Protein 1NM8 (pdb70)

Foldseek 3Di:
DDDDAFAEQDQADLVLLLVQLLQLLVFADDPVLSVVLVVLSCQQPPVPHLVVVLSVLLVVCSVVDRYSCQVVCLVVVAFQQFFFCFQQNWWWKWFDFADDQFPLSLLLLVLLLVQLLVVVVVCLLVVNPDFDDDPRFTFAPQLVNLQFQKFWAFDQRTIDIDHQSPPPDADQWEWEFELLWIWTGRQADPVGHGAHSVRSSVQVVLVCVVRVDNPDQLLQLLSRGGSNLSNVLVVVQCVDPLSVVLVVSNRRHRAYEFEFEDDDDCPPPCNVFQLSLCRRQNNAPSGRNSSHHQRRAWYWYGYNRRITIIIGGRSSADQQVVQASVQSSVVSSPDDDDDHDDDDDDDHTGIRDGDDDPVSSVSSVVSRVRSVVVSVFKFKGKDKLQQFFQALCVVVVFGRVLLLLLLLQLLVCVQVVGGAQEWEWAFQRSHHSTHTDTQGLDGPLSRVLSVPLPDPVDDLVVNLVSSRVSRVVSVVSRVCRNVSNHNGSSVVSSQVSCVVVVHPGRPSCVRPSVVRNPAHLHYEYEHEHPRPMWMWHEDNHQNHKYKYWYTDGTIIMIMIMHTVVHVSDHRVSSVVSSSVSSVSSSVSSVD

Solvent-accessible surface area: 25482 Å² total; per-residue (Å²): 238,168,114,125,120,35,77,142,11,50,29,10,76,13,114,60,1,0,65,56,3,10,127,14,1,86,15,23,18,52,161,139,53,65,58,91,0,86,99,19,0,66,97,10,28,50,111,74,21,72,0,78,135,0,16,78,3,0,68,95,36,22,153,153,39,112,7,6,6,30,123,19,47,61,70,42,27,20,20,75,84,35,81,5,2,0,2,66,16,2,5,0,0,22,7,54,122,40,133,19,141,82,66,86,14,3,0,106,28,0,1,38,2,0,11,0,0,4,51,4,17,80,30,12,73,97,125,84,19,90,73,50,129,78,79,67,96,46,16,10,22,62,9,3,50,54,1,5,2,1,0,4,28,11,8,113,182,68,0,76,60,33,54,39,20,180,67,208,188,54,16,65,16,0,0,0,0,8,35,33,10,3,3,46,2,71,0,36,36,132,109,49,66,50,6,16,12,44,9,0,17,60,3,0,72,53,1,26,100,39,0,102,72,103,132,92,54,8,5,0,0,3,0,0,15,51,0,68,42,0,12,118,6,28,88,27,0,38,147,51,129,45,0,73,52,4,1,120,10,0,15,89,0,1,0,0,1,0,2,2,47,69,36,82,223,90,76,138,141,66,61,122,14,95,8,0,4,1,0,0,10,0,16,10,29,216,50,5,0,0,2,0,0,3,0,2,2,2,2,1,0,0,0,87,35,0,4,0,1,2,1,2,3,32,6,8,0,23,7,43,2,2,1,50,3,0,12,69,0,12,69,43,26,164,127,107,56,161,112,181,18,103,188,72,130,39,95,123,10,126,70,11,126,35,56,64,61,110,112,6,75,53,12,0,55,119,0,44,112,46,0,30,121,10,28,126,38,16,30,24,20,18,26,50,0,125,59,6,1,64,52,15,2,110,82,48,183,8,27,23,18,1,0,5,0,2,0,4,9,0,0,17,48,66,39,65,48,122,15,7,3,2,46,3,32,2,42,3,17,18,22,55,45,2,36,10,9,14,5,20,1,5,11,73,40,2,20,60,1,7,117,10,16,87,56,119,100,30,86,101,139,83,22,38,103,27,0,62,117,2,1,105,24,4,125,29,77,22,57,77,1,33,121,7,64,12,13,6,13,3,0,36,0,0,66,20,2,1,109,103,40,165,44,101,54,10,80,3,16,124,12,80,0,19,64,54,0,78,64,18,47,0,8,0,17,48,5,65,14,166,17,65,3,4,6,1,36,4,5,90,15,90,52,0,3,3,1,1,2,1,5,32,100,57,44,1,5,0,2,0,1,0,17,84,90,14,101,127,14,70,0,60,123,0,6,111,57,0,46,112,0,0,47,28,0,60,64,12,16,115,112

CATH classification: 3.30.559.10 (+1 more: 3.30.559.70)

InterPro domains:
  IPR000542 Acyltransferase ChoActase/COT/CPT [PS00439] (35-50)
  IPR000542 Acyltransferase ChoActase/COT/CP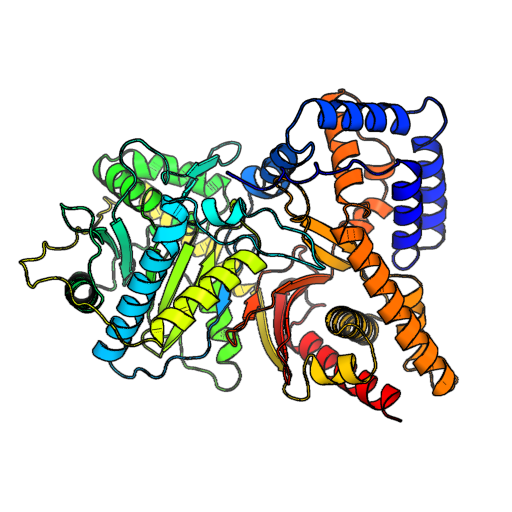T [PS00440] (321-348)
  IPR000542 Acyltransferase ChoActase/COT/CPT [PTHR22589] (26-618)
  IPR023213 Chloramphenicol acetyltransferase-like domain superfamily [G3DSA:3.30.559.10] (35-615)
  IPR039551 Choline/Carnitine o-acyltransferase, domain 1 and 2 [PF00755] (38-609)
  IPR042231 Choline/Carnitine o-acyltransferase, domain 2 [G3DSA:3.30.559.70] (96-410)

Nearest PDB structures (foldseek):
  1s5o-assembly1_A  TM=9.997E-01  e=0.000E+00  Homo sapiens
  1t7q-assembly1_A  TM=9.953E-01  e=0.000E+00  Mus musculus
  1ndf-assembly1_A  TM=9.939E-01  e=4.349E-104  Mus musculus
  2h3w-assembly2_B  TM=9.960E-01  e=1.957E-103  Mus musculus
  1t7o-assembly1_A  TM=9.931E-01  e=7.952E-102  Mus musculus

GO terms:
  GO:0003997 acyl-CoA oxidase activity (F, IDA)
  GO:0004092 carnitine O-acetyltransferase activity (F, IDA)
  GO:0019254 carnitine metabolic process, CoA-linked (P, IDA)
  GO:0033540 fatty acid beta-oxidation using acyl-CoA oxidase (P, IDA)
  GO:0046459 short-chain fatty acid metabolic process (P, IDA)
  GO:0051791 medium-chain fatty acid metabolic process (P, IDA)
  GO:0008458 carnitine O-octanoyltransferase activity (F, EXP)
  GO:0005739 mitochondrion (C, HTP)
  GO:0004092 carnitine O-acetyltransferase activity (F, EXP)
  GO:0005782 peroxisomal matrix (C, TAS)
  GO:0005829 cytosol (C, TAS)
  GO:0004092 carnitine O-acetyltransferase activity (F, TAS)
  GO:0033540 fatty acid beta-oxidation using acyl-CoA oxidase (P, TAS)
  GO:0005739 mitochondrion (C, IDA)
  GO:0005777 peroxisome (C, IDA)
  GO:0005739 mitochondrion (C, HDA)

Structure (mmCIF, N/CA/C/O backbone):
data_1NM8
#
_entry.id   1NM8
#
_cell.length_a   137.500
_cell.length_b   84.500
_cell.length_c   57.500
_cell.angle_alpha   90.00
_cell.angle_beta   90.00
_cell.angle_gamma   90.00
#
_symmetry.space_group_name_H-M   'P 21 21 21'
#
loop_
_entity.id
_entity.type
_entity.pdbx_description
1 polymer 'Carnitine O-acetyltransferase'
2 water water
#
loop_
_atom_site.group_PDB
_atom_site.id
_atom_site.type_symbol
_atom_site.label_atom_id
_atom_site.label_alt_id
_atom_site.label_comp_id
_atom_site.label_asym_id
_atom_site.label_entity_id
_atom_site.label_seq_id
_atom_site.pdbx_PDB_ins_code
_atom_site.Cartn_x
_atom_site.Cartn_y
_atom_site.Cartn_z
_atom_site.occupancy
_atom_site.B_iso_or_equiv
_atom_site.auth_seq_id
_atom_site.auth_comp_id
_atom_site.auth_asym_id
_atom_site.auth_atom_id
_atom_site.pdbx_PDB_model_num
ATOM 1 N N . HIS A 1 9 ? 70.078 7.453 -1.394 1.00 24.02 9 HIS A N 1
ATOM 2 C CA . HIS A 1 9 ? 69.129 6.560 -0.670 1.00 23.26 9 HIS A CA 1
ATOM 3 C C . HIS A 1 9 ? 68.035 7.350 0.038 1.00 22.98 9 HIS A C 1
ATOM 4 O O . HIS A 1 9 ? 68.315 8.296 0.773 1.00 22.17 9 HIS A O 1
ATOM 11 N N . HIS A 1 10 ? 66.788 6.953 -0.192 1.00 22.17 10 HIS A N 1
ATOM 12 C CA . HIS A 1 10 ? 65.645 7.605 0.433 1.00 22.18 10 HIS A CA 1
ATOM 13 C C . HIS A 1 10 ? 64.447 6.666 0.438 1.00 20.69 10 HIS A C 1
ATOM 14 O O . HIS A 1 10 ? 64.358 5.755 -0.388 1.00 19.99 10 HIS A O 1
ATOM 21 N N . THR A 1 11 ? 63.530 6.882 1.377 1.00 20.04 11 THR A N 1
ATOM 22 C CA . THR A 1 11 ? 62.332 6.057 1.469 1.00 18.55 11 THR A CA 1
ATOM 23 C C . THR A 1 11 ? 61.376 6.459 0.340 1.00 19.74 11 THR A C 1
ATOM 24 O O . THR A 1 11 ? 61.583 7.482 -0.310 1.00 18.46 11 THR A O 1
ATOM 28 N N . ASP A 1 12 ? 60.342 5.656 0.103 1.00 19.94 12 ASP A N 1
ATOM 29 C CA . ASP A 1 12 ? 59.396 5.925 -0.981 1.00 21.25 12 ASP A CA 1
ATOM 30 C C . ASP A 1 12 ? 58.640 7.245 -0.879 1.00 21.25 12 ASP A C 1
ATOM 31 O O . ASP A 1 12 ? 58.349 7.727 0.215 1.00 19.16 12 ASP A O 1
ATOM 36 N N . PRO A 1 13 ? 58.309 7.847 -2.032 1.00 21.22 13 PRO A N 1
ATOM 37 C CA . PRO A 1 13 ? 57.578 9.116 -2.022 1.00 20.48 13 PRO A CA 1
ATOM 38 C C . PRO A 1 13 ? 56.225 8.963 -1.336 1.00 18.69 13 PRO A C 1
ATOM 39 O O . PRO A 1 13 ? 55.667 7.866 -1.264 1.00 17.24 13 PRO A O 1
ATOM 43 N N . LEU A 1 14 ? 55.708 10.071 -0.822 1.00 16.88 14 LEU A N 1
ATOM 44 C CA . LEU A 1 14 ? 54.430 10.066 -0.131 1.00 15.76 14 LEU A CA 1
ATOM 45 C C . LEU A 1 14 ? 53.257 9.894 -1.090 1.00 15.71 14 LEU A C 1
ATOM 46 O O . LEU A 1 14 ? 53.341 10.247 -2.266 1.00 15.61 14 LEU A O 1
ATOM 51 N N . PRO A 1 15 ? 52.144 9.334 -0.598 1.00 15.08 15 PRO A N 1
ATOM 52 C CA . PRO A 1 15 ? 50.979 9.155 -1.466 1.00 14.92 15 PRO A CA 1
ATOM 53 C C . PRO A 1 15 ? 50.472 10.528 -1.912 1.00 15.17 15 PRO A C 1
ATOM 54 O O . PRO A 1 15 ? 50.720 11.537 -1.246 1.00 13.58 15 PRO A O 1
ATOM 58 N N . ARG A 1 16 ? 49.786 10.571 -3.048 1.00 14.65 16 ARG A N 1
ATOM 59 C CA . ARG A 1 16 ? 49.252 11.827 -3.554 1.00 15.36 16 ARG A CA 1
ATOM 60 C C . ARG A 1 16 ? 47.916 12.165 -2.909 1.00 14.19 16 ARG A C 1
ATOM 61 O O . ARG A 1 16 ? 47.185 11.267 -2.488 1.00 14.46 16 ARG A O 1
ATOM 69 N N . LEU A 1 17 ? 47.601 13.451 -2.811 1.00 14.09 17 LEU A N 1
ATOM 70 C CA . LEU A 1 17 ? 46.343 13.871 -2.209 1.00 12.94 17 LEU A CA 1
ATOM 71 C C . LEU A 1 17 ? 45.226 13.226 -3.010 1.00 13.82 17 LEU A C 1
ATOM 72 O O . LEU A 1 17 ? 45.165 13.354 -4.237 1.00 14.98 17 LEU A O 1
ATOM 77 N N . PRO A 1 18 ? 44.316 12.527 -2.328 1.00 14.51 18 PRO A N 1
ATOM 78 C CA . PRO A 1 18 ? 43.234 11.888 -3.070 1.00 15.15 18 PRO A CA 1
ATOM 79 C C . PRO A 1 18 ? 42.057 12.801 -3.373 1.00 14.64 18 PRO A C 1
ATOM 80 O O . PRO A 1 18 ? 41.934 13.895 -2.818 1.00 13.07 18 PRO A O 1
ATOM 84 N N . VAL A 1 19 ? 41.261 12.433 -4.339 1.00 14.29 19 VAL A N 1
ATOM 85 C CA . VAL A 1 19 ? 40.046 13.144 -4.595 1.00 14.39 19 VAL A CA 1
ATOM 86 C C . VAL A 1 19 ? 39.107 12.062 -4.008 1.00 14.93 19 VAL A C 1
ATOM 87 O O . VAL A 1 19 ? 39.195 10.919 -4.418 1.00 14.62 19 VAL A O 1
ATOM 91 N N . PRO A 1 20 ? 38.223 12.412 -3.062 1.00 14.40 20 PRO A N 1
ATOM 92 C CA . PRO A 1 20 ? 37.201 11.495 -2.553 1.00 14.52 20 PRO A CA 1
ATOM 93 C C . PRO A 1 20 ? 36.040 11.298 -3.518 1.00 14.89 20 PRO A C 1
ATOM 94 O O . PRO A 1 20 ? 35.817 12.115 -4.415 1.00 13.97 20 PRO A O 1
ATOM 98 N N . PRO A 1 21 ? 35.303 10.190 -3.364 1.00 15.63 21 PRO A N 1
ATOM 99 C CA . PRO A 1 21 ? 34.173 9.965 -4.265 1.00 16.17 21 PRO A CA 1
ATOM 100 C C . PRO A 1 21 ? 33.125 11.061 -4.077 1.00 15.52 21 PRO A C 1
ATOM 101 O O . PRO A 1 21 ? 32.913 11.549 -2.965 1.00 15.11 21 PRO A O 1
ATOM 105 N N . LEU A 1 22 ? 32.486 11.453 -5.172 1.00 13.94 22 LEU A N 1
ATOM 106 C CA . LEU A 1 22 ? 31.482 12.508 -5.143 1.00 13.94 22 LEU A CA 1
ATOM 107 C C . LEU A 1 22 ? 30.355 12.274 -4.141 1.00 14.44 22 LEU A C 1
ATOM 108 O O . LEU A 1 22 ? 30.083 13.125 -3.294 1.00 14.23 22 LEU A O 1
ATOM 113 N N . GLN A 1 23 ? 29.705 11.119 -4.235 1.00 14.50 23 GLN A N 1
ATOM 114 C CA . GLN A 1 23 ? 28.588 10.812 -3.350 1.00 17.16 23 GLN A CA 1
ATOM 115 C C . GLN A 1 23 ? 28.977 10.785 -1.873 1.00 16.01 23 GLN A C 1
ATOM 116 O O . GLN A 1 23 ? 28.187 11.174 -1.012 1.00 15.44 23 GLN A O 1
ATOM 122 N N . GLN A 1 24 ? 30.194 10.343 -1.583 1.00 15.68 24 GLN A N 1
ATOM 123 C CA . GLN A 1 24 ? 30.669 10.289 -0.203 1.00 16.13 24 GLN A CA 1
ATOM 124 C C . GLN A 1 24 ? 30.720 11.693 0.390 1.00 14.87 24 GLN A C 1
ATOM 125 O O . GLN A 1 24 ? 30.192 11.934 1.476 1.00 14.68 24 GLN A O 1
ATOM 131 N N . SER A 1 25 ? 31.352 12.619 -0.328 1.00 13.69 25 SER A N 1
ATOM 132 C CA . SER A 1 25 ? 31.462 13.996 0.145 1.00 13.33 25 SER A CA 1
ATOM 133 C C . SER A 1 25 ? 30.101 14.666 0.268 1.00 12.71 25 SER A C 1
ATOM 134 O O . SER A 1 25 ? 29.837 15.375 1.240 1.00 11.46 25 SER A O 1
ATOM 137 N N . LEU A 1 26 ? 29.234 14.442 -0.715 1.00 11.68 26 LEU A N 1
ATOM 138 C CA . LEU A 1 26 ? 27.909 15.041 -0.680 1.00 13.62 26 LEU A CA 1
ATOM 139 C C . LEU A 1 26 ? 27.068 14.516 0.482 1.00 13.06 26 LEU A C 1
ATOM 140 O O . LEU A 1 26 ? 26.319 15.276 1.094 1.00 14.43 26 LEU A O 1
ATOM 145 N N . ASP A 1 27 ? 27.179 13.228 0.793 1.00 13.94 27 ASP A N 1
ATOM 146 C CA . ASP A 1 27 ? 26.408 12.689 1.910 1.00 16.67 27 ASP A CA 1
ATOM 147 C C . ASP A 1 27 ? 26.910 13.299 3.215 1.00 15.99 27 ASP A C 1
ATOM 148 O O . ASP A 1 27 ? 26.117 13.675 4.077 1.00 16.26 27 ASP A O 1
ATOM 153 N N . HIS A 1 28 ? 28.229 13.403 3.348 1.00 15.54 28 HIS A N 1
ATOM 154 C CA . HIS A 1 28 ? 28.831 13.979 4.547 1.00 15.79 28 HIS A CA 1
ATOM 155 C C . HIS A 1 28 ? 28.467 15.452 4.695 1.00 14.20 28 HIS A C 1
ATOM 156 O O . HIS A 1 28 ? 28.278 15.943 5.812 1.00 12.68 28 HIS A O 1
ATOM 163 N N . TYR A 1 29 ? 28.386 16.156 3.569 1.00 13.80 29 TYR A N 1
ATOM 164 C CA . TYR A 1 29 ? 28.016 17.569 3.569 1.00 13.48 29 TYR A CA 1
ATOM 165 C C . TYR A 1 29 ? 26.597 17.706 4.134 1.00 14.35 29 TYR A C 1
ATOM 166 O O . TYR A 1 29 ? 26.346 18.507 5.032 1.00 14.11 29 TYR A O 1
ATOM 175 N N . LEU A 1 30 ? 25.670 16.908 3.613 1.00 14.48 30 LEU A N 1
ATOM 176 C CA . LEU A 1 30 ? 24.294 16.960 4.086 1.00 14.96 30 LEU A CA 1
ATOM 177 C C . LEU A 1 30 ? 24.192 16.670 5.584 1.00 14.75 30 LEU A C 1
ATOM 178 O O . LEU A 1 30 ? 23.395 17.294 6.287 1.00 14.65 30 LEU A O 1
ATOM 183 N N . LYS A 1 31 ? 25.002 15.736 6.074 1.00 14.51 31 LYS A N 1
ATOM 184 C CA . LYS A 1 31 ? 24.979 15.396 7.494 1.00 17.44 31 LYS A CA 1
ATOM 185 C C . LYS A 1 31 ? 25.549 16.515 8.357 1.00 16.15 31 LYS A C 1
ATOM 186 O O . LYS A 1 31 ? 25.057 16.768 9.454 1.00 15.96 31 LYS A O 1
ATOM 192 N N . ALA A 1 32 ? 26.580 17.190 7.859 1.00 15.76 32 ALA A N 1
ATOM 193 C CA . ALA A 1 32 ? 27.193 18.287 8.605 1.00 15.40 32 ALA A CA 1
ATOM 194 C C . ALA A 1 32 ? 26.278 19.510 8.681 1.00 14.90 32 ALA A C 1
ATOM 195 O O . ALA A 1 32 ? 26.414 20.336 9.586 1.00 14.56 32 ALA A O 1
ATOM 197 N N . LEU A 1 33 ? 25.348 19.630 7.736 1.00 14.54 33 LEU A N 1
ATOM 198 C CA . LEU A 1 33 ? 24.426 20.766 7.715 1.00 15.66 33 LEU A CA 1
ATOM 199 C C . LEU A 1 33 ? 23.258 20.618 8.683 1.00 16.47 33 LEU A C 1
ATOM 200 O O . LEU A 1 33 ? 22.735 21.610 9.193 1.00 17.36 33 LEU A O 1
ATOM 205 N N . GLN A 1 34 ? 22.850 19.379 8.927 1.00 17.21 34 GLN A N 1
ATOM 206 C CA . GLN A 1 34 ? 21.704 19.103 9.788 1.00 17.68 34 GLN A CA 1
ATOM 207 C C . GLN A 1 34 ? 21.622 19.898 11.097 1.00 17.37 34 GLN A C 1
ATOM 208 O O . GLN A 1 34 ? 20.573 20.455 11.427 1.00 17.03 34 GLN A O 1
ATOM 214 N N . PRO A 1 35 ? 22.725 19.974 11.856 1.00 16.66 35 PRO A N 1
ATOM 215 C CA . PRO A 1 35 ? 22.475 20.758 13.076 1.00 16.40 35 PRO A CA 1
ATOM 216 C C . PRO A 1 35 ? 22.555 22.283 12.982 1.00 17.16 35 PRO A C 1
ATOM 217 O O . PRO A 1 35 ? 22.325 22.975 13.980 1.00 17.45 35 PRO A O 1
ATOM 221 N N . ILE A 1 36 ? 22.948 22.812 11.796 1.00 15.75 36 ILE A N 1
ATOM 222 C CA . ILE A 1 36 ? 23.131 24.308 11.752 1.00 16.79 36 ILE A CA 1
ATOM 223 C C . ILE A 1 36 ? 22.262 25.008 10.723 1.00 17.33 36 ILE A C 1
ATOM 224 O O . ILE A 1 36 ? 22.459 26.194 10.439 1.00 18.34 36 ILE A O 1
ATOM 229 N N . VAL A 1 37 ? 21.289 24.280 10.145 1.00 17.19 37 VAL A N 1
ATOM 230 C CA . VAL A 1 37 ? 20.387 24.904 9.189 1.00 17.00 37 VAL A CA 1
ATOM 231 C C . VAL A 1 37 ? 18.983 24.451 9.573 1.00 17.73 37 VAL A C 1
ATOM 232 O O . VAL A 1 37 ? 18.819 23.436 10.247 1.00 18.42 37 VAL A O 1
ATOM 236 N N . SER A 1 38 ? 17.973 25.207 9.157 1.00 20.39 38 SER A N 1
ATOM 237 C CA . SER A 1 38 ? 16.594 24.862 9.480 1.00 21.22 38 SER A CA 1
ATOM 238 C C . SER A 1 38 ? 16.149 23.631 8.704 1.00 22.94 38 SER A C 1
ATOM 239 O O . SER A 1 38 ? 16.827 23.185 7.779 1.00 21.61 38 SER A O 1
ATOM 242 N N . GLU A 1 39 ? 14.998 23.090 9.083 1.00 24.06 39 GLU A N 1
ATOM 243 C CA . GLU A 1 39 ? 14.457 21.910 8.424 1.00 27.13 39 GLU A CA 1
ATOM 244 C C . GLU A 1 39 ? 14.151 22.173 6.950 1.00 27.04 39 GLU A C 1
ATOM 245 O O . GLU A 1 39 ? 14.426 21.329 6.097 1.00 26.91 39 GLU A O 1
ATOM 251 N N . GLU A 1 40 ? 13.588 23.339 6.648 1.00 27.36 40 GLU A N 1
ATOM 252 C CA . GLU A 1 40 ? 13.257 23.662 5.265 1.00 28.78 40 GLU A CA 1
ATOM 253 C C . GLU A 1 40 ? 14.490 24.001 4.436 1.00 27.13 40 GLU A C 1
ATOM 254 O O . GLU A 1 40 ? 14.528 23.726 3.239 1.00 26.74 40 GLU A O 1
ATOM 260 N N . GLU A 1 41 ? 15.500 24.596 5.063 1.00 24.35 41 GLU A N 1
ATOM 261 C CA . GLU A 1 41 ? 16.720 24.924 4.337 1.00 23.09 41 GLU A CA 1
ATOM 262 C C . GLU A 1 41 ? 17.411 23.620 3.970 1.00 20.99 41 GLU A C 1
ATOM 263 O O . GLU A 1 41 ? 17.966 23.483 2.882 1.00 20.14 41 GLU A O 1
ATOM 269 N N . TRP A 1 42 ? 17.364 22.658 4.885 1.00 19.75 42 TRP A N 1
ATOM 270 C CA . TRP A 1 42 ? 17.989 21.365 4.653 1.00 20.65 42 TRP A CA 1
ATOM 271 C C . TRP A 1 42 ? 17.281 20.632 3.521 1.00 19.93 42 TRP A C 1
ATOM 272 O O . TRP A 1 42 ? 17.925 20.052 2.648 1.00 20.23 42 TRP A O 1
ATOM 283 N N . ALA A 1 43 ? 15.951 20.660 3.547 1.00 19.72 43 ALA A N 1
ATOM 284 C CA . ALA A 1 43 ? 15.148 19.995 2.526 1.00 20.05 43 ALA A CA 1
ATOM 285 C C . ALA A 1 43 ? 15.467 20.541 1.137 1.00 19.52 43 ALA A C 1
ATOM 286 O O . ALA A 1 43 ? 15.585 19.783 0.177 1.00 19.27 43 ALA A O 1
ATOM 288 N N . HIS A 1 44 ? 15.606 21.859 1.033 1.00 19.94 44 HIS A N 1
ATOM 289 C CA . HIS A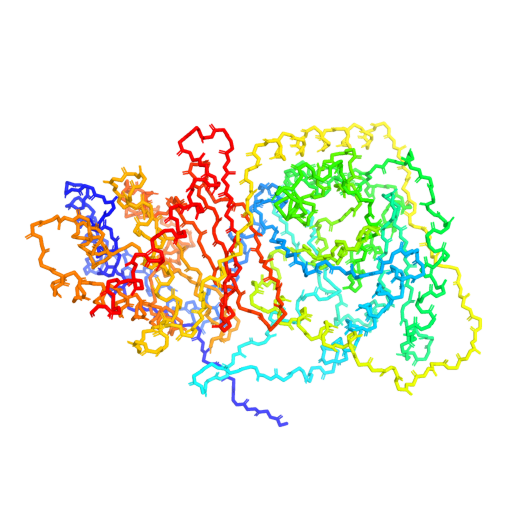 1 44 ? 15.914 22.481 -0.246 1.00 20.03 44 HIS A CA 1
ATOM 290 C C . HIS A 1 44 ? 17.313 22.067 -0.702 1.00 18.29 44 HIS A C 1
ATOM 291 O O . HIS A 1 44 ? 17.529 21.733 -1.867 1.00 17.65 44 HIS A O 1
ATOM 298 N N . THR A 1 45 ? 18.261 22.081 0.227 1.00 16.79 45 THR A N 1
ATOM 299 C CA . THR A 1 45 ? 19.629 21.710 -0.095 1.00 15.39 45 THR A CA 1
ATOM 300 C C . THR A 1 45 ? 19.722 20.265 -0.572 1.00 16.88 45 THR A C 1
ATOM 301 O O . THR A 1 45 ? 20.478 19.963 -1.494 1.00 15.73 45 THR A O 1
ATOM 305 N N . LYS A 1 46 ? 18.957 19.369 0.047 1.00 17.29 46 LYS A N 1
ATOM 306 C CA . LYS A 1 46 ? 18.989 17.976 -0.376 1.00 18.68 46 LYS A CA 1
ATOM 307 C C . LYS A 1 46 ? 18.563 17.900 -1.839 1.00 18.87 46 LYS A C 1
ATOM 308 O O . LYS A 1 46 ? 19.115 17.127 -2.626 1.00 17.51 46 LYS A O 1
ATOM 314 N N . GLN A 1 47 ? 17.576 18.715 -2.198 1.00 18.81 47 GLN A N 1
ATOM 315 C CA . GLN A 1 47 ? 17.082 18.753 -3.569 1.00 19.61 47 GLN A CA 1
ATOM 316 C C . GLN A 1 47 ? 18.199 19.190 -4.512 1.00 17.65 47 GLN A C 1
ATOM 317 O O . GLN A 1 47 ? 18.440 18.555 -5.539 1.00 15.50 47 GLN A O 1
ATOM 323 N N . LEU A 1 48 ? 18.880 20.276 -4.160 1.00 17.32 48 LEU A N 1
ATOM 324 C CA . LEU A 1 48 ? 19.966 20.784 -4.992 1.00 16.78 48 LEU A CA 1
ATOM 325 C C . LEU A 1 48 ? 21.102 19.773 -5.103 1.00 15.39 48 LEU A C 1
ATOM 326 O O . LEU A 1 48 ? 21.678 19.596 -6.175 1.00 15.53 48 LEU A O 1
ATOM 331 N N . VAL A 1 49 ? 21.423 19.115 -3.993 1.00 15.14 49 VAL A N 1
ATOM 332 C CA . VAL A 1 49 ? 22.492 18.123 -3.986 1.00 15.11 49 VAL A CA 1
ATOM 333 C C . VAL A 1 49 ? 22.155 16.963 -4.910 1.00 15.35 49 VAL A C 1
ATOM 334 O O . VAL A 1 49 ? 23.013 16.485 -5.647 1.00 14.25 49 VAL A O 1
ATOM 338 N N . ASP A 1 50 ? 20.906 16.509 -4.882 1.00 16.20 50 ASP A N 1
ATOM 339 C CA . ASP A 1 50 ? 20.517 15.410 -5.755 1.00 15.29 50 ASP A CA 1
ATOM 340 C C . ASP A 1 50 ? 20.597 15.842 -7.218 1.00 15.76 50 ASP A C 1
ATOM 341 O O . ASP A 1 50 ? 21.003 15.061 -8.078 1.00 14.44 50 ASP A O 1
ATOM 346 N N . GLU A 1 51 ? 20.222 17.087 -7.498 1.00 16.34 51 GLU A N 1
ATOM 347 C CA . GLU A 1 51 ? 20.293 17.612 -8.862 1.00 17.20 51 GLU A CA 1
ATOM 348 C C . GLU A 1 51 ? 21.749 17.622 -9.317 1.00 16.83 51 GLU A C 1
ATOM 349 O O . GLU A 1 51 ? 22.076 17.249 -10.446 1.00 15.72 51 GLU A O 1
ATOM 355 N N . PHE A 1 52 ? 22.613 18.057 -8.411 1.00 15.44 52 PHE A N 1
ATOM 356 C CA . PHE A 1 52 ? 24.041 18.162 -8.667 1.00 15.63 52 PHE A CA 1
ATOM 357 C C . PHE A 1 52 ? 24.706 16.822 -8.963 1.00 15.48 52 PHE A C 1
ATOM 358 O O . PHE A 1 52 ? 25.564 16.736 -9.840 1.00 14.61 52 PHE A O 1
ATOM 366 N N . GLN A 1 53 ? 24.310 15.778 -8.245 1.00 15.51 53 GLN A N 1
ATOM 367 C CA . GLN A 1 53 ? 24.926 14.472 -8.437 1.00 16.89 53 GLN A CA 1
ATOM 368 C C . GLN A 1 53 ? 24.164 13.515 -9.348 1.00 16.54 53 GLN A C 1
ATOM 369 O O . GLN A 1 53 ? 24.519 12.343 -9.442 1.00 16.27 53 GLN A O 1
ATOM 375 N N . ALA A 1 54 ? 23.131 14.010 -10.025 1.00 16.57 54 ALA A N 1
ATOM 376 C CA . ALA A 1 54 ? 22.346 13.166 -10.920 1.00 16.44 54 ALA A CA 1
ATOM 377 C C . ALA A 1 54 ? 23.247 12.565 -11.993 1.00 17.80 54 ALA A C 1
ATOM 378 O O . ALA A 1 54 ? 24.235 13.173 -12.395 1.00 17.51 54 ALA A O 1
ATOM 380 N N . SER A 1 55 ? 22.902 11.369 -12.460 1.00 17.49 55 SER A N 1
ATOM 381 C CA . SER A 1 55 ? 23.701 10.700 -13.483 1.00 18.74 55 SER A CA 1
ATOM 382 C C . SER A 1 55 ? 23.856 11.578 -14.726 1.00 18.95 55 SER A C 1
ATOM 383 O O . SER A 1 55 ? 22.879 12.123 -15.234 1.00 18.94 55 SER A O 1
ATOM 386 N N . GLY A 1 56 ? 25.091 11.710 -15.207 1.00 20.65 56 GLY A N 1
ATOM 387 C CA . GLY A 1 56 ? 25.356 12.526 -16.382 1.00 21.79 56 GLY A CA 1
ATOM 388 C C . GLY A 1 56 ? 25.236 14.018 -16.121 1.00 22.37 56 GLY A C 1
ATOM 389 O O . GLY A 1 56 ? 25.207 14.821 -17.058 1.00 23.13 56 GLY A O 1
ATOM 390 N N . GLY A 1 57 ? 25.180 14.392 -14.847 1.00 19.94 57 GLY A N 1
ATOM 391 C CA . GLY A 1 57 ? 25.036 15.791 -14.487 1.00 19.36 57 GLY A CA 1
ATOM 392 C C . GLY A 1 57 ? 26.319 16.578 -14.279 1.00 17.89 57 GLY A C 1
ATOM 393 O O . GLY A 1 57 ? 27.420 16.101 -14.555 1.00 19.26 57 GLY A O 1
ATOM 394 N N . VAL A 1 58 ? 26.160 17.796 -13.773 1.00 16.68 58 VAL A N 1
ATOM 395 C CA . VAL A 1 58 ? 27.280 18.697 -13.521 1.00 16.69 58 VAL A CA 1
ATOM 396 C C . VAL A 1 58 ? 28.293 18.126 -12.535 1.00 14.78 58 VAL A C 1
ATOM 397 O O . VAL A 1 58 ? 29.500 18.185 -12.774 1.00 14.80 58 VAL A O 1
ATOM 401 N N . GLY A 1 59 ? 27.799 17.584 -11.427 1.00 13.69 59 GLY A N 1
ATOM 402 C CA . GLY A 1 59 ? 28.686 17.024 -10.423 1.00 13.26 59 GLY A CA 1
ATOM 403 C C . GLY A 1 59 ? 29.658 15.987 -10.957 1.00 12.23 59 GLY A C 1
ATOM 404 O O . GLY A 1 59 ? 30.855 16.058 -10.682 1.00 13.03 59 GLY A O 1
ATOM 405 N N . GLU A 1 60 ? 29.157 15.016 -11.712 1.00 14.14 60 GLU A N 1
ATOM 406 C CA . GLU A 1 60 ? 30.028 13.982 -12.258 1.00 14.69 60 GLU A CA 1
ATOM 407 C C . GLU A 1 60 ? 31.055 14.558 -13.235 1.00 14.25 60 GLU A C 1
ATOM 408 O O . GLU A 1 60 ? 32.185 14.077 -13.304 1.00 13.32 60 GLU A O 1
ATOM 414 N N . ARG A 1 61 ? 30.669 15.586 -13.987 1.00 13.80 61 ARG A N 1
ATOM 415 C CA . ARG A 1 61 ? 31.596 16.208 -14.934 1.00 13.60 61 ARG A CA 1
ATOM 416 C C . ARG A 1 61 ? 32.755 16.874 -14.193 1.00 13.00 61 ARG A C 1
ATOM 417 O O . ARG A 1 61 ? 33.918 16.751 -14.585 1.00 12.31 61 ARG A O 1
ATOM 425 N N . LEU A 1 62 ? 32.427 17.592 -13.124 1.00 12.62 62 LEU A N 1
ATOM 426 C CA . LEU A 1 62 ? 33.444 18.282 -12.334 1.00 12.28 62 LEU A CA 1
ATOM 427 C C . LEU A 1 62 ? 34.325 17.285 -11.596 1.00 12.61 62 LEU A C 1
ATOM 428 O O . LEU A 1 62 ? 35.526 17.510 -11.428 1.00 12.74 62 LEU A O 1
ATOM 433 N N . GLN A 1 63 ? 33.724 16.186 -11.153 1.00 12.00 63 GLN A N 1
ATOM 434 C CA . GLN A 1 63 ? 34.460 15.148 -10.442 1.00 12.88 63 GLN A CA 1
ATOM 435 C C . GLN A 1 63 ? 35.510 14.522 -11.363 1.00 14.07 63 GLN A C 1
ATOM 436 O O . GLN A 1 63 ? 36.650 14.303 -10.956 1.00 13.75 63 GLN A O 1
ATOM 442 N N . LYS A 1 64 ? 35.128 14.234 -12.604 1.00 15.54 64 LYS A N 1
ATOM 443 C CA . LYS A 1 64 ? 36.068 13.643 -13.552 1.00 16.87 64 LYS A CA 1
ATOM 444 C C . LYS A 1 64 ? 37.180 14.657 -13.819 1.00 14.83 64 LYS A C 1
ATOM 445 O O . LYS A 1 64 ? 38.333 14.291 -14.047 1.00 14.42 64 LYS A O 1
ATOM 451 N N . GLY A 1 65 ? 36.823 15.935 -13.780 1.00 14.32 65 GLY A N 1
ATOM 452 C CA . GLY A 1 65 ? 37.806 16.982 -13.997 1.00 12.84 65 GLY A CA 1
ATOM 453 C C . GLY A 1 65 ? 38.877 16.979 -12.918 1.00 12.50 65 GLY A C 1
ATOM 454 O O . GLY A 1 65 ? 40.065 17.131 -13.210 1.00 11.99 65 GLY A O 1
ATOM 455 N N . LEU A 1 66 ? 38.467 16.808 -11.663 1.00 11.65 66 LEU A N 1
ATOM 456 C CA . LEU A 1 66 ? 39.428 16.782 -10.563 1.00 11.51 66 LEU A CA 1
ATOM 457 C C . LEU A 1 66 ? 40.295 15.533 -10.612 1.00 12.48 66 LEU A C 1
ATOM 458 O O . LEU A 1 66 ? 41.493 15.586 -10.325 1.00 14.08 66 LEU A O 1
ATOM 463 N N . GLU A 1 67 ? 39.690 14.406 -10.968 1.00 13.28 67 GLU A N 1
ATOM 464 C CA . GLU A 1 67 ? 40.433 13.157 -11.039 1.00 15.36 67 GLU A CA 1
ATOM 465 C C . GLU A 1 67 ? 41.496 13.271 -12.126 1.00 14.97 67 GLU A C 1
ATOM 466 O O . GLU A 1 67 ? 42.596 12.736 -11.992 1.00 15.56 67 GLU A O 1
ATOM 472 N N . ARG A 1 68 ? 41.164 13.983 -13.198 1.00 15.64 68 ARG A N 1
ATOM 473 C CA . ARG A 1 68 ? 42.096 14.197 -14.298 1.00 16.52 68 ARG A CA 1
ATOM 474 C C . ARG A 1 68 ? 43.229 15.077 -13.779 1.00 15.34 68 ARG A C 1
ATOM 475 O O . ARG A 1 68 ? 44.407 14.805 -14.016 1.00 15.35 68 ARG A O 1
ATOM 483 N N . ARG A 1 69 ? 42.856 16.136 -13.064 1.00 13.60 69 ARG A N 1
ATOM 484 C CA . ARG A 1 69 ? 43.823 17.071 -12.503 1.00 13.75 69 ARG A CA 1
ATOM 485 C C . ARG A 1 69 ? 44.831 16.345 -11.607 1.00 14.70 69 ARG A C 1
ATOM 486 O O . ARG A 1 69 ? 46.033 16.625 -11.652 1.00 14.61 69 ARG A O 1
ATOM 494 N N . ALA A 1 70 ? 44.336 15.408 -10.802 1.00 15.80 70 ALA A N 1
ATOM 495 C CA . ALA A 1 70 ? 45.190 14.651 -9.892 1.00 18.08 70 ALA A CA 1
ATOM 496 C C . ALA A 1 70 ? 46.204 13.791 -10.638 1.00 20.38 70 ALA A C 1
ATOM 497 O O . ALA A 1 70 ? 47.270 13.487 -10.110 1.00 21.22 70 ALA A O 1
ATOM 499 N N . ARG A 1 71 ? 45.874 13.399 -11.864 1.00 21.18 71 ARG A N 1
ATOM 500 C CA . ARG A 1 71 ? 46.785 12.584 -12.665 1.00 23.06 71 ARG A CA 1
ATOM 501 C C . ARG A 1 71 ? 47.842 13.443 -13.355 1.00 22.84 71 ARG A C 1
ATOM 502 O O . ARG A 1 71 ? 48.858 12.931 -13.825 1.00 24.65 71 ARG A O 1
ATOM 510 N N . LYS A 1 72 ? 47.605 14.750 -13.401 1.00 22.12 72 LYS A N 1
ATOM 511 C CA . LYS A 1 72 ? 48.511 15.673 -14.076 1.00 22.36 72 LYS A CA 1
ATOM 512 C C . LYS A 1 72 ? 49.295 16.612 -13.166 1.00 21.41 72 LYS A C 1
ATOM 513 O O . LYS A 1 72 ? 50.068 17.437 -13.649 1.00 22.68 72 LYS A O 1
ATOM 519 N N . THR A 1 73 ? 49.095 16.499 -11.858 1.00 19.71 73 THR A N 1
ATOM 520 C CA . THR A 1 73 ? 49.790 17.369 -10.912 1.00 18.65 73 THR A CA 1
ATOM 521 C C . THR A 1 73 ? 50.376 16.568 -9.759 1.00 18.48 73 THR A C 1
ATOM 522 O O . THR A 1 73 ? 50.005 15.416 -9.549 1.00 17.41 73 THR A O 1
ATOM 526 N N . GLU A 1 74 ? 51.296 17.185 -9.018 1.00 17.05 74 GLU A N 1
ATOM 527 C CA . GLU A 1 74 ? 51.907 16.533 -7.863 1.00 17.40 74 GLU A CA 1
ATOM 528 C C . GLU A 1 74 ? 50.889 16.477 -6.719 1.00 16.04 74 GLU A C 1
ATOM 529 O O . GLU A 1 74 ? 50.894 15.548 -5.912 1.00 15.86 74 GLU A O 1
ATOM 535 N N . ASN A 1 75 ? 50.020 17.485 -6.674 1.00 13.77 75 ASN A N 1
ATOM 536 C CA . ASN A 1 75 ? 48.959 17.611 -5.667 1.00 13.44 75 ASN A CA 1
ATOM 537 C C . ASN A 1 75 ? 47.866 18.429 -6.371 1.00 12.91 75 ASN A C 1
ATOM 538 O O . ASN A 1 75 ? 48.080 19.594 -6.696 1.00 13.09 75 ASN A O 1
ATOM 543 N N . TRP A 1 76 ? 46.702 17.828 -6.614 1.00 13.41 76 TRP A N 1
ATOM 544 C CA . TRP A 1 76 ? 45.641 18.529 -7.374 1.00 12.40 76 TRP A CA 1
ATOM 545 C C . TRP A 1 76 ? 45.162 19.845 -6.743 1.00 12.37 76 TRP A C 1
ATOM 546 O O . TRP A 1 76 ? 44.630 20.712 -7.433 1.00 12.58 76 TRP A O 1
ATOM 557 N N . LEU A 1 77 ? 45.354 20.003 -5.438 1.00 11.83 77 LEU A N 1
ATOM 558 C CA . LEU A 1 77 ? 44.896 21.187 -4.719 1.00 12.49 77 LEU A CA 1
ATOM 559 C C . LEU A 1 77 ? 45.930 22.249 -4.351 1.00 13.65 77 LEU A C 1
ATOM 560 O O . LEU A 1 77 ? 45.579 23.417 -4.190 1.00 14.02 77 LEU A O 1
ATOM 565 N N . SER A 1 78 ? 47.195 21.854 -4.225 1.00 15.46 78 SER A N 1
ATOM 566 C CA . SER A 1 78 ? 48.244 22.780 -3.794 1.00 15.65 78 SER A CA 1
ATOM 567 C C . SER A 1 78 ? 48.291 24.169 -4.432 1.00 15.68 78 SER A C 1
ATOM 568 O O . SER A 1 78 ? 48.287 25.172 -3.716 1.00 13.86 78 SER A O 1
ATOM 571 N N . GLU A 1 79 ? 48.324 24.251 -5.759 1.00 15.33 79 GLU A N 1
ATOM 572 C CA . GLU A 1 79 ? 48.397 25.541 -6.432 1.00 17.02 79 GLU A CA 1
ATOM 573 C C . GLU A 1 79 ? 47.147 26.372 -6.166 1.00 16.47 79 GLU A C 1
ATOM 574 O O . GLU A 1 79 ? 47.239 27.577 -5.857 1.00 15.15 79 GLU A O 1
ATOM 580 N N . TRP A 1 80 ? 45.975 25.762 -6.311 1.00 14.68 80 TRP A N 1
ATOM 581 C CA . TRP A 1 80 ? 44.710 26.452 -6.083 1.00 13.49 80 TRP A CA 1
ATOM 582 C C . TRP A 1 80 ? 44.589 26.973 -4.652 1.00 13.31 80 TRP A C 1
ATOM 583 O O . TRP A 1 80 ? 44.088 28.075 -4.420 1.00 11.70 80 TRP A O 1
ATOM 594 N N . TRP A 1 81 ? 45.029 26.172 -3.688 1.00 13.14 81 TRP A N 1
ATOM 595 C CA . TRP A 1 81 ? 44.928 26.570 -2.288 1.00 13.66 81 TRP A CA 1
ATOM 596 C C . TRP A 1 81 ? 45.810 27.768 -1.947 1.00 13.44 81 TRP A C 1
ATOM 597 O O . TRP A 1 81 ? 45.342 28.738 -1.353 1.00 14.77 81 TRP A O 1
ATOM 608 N N . LEU A 1 82 ? 47.082 27.707 -2.320 1.00 14.03 82 LEU A N 1
ATOM 609 C CA . LEU A 1 82 ? 47.989 28.812 -2.041 1.00 14.30 82 LEU A CA 1
ATOM 610 C C . LEU A 1 82 ? 47.423 30.099 -2.635 1.00 16.15 82 LEU A C 1
ATOM 611 O O . LEU A 1 82 ? 47.415 31.147 -1.989 1.00 13.53 82 LEU A O 1
ATOM 616 N N . LYS A 1 83 ? 46.939 30.002 -3.869 1.00 15.68 83 LYS A N 1
ATOM 617 C CA . LYS A 1 83 ? 46.382 31.154 -4.567 1.00 18.98 83 LYS A CA 1
ATOM 618 C C . LYS A 1 83 ? 45.105 31.693 -3.926 1.00 17.99 83 LYS A C 1
ATOM 619 O O . LYS A 1 83 ? 45.025 32.874 -3.589 1.00 18.34 83 LYS A O 1
ATOM 625 N N . THR A 1 84 ? 44.112 30.828 -3.742 1.00 17.31 84 THR A N 1
ATOM 626 C CA . THR A 1 84 ? 42.831 31.253 -3.186 1.00 17.29 84 THR A CA 1
ATOM 627 C C . THR A 1 84 ? 42.811 31.596 -1.697 1.00 16.94 84 THR A C 1
ATOM 628 O O . THR A 1 84 ? 42.116 32.519 -1.284 1.00 17.85 84 THR A O 1
ATOM 632 N N . ALA A 1 85 ? 43.571 30.865 -0.892 1.00 15.15 85 ALA A N 1
ATOM 633 C CA . ALA A 1 85 ? 43.586 31.106 0.547 1.00 14.65 85 ALA A CA 1
ATOM 634 C C . ALA A 1 85 ? 44.507 32.237 0.989 1.00 13.55 85 ALA A C 1
ATOM 635 O O . ALA A 1 85 ? 44.218 32.922 1.972 1.00 15.13 85 ALA A O 1
ATOM 637 N N . TYR A 1 86 ? 45.606 32.440 0.268 1.00 13.37 86 TYR A N 1
ATOM 638 C CA . TYR A 1 86 ? 46.565 33.478 0.646 1.00 14.52 86 TYR A CA 1
ATOM 639 C C . TYR A 1 86 ? 46.897 34.549 -0.384 1.00 14.53 86 TYR A C 1
ATOM 640 O O . TYR A 1 86 ? 46.642 35.730 -0.161 1.00 15.10 86 TYR A O 1
ATOM 649 N N . LEU A 1 87 ? 47.481 34.137 -1.505 1.00 15.34 87 LEU A N 1
ATOM 650 C CA . LEU A 1 87 ? 47.903 35.088 -2.527 1.00 15.89 87 LEU A CA 1
ATOM 651 C C . LEU A 1 87 ? 46.824 36.033 -3.036 1.00 16.03 87 LEU A C 1
ATOM 652 O O . LEU A 1 87 ? 47.121 37.185 -3.354 1.00 15.92 87 LEU A O 1
ATOM 657 N N . GLN A 1 88 ? 45.584 35.557 -3.114 1.00 15.61 88 GLN A N 1
ATOM 658 C CA . GLN A 1 88 ? 44.483 36.394 -3.588 1.00 16.75 88 GLN A CA 1
ATOM 659 C C . GLN A 1 88 ? 43.668 37.009 -2.456 1.00 15.64 88 GLN A C 1
ATOM 660 O O . GLN A 1 88 ? 42.714 37.747 -2.706 1.00 16.98 88 GLN A O 1
ATOM 666 N N . TYR A 1 89 ? 44.028 36.701 -1.214 1.00 15.36 89 TYR A N 1
ATOM 667 C CA . TYR A 1 89 ? 43.333 37.269 -0.065 1.00 14.94 89 TYR A CA 1
ATOM 668 C C . TYR A 1 89 ? 43.906 38.667 0.114 1.00 15.36 89 TYR A C 1
ATOM 669 O O . TYR A 1 89 ? 45.113 38.815 0.372 1.00 15.76 89 TYR A O 1
ATOM 678 N N . ARG A 1 90 ? 43.100 39.717 0.018 1.00 14.70 90 ARG A N 1
ATOM 679 C CA . ARG A 1 90 ? 43.616 41.077 0.034 1.00 15.38 90 ARG A CA 1
ATOM 680 C C . ARG A 1 90 ? 43.444 41.818 1.343 1.00 13.83 90 ARG A C 1
ATOM 681 O O . ARG A 1 90 ? 43.845 42.967 1.430 1.00 15.60 90 ARG A O 1
ATOM 689 N N . GLN A 1 91 ? 42.875 41.197 2.369 1.00 15.32 91 GLN A N 1
ATOM 690 C CA . GLN A 1 91 ? 42.785 41.861 3.664 1.00 16.08 91 GLN A CA 1
ATOM 691 C C . GLN A 1 91 ? 44.193 41.928 4.251 1.00 16.03 91 GLN A C 1
ATOM 692 O O . GLN A 1 91 ? 45.074 41.183 3.834 1.00 15.42 91 GLN A O 1
ATOM 698 N N . PRO A 1 92 ? 44.435 42.842 5.202 1.00 15.97 92 PRO A N 1
ATOM 699 C CA . PRO A 1 92 ? 45.789 42.892 5.765 1.00 15.82 92 PRO A CA 1
ATOM 700 C C . PRO A 1 92 ? 46.188 41.546 6.366 1.00 13.95 92 PRO A C 1
ATOM 701 O O . PRO A 1 92 ? 45.329 40.795 6.826 1.00 13.20 92 PRO A O 1
ATOM 705 N N . VAL A 1 93 ? 47.478 41.216 6.342 1.00 13.42 93 VAL A N 1
ATOM 706 C CA . VAL A 1 93 ? 47.900 39.943 6.923 1.00 12.08 93 VAL A CA 1
ATOM 707 C C . VAL A 1 93 ? 47.871 40.007 8.445 1.00 11.80 93 VAL A C 1
ATOM 708 O O . VAL A 1 93 ? 47.699 38.987 9.111 1.00 12.35 93 VAL A O 1
ATOM 712 N N . VAL A 1 94 ? 48.038 41.206 8.998 1.00 10.46 94 VAL A N 1
ATOM 713 C CA . VAL A 1 94 ? 48.020 41.372 10.444 1.00 10.34 94 VAL A CA 1
ATOM 714 C C . VAL A 1 94 ? 46.631 41.053 10.990 1.00 11.23 94 VAL A C 1
ATOM 715 O O . VAL A 1 94 ? 45.624 41.554 10.488 1.00 13.48 94 VAL A O 1
ATOM 719 N N . ILE A 1 95 ? 46.608 40.209 12.018 1.00 10.88 95 ILE A N 1
ATOM 720 C CA . ILE A 1 95 ? 45.389 39.753 12.680 1.00 12.07 95 ILE A CA 1
ATOM 721 C C . ILE A 1 95 ? 44.563 38.793 11.825 1.00 12.95 95 ILE A C 1
ATOM 722 O O . ILE A 1 95 ? 44.153 37.737 12.301 1.00 12.63 95 ILE A O 1
ATOM 727 N N . TYR A 1 96 ? 44.339 39.143 10.561 1.00 13.69 96 TYR A N 1
ATOM 728 C CA . TYR A 1 96 ? 43.506 38.316 9.692 1.00 14.61 96 TYR A CA 1
ATOM 729 C C . TYR A 1 96 ? 44.172 37.140 8.989 1.00 14.34 96 TYR A C 1
ATOM 730 O O . TYR A 1 96 ? 43.479 36.289 8.426 1.00 16.35 96 TYR A O 1
ATOM 739 N N . SER A 1 97 ? 45.500 37.073 9.021 1.00 13.55 97 SER A N 1
ATOM 740 C CA . SER A 1 97 ? 46.196 35.980 8.350 1.00 13.83 97 SER A CA 1
ATOM 741 C C . SER A 1 97 ? 47.402 35.430 9.108 1.00 13.84 97 SER A C 1
ATOM 742 O O . SER A 1 97 ? 47.505 34.220 9.316 1.00 12.06 97 SER A O 1
ATOM 745 N N . SER A 1 98 ? 48.302 36.317 9.525 1.00 12.45 98 SER A N 1
ATOM 746 C CA . SER A 1 98 ? 49.520 35.915 10.232 1.00 11.49 98 SER A CA 1
ATOM 747 C C . SER A 1 98 ? 49.297 35.574 11.703 1.00 10.77 98 SER A C 1
ATOM 748 O O . SER A 1 98 ? 48.964 36.448 12.503 1.00 11.35 98 SER A O 1
ATOM 751 N N . PRO A 1 99 ? 49.486 34.296 12.081 1.00 10.34 99 PRO A N 1
ATOM 752 C CA . PRO A 1 99 ? 49.300 33.877 13.475 1.00 10.38 99 PRO A CA 1
ATOM 753 C C . PRO A 1 99 ? 50.468 34.310 14.362 1.00 10.52 99 PRO A C 1
ATOM 754 O O . PRO A 1 99 ? 51.614 34.375 13.911 1.00 11.82 99 PRO A O 1
ATOM 758 N N . GLY A 1 100 ? 50.170 34.590 15.625 1.00 10.53 100 GLY A N 1
ATOM 759 C CA . GLY A 1 100 ? 51.207 34.976 16.562 1.00 10.97 100 GLY A CA 1
ATOM 760 C C . GLY A 1 100 ? 51.373 33.900 17.623 1.00 10.09 100 GLY A C 1
ATOM 761 O O . GLY A 1 100 ? 50.472 33.087 17.841 1.00 11.65 100 GLY A O 1
ATOM 762 N N . VAL A 1 101 ? 52.531 33.881 18.275 1.00 10.98 101 VAL A N 1
ATOM 763 C CA . VAL A 1 101 ? 52.808 32.907 19.324 1.00 11.27 101 VAL A CA 1
ATOM 764 C C . VAL A 1 101 ? 53.453 33.612 20.510 1.00 11.90 101 VAL A C 1
ATOM 765 O O . VAL A 1 101 ? 54.311 34.480 20.337 1.00 12.50 101 VAL A O 1
ATOM 769 N N . MET A 1 102 ? 53.030 33.242 21.712 1.00 11.58 102 MET A N 1
ATOM 770 C CA . MET A 1 102 ? 53.585 33.821 22.927 1.00 13.10 102 MET A CA 1
ATOM 771 C C . MET A 1 102 ? 54.311 32.744 23.731 1.00 13.44 102 MET A C 1
ATOM 772 O O . MET A 1 102 ? 53.781 31.656 23.955 1.00 12.07 102 MET A O 1
ATOM 777 N N . LEU A 1 103 ? 55.530 33.059 24.152 1.00 13.37 103 LEU A N 1
ATOM 778 C CA . LEU A 1 103 ? 56.345 32.138 24.937 1.00 14.89 103 LEU A CA 1
ATOM 779 C C . LEU A 1 103 ? 56.239 32.513 26.406 1.00 14.78 103 LEU A C 1
ATOM 780 O O . LEU A 1 103 ? 55.726 33.577 26.746 1.00 15.47 103 LEU A O 1
ATOM 785 N N . PRO A 1 104 ? 56.708 31.629 27.300 1.00 17.13 104 PRO A N 1
ATOM 786 C CA . PRO A 1 104 ? 56.651 31.948 28.729 1.00 17.53 104 PRO A CA 1
ATOM 787 C C . PRO A 1 104 ? 57.565 33.160 28.911 1.00 18.04 104 PRO A C 1
ATOM 788 O O . PRO A 1 104 ? 58.555 33.295 28.186 1.00 18.10 104 PRO A O 1
ATOM 792 N N . LYS A 1 105 ? 57.239 34.034 29.858 1.00 17.51 105 LYS A N 1
ATOM 793 C CA . LYS A 1 105 ? 58.049 35.223 30.106 1.00 19.18 105 LYS A CA 1
ATOM 794 C C . LYS A 1 105 ? 59.470 34.836 30.519 1.00 19.69 105 LYS A C 1
ATOM 795 O O . LYS A 1 105 ? 59.655 33.985 31.387 1.00 17.37 105 LYS A O 1
ATOM 801 N N . GLN A 1 106 ? 60.501 35.488 29.863 1.00 20.76 106 GLN A N 1
ATOM 802 C CA . GLN A 1 106 ? 61.937 35.268 30.168 1.00 22.47 106 GLN A CA 1
ATOM 803 C C . GLN A 1 106 ? 62.404 36.008 31.442 1.00 23.71 106 GLN A C 1
ATOM 804 O O . GLN A 1 106 ? 61.748 36.955 31.860 1.00 22.49 106 GLN A O 1
ATOM 810 N N . ASP A 1 107 ? 63.405 35.462 32.123 1.00 26.16 107 ASP A N 1
ATOM 811 C CA . ASP A 1 107 ? 63.780 35.990 33.417 1.00 29.28 107 ASP A CA 1
ATOM 812 C C . ASP A 1 107 ? 64.847 37.047 33.363 1.00 28.70 107 ASP A C 1
ATOM 813 O O . ASP A 1 107 ? 65.279 37.520 34.413 1.00 29.57 107 ASP A O 1
ATOM 818 N N . PHE A 1 108 ? 65.309 37.429 32.177 1.00 27.15 108 PHE A N 1
ATOM 819 C CA . PHE A 1 108 ? 66.353 38.446 32.131 1.00 26.65 108 PHE A CA 1
ATOM 820 C C . PHE A 1 108 ? 65.805 39.765 32.666 1.00 27.07 108 PHE A C 1
ATOM 821 O O . PHE A 1 108 ? 64.632 40.083 32.467 1.00 27.51 108 PHE A O 1
ATOM 829 N N . VAL A 1 109 ? 66.653 40.514 33.366 1.00 27.36 109 VAL A N 1
ATOM 830 C CA . VAL A 1 109 ? 66.246 41.779 33.972 1.00 27.48 109 VAL A CA 1
ATOM 831 C C . VAL A 1 109 ? 66.971 43.023 33.459 1.00 26.83 109 VAL A C 1
ATOM 832 O O . VAL A 1 109 ? 66.540 44.144 33.727 1.00 27.90 109 VAL A O 1
ATOM 836 N N . ASP A 1 110 ? 68.076 42.833 32.744 1.00 24.16 110 ASP A N 1
ATOM 837 C CA . ASP A 1 110 ? 68.824 43.958 32.188 1.00 21.29 110 ASP A CA 1
ATOM 838 C C . ASP A 1 110 ? 69.091 43.717 30.703 1.00 19.70 110 ASP A C 1
ATOM 839 O O . ASP A 1 110 ? 68.725 42.672 30.168 1.00 17.98 110 ASP A O 1
ATOM 844 N N . LEU A 1 111 ? 69.725 44.678 30.038 1.00 18.36 111 LEU A N 1
ATOM 845 C CA . LEU A 1 111 ? 70.000 44.539 28.610 1.00 17.26 111 LEU A CA 1
ATOM 846 C C . LEU A 1 111 ? 70.892 43.343 28.302 1.00 16.90 111 LEU A C 1
ATOM 847 O O . LEU A 1 111 ? 70.676 42.642 27.313 1.00 15.81 111 LEU A O 1
ATOM 852 N N . GLN A 1 112 ? 71.895 43.108 29.142 1.00 17.56 112 GLN A N 1
ATOM 853 C CA . GLN A 1 112 ? 72.796 41.981 28.934 1.00 18.53 112 GLN A CA 1
ATOM 854 C C . GLN A 1 112 ? 71.969 40.705 28.820 1.00 16.66 112 GLN A C 1
ATOM 855 O O . GLN A 1 112 ? 72.132 39.930 27.881 1.00 15.77 112 GLN A O 1
ATOM 861 N N . GLY A 1 113 ? 71.073 40.497 29.779 1.00 15.35 113 GLY A N 1
ATOM 862 C CA . GLY A 1 113 ? 70.237 39.311 2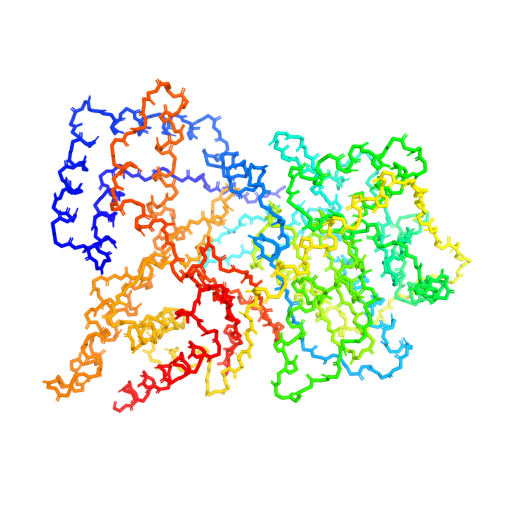9.756 1.00 14.11 113 GLY A CA 1
ATOM 863 C C . GLY A 1 113 ? 69.353 39.225 28.524 1.00 13.17 113 GLY A C 1
ATOM 864 O O . GLY A 1 113 ? 69.175 38.146 27.950 1.00 13.41 113 GLY A O 1
ATOM 865 N N . GLN A 1 114 ? 68.797 40.359 28.112 1.00 11.50 114 GLN A N 1
ATOM 866 C CA . GLN A 1 114 ? 67.922 40.392 26.943 1.00 12.30 114 GLN A CA 1
ATOM 867 C C . GLN A 1 114 ? 68.677 39.993 25.676 1.00 12.67 114 GLN A C 1
ATOM 868 O O . GLN A 1 114 ? 68.231 39.124 24.922 1.00 12.79 114 GLN A O 1
ATOM 874 N N . LEU A 1 115 ? 69.823 40.627 25.446 1.00 13.25 115 LEU A N 1
ATOM 875 C CA . LEU A 1 115 ? 70.612 40.336 24.255 1.00 13.43 115 LEU A CA 1
ATOM 876 C C . LEU A 1 115 ? 71.265 38.953 24.274 1.00 13.85 115 LEU A C 1
ATOM 877 O O . LEU A 1 115 ? 71.481 38.353 23.218 1.00 14.36 115 LEU A O 1
ATOM 882 N N . ARG A 1 116 ? 71.587 38.445 25.460 1.00 13.55 116 ARG A N 1
ATOM 883 C CA . ARG A 1 116 ? 72.174 37.113 25.555 1.00 15.69 116 ARG A CA 1
ATOM 884 C C . ARG A 1 116 ? 71.120 36.120 25.074 1.00 13.62 116 ARG A C 1
ATOM 885 O O . ARG A 1 116 ? 71.426 35.161 24.361 1.00 14.70 116 ARG A O 1
ATOM 893 N N . PHE A 1 117 ? 69.872 36.353 25.471 1.00 12.74 117 PHE A N 1
ATOM 894 C CA . PHE A 1 117 ? 68.787 35.471 25.064 1.00 12.51 117 PHE A CA 1
ATOM 895 C C . PHE A 1 117 ? 68.544 35.591 23.560 1.00 12.56 117 PHE A C 1
ATOM 896 O O . PHE A 1 117 ? 68.418 34.585 22.871 1.00 11.36 117 PHE A O 1
ATOM 904 N N . ALA A 1 118 ? 68.478 36.820 23.052 1.00 11.89 118 ALA A N 1
ATOM 905 C CA . ALA A 1 118 ? 68.258 37.021 21.621 1.00 11.50 118 ALA A CA 1
ATOM 906 C C . ALA A 1 118 ? 69.379 36.362 20.812 1.00 10.34 118 ALA A C 1
ATOM 907 O O . ALA A 1 118 ? 69.139 35.789 19.752 1.00 11.90 118 ALA A O 1
ATOM 909 N N . ALA A 1 119 ? 70.606 36.442 21.313 1.00 11.20 119 ALA A N 1
ATOM 910 C CA . ALA A 1 119 ? 71.740 35.839 20.614 1.00 11.82 119 ALA A CA 1
ATOM 911 C C . ALA A 1 119 ? 71.608 34.321 20.573 1.00 12.49 119 ALA A C 1
ATOM 912 O O . ALA A 1 119 ? 71.872 33.691 19.546 1.00 11.45 119 ALA A O 1
ATOM 914 N N . LYS A 1 120 ? 71.200 33.737 21.696 1.00 13.04 120 LYS A N 1
ATOM 915 C CA . LYS A 1 120 ? 71.037 32.293 21.794 1.00 15.98 120 LYS A CA 1
ATOM 916 C C . LYS A 1 120 ? 69.910 31.836 20.874 1.00 14.48 120 LYS A C 1
ATOM 917 O O . LYS A 1 120 ? 69.991 30.777 20.253 1.00 14.01 120 LYS A O 1
ATOM 923 N N . LEU A 1 121 ? 68.860 32.647 20.794 1.00 13.71 121 LEU A N 1
ATOM 924 C CA . LEU A 1 121 ? 67.715 32.345 19.944 1.00 13.65 121 LEU A CA 1
ATOM 925 C C . LEU A 1 121 ? 68.193 32.327 18.488 1.00 13.22 121 LEU A C 1
ATOM 926 O O . LEU A 1 121 ? 67.877 31.415 17.724 1.00 13.52 121 LEU A O 1
ATOM 931 N N . ILE A 1 122 ? 68.969 33.342 18.114 1.00 11.13 122 ILE A N 1
ATOM 932 C CA . ILE A 1 122 ? 69.506 33.443 16.761 1.00 11.43 122 ILE A CA 1
ATOM 933 C C . ILE A 1 122 ? 70.385 32.241 16.432 1.00 11.52 122 ILE A C 1
ATOM 934 O O . ILE A 1 122 ? 70.268 31.649 15.355 1.00 10.40 122 ILE A O 1
ATOM 939 N N . GLU A 1 123 ? 71.260 31.878 17.363 1.00 11.16 123 GLU A N 1
ATOM 940 C CA . GLU A 1 123 ? 72.152 30.743 17.154 1.00 13.27 123 GLU A CA 1
ATOM 941 C C . GLU A 1 123 ? 71.324 29.467 16.984 1.00 14.00 123 GLU A C 1
ATOM 942 O O . GLU A 1 123 ? 71.677 28.578 16.201 1.00 13.65 123 GLU A O 1
ATOM 948 N N . GLY A 1 124 ? 70.217 29.387 17.715 1.00 13.77 124 GLY A N 1
ATOM 949 C CA . GLY A 1 124 ? 69.348 28.229 17.627 1.00 13.44 124 GLY A CA 1
ATOM 950 C C . GLY A 1 124 ? 68.724 28.090 16.251 1.00 13.80 124 GLY A C 1
ATOM 951 O O . GLY A 1 124 ? 68.604 26.981 15.720 1.00 13.15 124 GLY A O 1
ATOM 952 N N . VAL A 1 125 ? 68.325 29.212 15.659 1.00 11.83 125 VAL A N 1
ATOM 953 C CA . VAL A 1 125 ? 67.730 29.163 14.333 1.00 13.11 125 VAL A CA 1
ATOM 954 C C . VAL A 1 125 ? 68.779 28.745 13.305 1.00 12.10 125 VAL A C 1
ATOM 955 O O . VAL A 1 125 ? 68.490 27.986 12.382 1.00 12.15 125 VAL A O 1
ATOM 959 N N . LEU A 1 126 ? 70.003 29.237 13.459 1.00 12.99 126 LEU A N 1
ATOM 960 C CA . LEU A 1 126 ? 71.053 28.869 12.516 1.00 11.94 126 LEU A CA 1
ATOM 961 C C . LEU A 1 126 ? 71.361 27.375 12.622 1.00 12.98 126 LEU A C 1
ATOM 962 O O . LEU A 1 126 ? 71.702 26.728 11.627 1.00 10.92 126 LEU A O 1
ATOM 967 N N . ASP A 1 127 ? 71.240 26.825 13.826 1.00 12.00 127 ASP A N 1
ATOM 968 C CA . ASP A 1 127 ? 71.501 25.403 14.025 1.00 12.43 127 ASP A CA 1
ATOM 969 C C . ASP A 1 127 ? 70.427 24.600 13.283 1.00 10.73 127 ASP A C 1
ATOM 970 O O . ASP A 1 127 ? 70.725 23.606 12.622 1.00 10.76 127 ASP A O 1
ATOM 975 N N . PHE A 1 128 ? 69.179 25.043 13.393 1.00 11.30 128 PHE A N 1
ATOM 976 C CA . PHE A 1 128 ? 68.060 24.390 12.714 1.00 11.58 128 PHE A CA 1
ATOM 977 C C . PHE A 1 128 ? 68.283 24.489 11.202 1.00 11.38 128 PHE A C 1
ATOM 978 O O . PHE A 1 128 ? 68.021 23.544 10.454 1.00 12.19 128 PHE A O 1
ATOM 986 N N . LYS A 1 129 ? 68.772 25.644 10.764 1.00 11.35 129 LYS A N 1
ATOM 987 C CA . LYS A 1 129 ? 69.020 25.900 9.348 1.00 10.35 129 LYS A CA 1
ATOM 988 C C . LYS A 1 129 ? 70.037 24.932 8.740 1.00 11.54 129 LYS A C 1
ATOM 989 O O . LYS A 1 129 ? 70.023 24.689 7.536 1.00 11.98 129 LYS A O 1
ATOM 995 N N . VAL A 1 130 ? 70.921 24.378 9.565 1.00 11.15 130 VAL A N 1
ATOM 996 C CA . VAL A 1 130 ? 71.891 23.414 9.052 1.00 10.99 130 VAL A CA 1
ATOM 997 C C . VAL A 1 130 ? 71.131 22.284 8.354 1.00 11.29 130 VAL A C 1
ATOM 998 O O . VAL A 1 130 ? 71.525 21.826 7.280 1.00 12.71 130 VAL A O 1
ATOM 1002 N N . MET A 1 131 ? 70.029 21.852 8.965 1.00 10.92 131 MET A N 1
ATOM 1003 C CA . MET A 1 131 ? 69.216 20.769 8.412 1.00 12.41 131 MET A CA 1
ATOM 1004 C C . MET A 1 131 ? 68.463 21.192 7.152 1.00 12.81 131 MET A C 1
ATOM 1005 O O . MET A 1 131 ? 68.264 20.386 6.245 1.00 11.65 131 MET A O 1
ATOM 1010 N N . ILE A 1 132 ? 68.042 22.453 7.097 1.00 13.13 132 ILE A N 1
ATOM 1011 C CA . ILE A 1 132 ? 67.338 22.954 5.923 1.00 14.89 132 ILE A CA 1
ATOM 1012 C C . ILE A 1 132 ? 68.291 23.025 4.726 1.00 16.27 132 ILE A C 1
ATOM 1013 O O . ILE A 1 132 ? 67.971 22.546 3.634 1.00 15.69 132 ILE A O 1
ATOM 1018 N N . ASP A 1 133 ? 69.463 23.620 4.939 1.00 14.76 133 ASP A N 1
ATOM 1019 C CA . ASP A 1 133 ? 70.456 23.764 3.879 1.00 15.56 133 ASP A CA 1
ATOM 1020 C C . ASP A 1 133 ? 70.970 22.432 3.345 1.00 16.43 133 ASP A C 1
ATOM 1021 O O . ASP A 1 133 ? 71.226 22.296 2.147 1.00 15.61 133 ASP A O 1
ATOM 1026 N N . ASN A 1 134 ? 71.129 21.461 4.241 1.00 18.15 134 ASN A N 1
ATOM 1027 C CA . ASN A 1 134 ? 71.642 20.141 3.878 1.00 20.60 134 ASN A CA 1
ATOM 1028 C C . ASN A 1 134 ? 70.538 19.141 3.545 1.00 20.38 134 ASN A C 1
ATOM 1029 O O . ASN A 1 134 ? 70.818 18.008 3.138 1.00 17.88 134 ASN A O 1
ATOM 1034 N N . GLU A 1 135 ? 69.289 19.564 3.715 1.00 18.94 135 GLU A N 1
ATOM 1035 C CA . GLU A 1 135 ? 68.139 18.703 3.466 1.00 19.47 135 GLU A CA 1
ATOM 1036 C C . GLU A 1 135 ? 68.254 17.444 4.317 1.00 18.66 135 GLU A C 1
ATOM 1037 O O . GLU A 1 135 ? 68.084 16.324 3.829 1.00 19.12 135 GLU A O 1
ATOM 1043 N N . THR A 1 136 ? 68.541 17.648 5.602 1.00 16.54 136 THR A N 1
ATOM 1044 C CA . THR A 1 136 ? 68.696 16.554 6.557 1.00 15.12 136 THR A CA 1
ATOM 1045 C C . THR A 1 136 ? 67.730 16.669 7.736 1.00 15.09 136 THR A C 1
ATOM 1046 O O . THR A 1 136 ? 67.949 16.073 8.793 1.00 13.23 136 THR A O 1
ATOM 1050 N N . LEU A 1 137 ? 66.667 17.447 7.562 1.00 14.67 137 LEU A N 1
ATOM 1051 C CA . LEU A 1 137 ? 65.679 17.601 8.619 1.00 14.95 137 LEU A CA 1
ATOM 1052 C C . LEU A 1 137 ? 64.998 16.243 8.761 1.00 15.72 137 LEU A C 1
ATOM 1053 O O . LEU A 1 137 ? 64.526 15.678 7.775 1.00 16.15 137 LEU A O 1
ATOM 1058 N N . PRO A 1 138 ? 64.945 15.695 9.985 1.00 16.41 138 PRO A N 1
ATOM 1059 C CA . PRO A 1 138 ? 64.305 14.391 10.174 1.00 15.70 138 PRO A CA 1
ATOM 1060 C C . PRO A 1 138 ? 62.816 14.394 9.840 1.00 17.28 138 PRO A C 1
ATOM 1061 O O . PRO A 1 138 ? 62.099 15.348 10.140 1.00 17.95 138 PRO A O 1
ATOM 1065 N N . VAL A 1 139 ? 62.359 13.313 9.219 1.00 15.23 139 VAL A N 1
ATOM 1066 C CA . VAL A 1 139 ? 60.961 13.183 8.834 1.00 14.38 139 VAL A CA 1
ATOM 1067 C C . VAL A 1 139 ? 60.080 12.870 10.037 1.00 14.80 139 VAL A C 1
ATOM 1068 O O . VAL A 1 139 ? 60.366 11.952 10.803 1.00 15.38 139 VAL A O 1
ATOM 1072 N N . GLU A 1 140 ? 59.012 13.645 10.208 1.00 13.03 140 GLU A N 1
ATOM 1073 C CA . GLU A 1 140 ? 58.091 13.429 11.316 1.00 13.16 140 GLU A CA 1
ATOM 1074 C C . GLU A 1 140 ? 57.085 12.352 10.938 1.00 14.12 140 GLU A C 1
ATOM 1075 O O . GLU A 1 140 ? 56.797 12.148 9.760 1.00 13.59 140 GLU A O 1
ATOM 1081 N N . TYR A 1 141 ? 56.555 11.660 11.940 1.00 14.51 141 TYR A N 1
ATOM 1082 C CA . TYR A 1 141 ? 55.582 10.603 11.697 1.00 15.84 141 TYR A CA 1
ATOM 1083 C C . TYR A 1 141 ? 54.323 10.795 12.510 1.00 18.05 141 TYR A C 1
ATOM 1084 O O . TYR A 1 141 ? 54.348 11.411 13.570 1.00 18.16 141 TYR A O 1
ATOM 1093 N N . LEU A 1 142 ? 53.226 10.244 12.003 1.00 20.18 142 LEU A N 1
ATOM 1094 C CA . LEU A 1 142 ? 51.937 10.306 12.676 1.00 23.20 142 LEU A CA 1
ATOM 1095 C C . LEU A 1 142 ? 51.271 8.955 12.476 1.00 23.07 142 LEU A C 1
ATOM 1096 O O . LEU A 1 142 ? 51.018 8.544 11.344 1.00 22.25 142 LEU A O 1
ATOM 1101 N N . GLY A 1 143 ? 51.012 8.255 13.574 1.00 25.23 143 GLY A N 1
ATOM 1102 C CA . GLY A 1 143 ? 50.376 6.952 13.482 1.00 26.53 143 GLY A CA 1
ATOM 1103 C C . GLY A 1 143 ? 51.155 5.981 12.613 1.00 26.69 143 GLY A C 1
ATOM 1104 O O . GLY A 1 143 ? 50.569 5.180 11.880 1.00 27.47 143 GLY A O 1
ATOM 1105 N N . GLY A 1 144 ? 52.480 6.056 12.693 1.00 24.80 144 GLY A N 1
ATOM 1106 C CA . GLY A 1 144 ? 53.321 5.173 11.910 1.00 23.80 144 GLY A CA 1
ATOM 1107 C C . GLY A 1 144 ? 53.530 5.585 10.462 1.00 22.80 144 GLY A C 1
ATOM 1108 O O . GLY A 1 144 ? 54.195 4.877 9.710 1.00 22.09 144 GLY A O 1
ATOM 1109 N N . LYS A 1 145 ? 52.976 6.724 10.058 1.00 20.45 145 LYS A N 1
ATOM 1110 C CA . LYS A 1 145 ? 53.135 7.170 8.678 1.00 19.55 145 LYS A CA 1
ATOM 1111 C C . LYS A 1 145 ? 53.956 8.450 8.554 1.00 16.70 145 LYS A C 1
ATOM 1112 O O . LYS A 1 145 ? 53.816 9.368 9.359 1.00 15.42 145 LYS A O 1
ATOM 1118 N N . PRO A 1 146 ? 54.828 8.521 7.535 1.00 15.34 146 PRO A N 1
ATOM 1119 C CA . PRO A 1 146 ? 55.675 9.697 7.310 1.00 13.79 146 PRO A CA 1
ATOM 1120 C C . PRO A 1 146 ? 54.879 10.913 6.853 1.00 13.75 146 PRO A C 1
ATOM 1121 O O . PRO A 1 146 ? 53.892 10.782 6.130 1.00 14.41 146 PRO A O 1
ATOM 1125 N N . LEU A 1 147 ? 55.321 12.095 7.269 1.00 13.84 147 LEU A N 1
ATOM 1126 C CA . LEU A 1 147 ? 54.640 13.338 6.910 1.00 13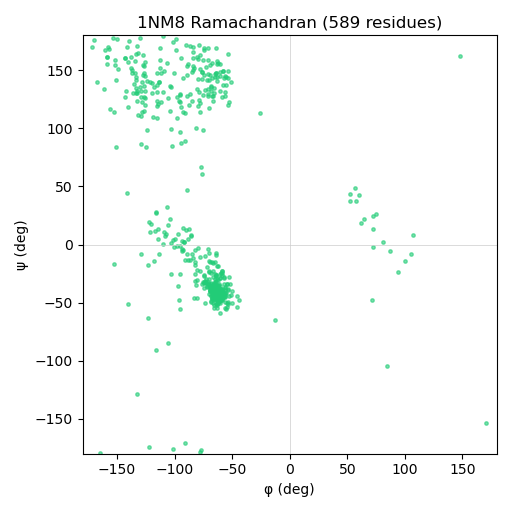.29 147 LEU A CA 1
ATOM 1127 C C . LEU A 1 147 ? 55.496 14.195 5.989 1.00 13.30 147 LEU A C 1
ATOM 1128 O O . LEU A 1 147 ? 56.727 14.130 6.025 1.00 13.04 147 LEU A O 1
ATOM 1133 N N . CYS A 1 148 ? 54.834 15.003 5.168 1.00 13.37 148 CYS A N 1
ATOM 1134 C CA . CYS A 1 148 ? 55.518 15.900 4.244 1.00 14.45 148 CYS A CA 1
ATOM 1135 C C . CYS A 1 148 ? 56.272 16.952 5.055 1.00 12.97 148 CYS A C 1
ATOM 1136 O O . CYS A 1 148 ? 55.733 17.518 6.004 1.00 13.20 148 CYS A O 1
ATOM 1139 N N . MET A 1 149 ? 57.519 17.212 4.683 1.00 13.62 149 MET A N 1
ATOM 1140 C CA . MET A 1 149 ? 58.319 18.195 5.407 1.00 13.70 149 MET A CA 1
ATOM 1141 C C . MET A 1 149 ? 58.534 19.471 4.600 1.00 12.76 149 MET A C 1
ATOM 1142 O O . MET A 1 149 ? 59.288 20.349 5.020 1.00 12.75 149 MET A O 1
ATOM 1147 N N . ASN A 1 150 ? 57.862 19.585 3.456 1.00 12.71 150 ASN A N 1
ATOM 1148 C CA . ASN A 1 150 ? 58.039 20.747 2.586 1.00 13.40 150 ASN A CA 1
ATOM 1149 C C . ASN A 1 150 ? 57.840 22.108 3.247 1.00 12.74 150 ASN A C 1
ATOM 1150 O O . ASN A 1 150 ? 58.575 23.057 2.957 1.00 12.36 150 ASN A O 1
ATOM 1155 N N . GLN A 1 151 ? 56.856 22.214 4.128 1.00 12.35 151 GLN A N 1
ATOM 1156 C CA . GLN A 1 151 ? 56.592 23.488 4.791 1.00 11.72 151 GLN A CA 1
ATOM 1157 C C . GLN A 1 151 ? 57.813 24.039 5.523 1.00 11.92 151 GLN A C 1
ATOM 1158 O O . GLN A 1 151 ? 58.063 25.240 5.500 1.00 13.42 151 GLN A O 1
ATOM 1164 N N . TYR A 1 152 ? 58.578 23.161 6.163 1.00 11.66 152 TYR A N 1
ATOM 1165 C CA . TYR A 1 152 ? 59.760 23.593 6.901 1.00 12.47 152 TYR A CA 1
ATOM 1166 C C . TYR A 1 152 ? 60.794 24.273 6.010 1.00 13.59 152 TYR A C 1
ATOM 1167 O O . TYR A 1 152 ? 61.543 25.131 6.471 1.00 15.10 152 TYR A O 1
ATOM 1176 N N . TYR A 1 153 ? 60.836 23.891 4.735 1.00 13.90 153 TYR A N 1
ATOM 1177 C CA . TYR A 1 153 ? 61.791 24.479 3.802 1.00 14.24 153 TYR A CA 1
ATOM 1178 C C . TYR A 1 153 ? 61.289 25.776 3.171 1.00 14.69 153 TYR A C 1
ATOM 1179 O O . TYR A 1 153 ? 61.916 26.308 2.252 1.00 16.15 153 TYR A O 1
ATOM 1188 N N . GLN A 1 154 ? 60.163 26.286 3.668 1.00 13.53 154 GLN A N 1
ATOM 1189 C CA . GLN A 1 154 ? 59.588 27.525 3.147 1.00 14.73 154 GLN A CA 1
ATOM 1190 C C . GLN A 1 154 ? 59.642 28.640 4.188 1.00 13.41 154 GLN A C 1
ATOM 1191 O O . GLN A 1 154 ? 59.339 29.795 3.887 1.00 15.04 154 GLN A O 1
ATOM 1197 N N . ILE A 1 155 ? 60.024 28.289 5.410 1.00 13.15 155 ILE A N 1
ATOM 1198 C CA . ILE A 1 155 ? 60.062 29.245 6.514 1.00 12.66 155 ILE A CA 1
ATOM 1199 C C . ILE A 1 155 ? 61.194 30.273 6.504 1.00 12.86 155 ILE A C 1
ATOM 1200 O O . ILE A 1 155 ? 60.953 31.472 6.658 1.00 13.74 155 ILE A O 1
ATOM 1205 N N . LEU A 1 156 ? 62.425 29.810 6.331 1.00 11.48 156 LEU A N 1
ATOM 1206 C CA . LEU A 1 156 ? 63.576 30.709 6.346 1.00 12.39 156 LEU A CA 1
ATOM 1207 C C . LEU A 1 156 ? 63.942 31.285 4.983 1.00 12.61 156 LEU A C 1
ATOM 1208 O O . LEU A 1 156 ? 63.661 30.685 3.946 1.00 11.92 156 LEU A O 1
ATOM 1213 N N . SER A 1 157 ? 64.570 32.460 5.006 1.00 11.97 157 SER A N 1
ATOM 1214 C CA . SER A 1 157 ? 65.019 33.148 3.799 1.00 12.71 157 SER A CA 1
ATOM 1215 C C . SER A 1 157 ? 63.921 33.327 2.751 1.00 14.06 157 SER A C 1
ATOM 1216 O O . SER A 1 157 ? 64.176 33.233 1.543 1.00 13.66 157 SER A O 1
ATOM 1219 N N . SER A 1 158 ? 62.708 33.596 3.218 1.00 13.59 158 SER A N 1
ATOM 1220 C CA . SER A 1 158 ? 61.566 33.782 2.331 1.00 12.80 158 SER A CA 1
ATOM 1221 C C . SER A 1 158 ? 60.795 35.037 2.712 1.00 13.24 158 SER A C 1
ATOM 1222 O O . SER A 1 158 ? 60.959 35.577 3.810 1.00 12.61 158 SER A O 1
ATOM 1225 N N . CYS A 1 159 ? 59.933 35.493 1.811 1.00 12.52 159 CYS A N 1
ATOM 1226 C CA . CYS A 1 159 ? 59.182 36.706 2.081 1.00 12.28 159 CYS A CA 1
ATOM 1227 C C . CYS A 1 159 ? 58.049 36.900 1.084 1.00 14.36 159 CYS A C 1
ATOM 1228 O O . CYS A 1 159 ? 58.201 36.627 -0.107 1.00 15.26 159 CYS A O 1
ATOM 1231 N N . ARG A 1 160 ? 56.908 37.360 1.582 1.00 13.38 160 ARG A N 1
ATOM 1232 C CA . ARG A 1 160 ? 55.766 37.635 0.725 1.00 13.24 160 ARG A CA 1
ATOM 1233 C C . ARG A 1 160 ? 56.092 38.956 0.026 1.00 13.54 160 ARG A C 1
ATOM 1234 O O . ARG A 1 160 ? 56.784 39.805 0.593 1.00 13.97 160 ARG A O 1
ATOM 1242 N N . VAL A 1 161 ? 55.615 39.116 -1.206 1.00 14.22 161 VAL A N 1
ATOM 1243 C CA . VAL A 1 161 ? 55.858 40.331 -1.979 1.00 15.66 161 VAL A CA 1
ATOM 1244 C C . VAL A 1 161 ? 54.510 40.844 -2.480 1.00 16.62 161 VAL A C 1
ATOM 1245 O O . VAL A 1 161 ? 53.782 40.126 -3.164 1.00 16.00 161 VAL A O 1
ATOM 1249 N N . PRO A 1 162 ? 54.156 42.090 -2.137 1.00 16.39 162 PRO A N 1
ATOM 1250 C CA . PRO A 1 162 ? 52.869 42.616 -2.594 1.00 17.50 162 PRO A CA 1
ATOM 1251 C C . PRO A 1 162 ? 52.782 42.760 -4.109 1.00 18.03 162 PRO A C 1
ATOM 1252 O O . PRO A 1 162 ? 53.780 43.017 -4.781 1.00 18.89 162 PRO A O 1
ATOM 1256 N N . GLY A 1 163 ? 51.577 42.560 -4.634 1.00 18.06 163 GLY A N 1
ATOM 1257 C CA . GLY A 1 163 ? 51.337 42.685 -6.061 1.00 16.74 163 GLY A CA 1
ATOM 1258 C C . GLY A 1 163 ? 50.033 43.436 -6.234 1.00 17.59 163 GLY A C 1
ATOM 1259 O O . GLY A 1 163 ? 49.164 43.332 -5.372 1.00 16.78 163 GLY A O 1
ATOM 1260 N N . PRO A 1 164 ? 49.857 44.201 -7.328 1.00 17.24 164 PRO A N 1
ATOM 1261 C CA . PRO A 1 164 ? 48.624 44.962 -7.564 1.00 18.08 164 PRO A CA 1
ATOM 1262 C C . PRO A 1 164 ? 47.352 44.124 -7.656 1.00 17.27 164 PRO A C 1
ATOM 1263 O O . PRO A 1 164 ? 46.300 44.533 -7.160 1.00 15.55 164 PRO A O 1
ATOM 1267 N N . LYS A 1 165 ? 47.443 42.963 -8.296 1.00 17.29 165 LYS A N 1
ATOM 1268 C CA . LYS A 1 165 ? 46.300 42.075 -8.425 1.00 18.40 165 LYS A CA 1
ATOM 1269 C C . LYS A 1 165 ? 46.312 41.019 -7.329 1.00 17.73 165 LYS A C 1
ATOM 1270 O O . LYS A 1 165 ? 45.358 40.878 -6.570 1.00 17.64 165 LYS A O 1
ATOM 1276 N N . GLN A 1 166 ? 47.417 40.284 -7.252 1.00 17.94 166 GLN A N 1
ATOM 1277 C CA . GLN A 1 166 ? 47.585 39.273 -6.216 1.00 18.69 166 GLN A CA 1
ATOM 1278 C C . GLN A 1 166 ? 49.052 39.286 -5.792 1.00 17.23 166 GLN A C 1
ATOM 1279 O O . GLN A 1 166 ? 49.905 39.805 -6.512 1.00 17.67 166 GLN A O 1
ATOM 1285 N N . ASP A 1 167 ? 49.341 38.738 -4.619 1.00 15.87 167 ASP A N 1
ATOM 1286 C CA . ASP A 1 167 ? 50.710 38.714 -4.115 1.00 14.24 167 ASP A CA 1
ATOM 1287 C C . ASP A 1 167 ? 51.501 37.507 -4.607 1.00 14.70 167 ASP A C 1
ATOM 1288 O O . ASP A 1 167 ? 50.954 36.589 -5.219 1.00 13.01 167 ASP A O 1
ATOM 1293 N N . THR A 1 168 ? 52.802 37.530 -4.343 1.00 14.35 168 THR A N 1
ATOM 1294 C CA . THR A 1 168 ? 53.685 36.426 -4.698 1.00 15.76 168 THR A CA 1
ATOM 1295 C C . THR A 1 168 ? 54.533 36.140 -3.465 1.00 14.78 168 THR A C 1
ATOM 1296 O O . THR A 1 168 ? 54.494 36.890 -2.485 1.00 13.88 168 THR A O 1
ATOM 1300 N N . VAL A 1 169 ? 55.285 35.049 -3.504 1.00 14.76 169 VAL A N 1
ATOM 1301 C CA . VAL A 1 169 ? 56.151 34.694 -2.390 1.00 15.81 169 VAL A CA 1
ATOM 1302 C C . VAL A 1 169 ? 57.510 34.317 -2.947 1.00 17.70 169 VAL A C 1
ATOM 1303 O O . VAL A 1 169 ? 57.606 33.592 -3.936 1.00 17.44 169 VAL A O 1
ATOM 1307 N N . SER A 1 170 ? 58.561 34.831 -2.321 1.00 18.40 170 SER A N 1
ATOM 1308 C CA . SER A 1 170 ? 59.914 34.540 -2.763 1.00 19.75 170 SER A CA 1
ATOM 1309 C C . SER A 1 170 ? 60.653 33.721 -1.717 1.00 20.00 170 SER A C 1
ATOM 1310 O O . SER A 1 170 ? 60.512 33.957 -0.517 1.00 17.16 170 SER A O 1
ATOM 1313 N N . ASN A 1 171 ? 61.427 32.748 -2.188 1.00 19.23 171 ASN A N 1
ATOM 1314 C CA . ASN A 1 171 ? 62.223 31.894 -1.320 1.00 19.13 171 ASN A CA 1
ATOM 1315 C C . ASN A 1 171 ? 63.630 31.963 -1.898 1.00 18.26 171 ASN A C 1
ATOM 1316 O O . ASN A 1 171 ? 63.863 31.518 -3.020 1.00 18.61 171 ASN A O 1
ATOM 1321 N N . PHE A 1 172 ? 64.561 32.537 -1.144 1.00 16.95 172 PHE A N 1
ATOM 1322 C CA . PHE A 1 172 ? 65.934 32.678 -1.618 1.00 17.81 172 PHE A CA 1
ATOM 1323 C C . PHE A 1 172 ? 66.882 31.623 -1.067 1.00 18.35 172 PHE A C 1
ATOM 1324 O O . PHE A 1 172 ? 68.081 31.680 -1.328 1.00 17.86 172 PHE A O 1
ATOM 1332 N N . SER A 1 173 ? 66.351 30.660 -0.322 1.00 20.27 173 SER A N 1
ATOM 1333 C CA . SER A 1 173 ? 67.185 29.632 0.296 1.00 22.98 173 SER A CA 1
ATOM 1334 C C . SER A 1 173 ? 68.005 28.744 -0.636 1.00 24.72 173 SER A C 1
ATOM 1335 O O . SER A 1 173 ? 69.069 28.266 -0.245 1.00 25.65 173 SER A O 1
ATOM 1338 N N . LYS A 1 174 ? 67.527 28.516 -1.855 1.00 26.64 174 LYS A N 1
ATOM 1339 C CA . LYS A 1 174 ? 68.259 27.658 -2.781 1.00 28.71 174 LYS A CA 1
ATOM 1340 C C . LYS A 1 174 ? 68.778 28.348 -4.036 1.00 28.65 174 LYS A C 1
ATOM 1341 O O . LYS A 1 174 ? 68.946 27.710 -5.077 1.00 27.84 174 LYS A O 1
ATOM 1347 N N . THR A 1 175 ? 69.032 29.648 -3.940 1.00 27.85 175 THR A N 1
ATOM 1348 C CA . THR A 1 175 ? 69.558 30.398 -5.072 1.00 28.05 175 THR A CA 1
ATOM 1349 C C . THR A 1 175 ? 71.053 30.100 -5.189 1.00 29.41 175 THR A C 1
ATOM 1350 O O . THR A 1 175 ? 71.595 29.322 -4.401 1.00 29.76 175 THR A O 1
ATOM 1354 N N . LYS A 1 176 ? 71.722 30.716 -6.156 1.00 30.12 176 LYS A N 1
ATOM 1355 C CA . LYS A 1 176 ? 73.140 30.489 -6.377 1.00 30.40 176 LYS A CA 1
ATOM 1356 C C . LYS A 1 176 ? 73.934 30.762 -5.107 1.00 29.82 176 LYS A C 1
ATOM 1357 O O . LYS A 1 176 ? 74.728 29.915 -4.667 1.00 30.52 176 LYS A O 1
ATOM 1363 N N . LYS A 1 177 ? 73.792 31.938 -4.564 1.00 28.68 177 LYS A N 1
ATOM 1364 C CA . LYS A 1 177 ? 74.438 32.329 -3.324 1.00 27.28 177 LYS A CA 1
ATOM 1365 C C . LYS A 1 177 ? 73.412 32.814 -2.310 1.00 24.65 177 LYS A C 1
ATOM 1366 O O . LYS A 1 177 ? 73.113 33.997 -2.253 1.00 25.10 177 LYS A O 1
ATOM 1372 N N . PRO A 1 178 ? 72.795 31.869 -1.591 1.00 23.15 178 PRO A N 1
ATOM 1373 C CA . PRO A 1 178 ? 71.749 32.195 -0.617 1.00 20.99 178 PRO A CA 1
ATOM 1374 C C . PRO A 1 178 ? 72.173 33.236 0.417 1.00 18.88 178 PRO A C 1
ATOM 1375 O O . PRO A 1 178 ? 73.347 33.333 0.775 1.00 18.47 178 PRO A O 1
ATOM 1379 N N . PRO A 1 179 ? 71.214 34.037 0.904 1.00 17.34 179 PRO A N 1
ATOM 1380 C CA . PRO A 1 179 ? 71.544 35.058 1.898 1.00 14.82 179 PRO A CA 1
ATOM 1381 C C . PRO A 1 179 ? 72.214 34.500 3.148 1.00 13.31 179 PRO A C 1
ATOM 1382 O O . PRO A 1 179 ? 71.911 33.393 3.595 1.00 13.07 179 PRO A O 1
ATOM 1386 N N . THR A 1 180 ? 73.131 35.286 3.699 1.00 12.04 180 THR A N 1
ATOM 1387 C CA . THR A 1 180 ? 73.869 34.897 4.888 1.00 12.78 180 THR A CA 1
ATOM 1388 C C . THR A 1 180 ? 73.627 35.892 6.017 1.00 12.21 180 THR A C 1
ATOM 1389 O O . THR A 1 180 ? 74.375 35.929 6.988 1.00 12.54 180 THR A O 1
ATOM 1393 N N . HIS A 1 181 ? 72.576 36.695 5.920 1.00 11.53 181 HIS A N 1
ATOM 1394 C CA . HIS A 1 181 ? 72.289 37.671 6.957 1.00 11.58 181 HIS A CA 1
ATOM 1395 C C . HIS A 1 181 ? 70.864 37.620 7.513 1.00 11.95 181 HIS A C 1
ATOM 1396 O O . HIS A 1 181 ? 69.906 37.339 6.780 1.00 11.64 181 HIS A O 1
ATOM 1403 N N . ILE A 1 182 ? 70.700 37.904 8.827 1.00 11.16 182 ILE A N 1
ATOM 1404 C CA . ILE A 1 182 ? 69.373 38.330 9.321 1.00 11.01 182 ILE A CA 1
ATOM 1405 C C . ILE A 1 182 ? 69.208 39.845 9.479 1.00 11.06 182 ILE A C 1
ATOM 1406 O O . ILE A 1 182 ? 70.109 40.608 9.145 1.00 10.30 182 ILE A O 1
ATOM 1411 N N . THR A 1 183 ? 67.931 40.143 9.871 1.00 10.80 183 THR A N 1
ATOM 1412 C CA . THR A 1 183 ? 67.622 41.523 9.867 1.00 10.25 183 THR A CA 1
ATOM 1413 C C . THR A 1 183 ? 67.180 41.681 11.307 1.00 9.94 183 THR A C 1
ATOM 1414 O O . THR A 1 183 ? 66.551 40.791 11.876 1.00 9.58 183 THR A O 1
ATOM 1418 N N . VAL A 1 184 ? 67.565 42.798 11.906 1.00 10.01 184 VAL A N 1
ATOM 1419 C CA . VAL A 1 184 ? 67.191 43.097 13.280 1.00 9.12 184 VAL A CA 1
ATOM 1420 C C . VAL A 1 184 ? 66.556 44.473 13.226 1.00 9.94 184 VAL A C 1
ATOM 1421 O O . VAL A 1 184 ? 67.059 45.363 12.541 1.00 11.40 184 VAL A O 1
ATOM 1425 N N . VAL A 1 185 ? 65.440 44.640 13.924 1.00 9.55 185 VAL A N 1
ATOM 1426 C CA . VAL A 1 185 ? 64.763 45.924 13.944 1.00 9.00 185 VAL A CA 1
ATOM 1427 C C . VAL A 1 185 ? 64.585 46.347 15.401 1.00 9.41 185 VAL A C 1
ATOM 1428 O O . VAL A 1 185 ? 64.180 45.552 16.252 1.00 9.69 185 VAL A O 1
ATOM 1432 N N . HIS A 1 186 ? 64.942 47.597 15.680 1.00 9.67 186 HIS A N 1
ATOM 1433 C CA . HIS A 1 186 ? 64.877 48.158 17.027 1.00 9.76 186 HIS A CA 1
ATOM 1434 C C . HIS A 1 186 ? 64.454 49.615 16.885 1.00 10.02 186 HIS A C 1
ATOM 1435 O O . HIS A 1 186 ? 65.074 50.373 16.147 1.00 10.53 186 HIS A O 1
ATOM 1442 N N . ASN A 1 187 ? 63.402 50.002 17.600 1.00 10.96 187 ASN A N 1
ATOM 1443 C CA . ASN A 1 187 ? 62.872 51.359 17.508 1.00 11.26 187 ASN A CA 1
ATOM 1444 C C . ASN A 1 187 ? 62.602 51.735 16.049 1.00 10.97 187 ASN A C 1
ATOM 1445 O O . ASN A 1 187 ? 62.902 52.848 15.604 1.00 11.53 187 ASN A O 1
ATOM 1450 N N . TYR A 1 188 ? 62.018 50.783 15.321 1.00 10.44 188 TYR A N 1
ATOM 1451 C CA . TYR A 1 188 ? 61.639 50.935 13.911 1.00 10.58 188 TYR A CA 1
ATOM 1452 C C . TYR A 1 188 ? 62.775 50.951 12.894 1.00 10.15 188 TYR A C 1
ATOM 1453 O O . TYR A 1 188 ? 62.521 51.027 11.689 1.00 12.53 188 TYR A O 1
ATOM 1462 N N . GLN A 1 189 ? 64.014 50.868 13.363 1.00 10.20 189 GLN A N 1
ATOM 1463 C CA . GLN A 1 189 ? 65.169 50.903 12.468 1.00 10.97 189 GLN A CA 1
ATOM 1464 C C . GLN A 1 189 ? 65.700 49.503 12.154 1.00 10.81 189 GLN A C 1
ATOM 1465 O O . GLN A 1 189 ? 65.976 48.720 13.065 1.00 10.29 189 GLN A O 1
ATOM 1471 N N . PHE A 1 190 ? 65.829 49.197 10.863 1.00 11.04 190 PHE A N 1
ATOM 1472 C CA . PHE A 1 190 ? 66.306 47.886 10.412 1.00 10.46 190 PHE A CA 1
ATOM 1473 C C . PHE A 1 190 ? 67.812 47.838 10.176 1.00 10.39 190 PHE A C 1
ATOM 1474 O O . PHE A 1 190 ? 68.404 48.793 9.680 1.00 10.28 190 PHE A O 1
ATOM 1482 N N . PHE A 1 191 ? 68.411 46.698 10.504 1.00 10.09 191 PHE A N 1
ATOM 1483 C CA . PHE A 1 191 ? 69.843 46.488 10.315 1.00 11.34 191 PHE A CA 1
ATOM 1484 C C . PHE A 1 191 ? 70.100 45.141 9.664 1.00 10.68 191 PHE A C 1
ATOM 1485 O O . PHE A 1 191 ? 69.424 44.161 9.963 1.00 11.48 191 PHE A O 1
ATOM 1493 N N . GLU A 1 192 ? 71.082 45.107 8.770 1.00 12.20 192 GLU A N 1
ATOM 1494 C CA . GLU A 1 192 ? 71.476 43.883 8.087 1.00 11.89 192 GLU A CA 1
ATOM 1495 C C . GLU A 1 192 ? 72.634 43.297 8.896 1.00 12.28 192 GLU A C 1
ATOM 1496 O O . GLU A 1 192 ? 73.682 43.933 9.047 1.00 12.73 192 GLU A O 1
ATOM 1502 N N . LEU A 1 193 ? 72.439 42.091 9.424 1.00 12.09 193 LEU A N 1
ATOM 1503 C CA . LEU A 1 193 ? 73.464 41.441 10.237 1.00 11.55 193 LEU A CA 1
ATOM 1504 C C . LEU A 1 193 ? 73.947 40.130 9.637 1.00 10.97 193 LEU A C 1
ATOM 1505 O O . LEU A 1 193 ? 73.209 39.152 9.611 1.00 12.10 193 LEU A O 1
ATOM 1510 N N . ASP A 1 194 ? 75.182 40.109 9.147 1.00 12.24 194 ASP A N 1
ATOM 1511 C CA . ASP A 1 194 ? 75.728 38.875 8.594 1.00 12.64 194 ASP A CA 1
ATOM 1512 C C . ASP A 1 194 ? 75.897 37.934 9.783 1.00 12.27 194 ASP A C 1
ATOM 1513 O O . ASP A 1 194 ? 76.439 38.335 10.816 1.00 12.97 194 ASP A O 1
ATOM 1518 N N . VAL A 1 195 ? 75.433 36.697 9.648 1.00 10.74 195 VAL A N 1
ATOM 1519 C CA . VAL A 1 195 ? 75.551 35.742 10.739 1.00 10.69 195 VAL A CA 1
ATOM 1520 C C . VAL A 1 195 ? 76.466 34.567 10.406 1.00 9.74 195 VAL A C 1
ATOM 1521 O O . VAL A 1 195 ? 76.491 33.568 11.121 1.00 11.65 195 VAL A O 1
ATOM 1525 N N . TYR A 1 196 ? 77.223 34.710 9.319 1.00 11.81 196 TYR A N 1
ATOM 1526 C CA . TYR A 1 196 ? 78.200 33.708 8.888 1.00 12.16 196 TYR A CA 1
ATOM 1527 C C . TYR A 1 196 ? 79.497 34.431 8.543 1.00 12.69 196 TYR A C 1
ATOM 1528 O O . TYR A 1 196 ? 79.476 35.548 8.023 1.00 15.05 196 TYR A O 1
ATOM 1537 N N . HIS A 1 197 ? 80.624 33.797 8.847 1.00 12.66 197 HIS A N 1
ATOM 1538 C CA . HIS A 1 197 ? 81.928 34.372 8.539 1.00 14.54 197 HIS A CA 1
ATOM 1539 C C . HIS A 1 197 ? 82.203 34.136 7.059 1.00 15.30 197 HIS A C 1
ATOM 1540 O O . HIS A 1 197 ? 81.454 33.422 6.393 1.00 14.47 197 HIS A O 1
ATOM 1547 N N . SER A 1 198 ? 83.276 34.731 6.546 1.00 18.01 198 SER A N 1
ATOM 1548 C CA . SER A 1 198 ? 83.618 34.573 5.139 1.00 18.92 198 SER A CA 1
ATOM 1549 C C . SER A 1 198 ? 83.798 33.110 4.739 1.00 19.12 198 SER A C 1
ATOM 1550 O O . SER A 1 198 ? 83.551 32.748 3.591 1.00 19.47 198 SER A O 1
ATOM 1553 N N . ASP A 1 199 ? 84.216 32.263 5.677 1.00 19.29 199 ASP A N 1
ATOM 1554 C CA . ASP A 1 199 ? 84.411 30.850 5.358 1.00 18.56 199 ASP A CA 1
ATOM 1555 C C . ASP A 1 199 ? 83.138 30.014 5.483 1.00 17.20 199 ASP A C 1
ATOM 1556 O O . ASP A 1 199 ? 83.175 28.786 5.383 1.00 17.30 199 ASP A O 1
ATOM 1561 N N . GLY A 1 200 ? 82.006 30.675 5.704 1.00 16.96 200 GLY A N 1
ATOM 1562 C CA . GLY A 1 200 ? 80.756 29.942 5.806 1.00 15.90 200 GLY A CA 1
ATOM 1563 C C . GLY A 1 200 ? 80.387 29.402 7.176 1.00 16.15 200 GLY A C 1
ATOM 1564 O O . GLY A 1 200 ? 79.298 28.851 7.345 1.00 16.67 200 GLY A O 1
ATOM 1565 N N . THR A 1 201 ? 81.278 29.533 8.154 1.00 15.20 201 THR A N 1
ATOM 1566 C CA . THR A 1 201 ? 80.962 29.050 9.492 1.00 13.91 201 THR A CA 1
ATOM 1567 C C . THR A 1 201 ? 80.103 30.112 10.173 1.00 14.17 201 THR A C 1
ATOM 1568 O O . THR A 1 201 ? 80.221 31.304 9.883 1.00 13.22 201 THR A O 1
ATOM 1572 N N . PRO A 1 202 ? 79.378 29.726 11.243 1.00 13.29 202 PRO A N 1
ATOM 1573 C CA . PRO A 1 202 ? 78.458 30.608 12.017 1.00 12.83 202 PRO A CA 1
ATOM 1574 C C . PRO A 1 202 ? 79.065 31.692 12.777 1.00 13.22 202 PRO A C 1
ATOM 1575 O O . PRO A 1 202 ? 80.201 31.531 13.251 1.00 12.15 202 PRO A O 1
ATOM 1579 N N . LEU A 1 203 ? 78.340 32.705 13.055 1.00 12.85 203 LEU A N 1
ATOM 1580 C CA . LEU A 1 203 ? 78.846 33.474 14.169 1.00 12.59 203 LEU A CA 1
ATOM 1581 C C . LEU A 1 203 ? 78.446 32.764 15.417 1.00 13.31 203 LEU A C 1
ATOM 1582 O O . LEU A 1 203 ? 77.310 32.280 15.389 1.00 13.66 203 LEU A O 1
ATOM 1587 N N . THR A 1 204 ? 79.200 32.666 16.503 1.00 13.27 204 THR A N 1
ATOM 1588 C CA . THR A 1 204 ? 78.663 31.997 17.670 1.00 14.67 204 THR A CA 1
ATOM 1589 C C . THR A 1 204 ? 77.942 32.997 18.570 1.00 15.11 204 THR A C 1
ATOM 1590 O O . THR A 1 204 ? 77.979 34.206 18.323 1.00 12.47 204 THR A O 1
ATOM 1594 N N . ALA A 1 205 ? 77.265 32.484 19.592 1.00 14.92 205 ALA A N 1
ATOM 1595 C CA . ALA A 1 205 ? 76.491 33.311 20.519 1.00 15.35 205 ALA A CA 1
ATOM 1596 C C . ALA A 1 205 ? 77.201 34.565 21.019 1.00 14.21 205 ALA A C 1
ATOM 1597 O O . ALA A 1 205 ? 76.605 35.642 21.073 1.00 12.89 205 ALA A O 1
ATOM 1599 N N . ASP A 1 206 ? 78.469 34.424 21.391 1.00 14.98 206 ASP A N 1
ATOM 1600 C CA . ASP A 1 206 ? 79.248 35.546 21.895 1.00 16.07 206 ASP A CA 1
ATOM 1601 C C . ASP A 1 206 ? 79.419 36.643 20.845 1.00 14.99 206 ASP A C 1
ATOM 1602 O O . ASP A 1 206 ? 79.295 37.833 21.146 1.00 14.17 206 ASP A O 1
ATOM 1607 N N . GLN A 1 207 ? 79.698 36.238 19.611 1.00 12.91 207 GLN A N 1
ATOM 1608 C CA . GLN A 1 207 ? 79.879 37.191 18.523 1.00 12.11 207 GLN A CA 1
ATOM 1609 C C . GLN A 1 207 ? 78.557 37.863 18.161 1.00 10.78 207 GLN A C 1
ATOM 1610 O O . GLN A 1 207 ? 78.519 39.060 17.890 1.00 10.81 207 GLN A O 1
ATOM 1616 N N . ILE A 1 208 ? 77.473 37.093 18.151 1.00 11.24 208 ILE A N 1
ATOM 1617 C CA . ILE A 1 208 ? 76.167 37.662 17.839 1.00 11.31 208 ILE A CA 1
ATOM 1618 C C . ILE A 1 208 ? 75.803 38.695 18.905 1.00 10.40 208 ILE A C 1
ATOM 1619 O O . ILE A 1 208 ? 75.269 39.756 18.593 1.00 10.81 208 ILE A O 1
ATOM 1624 N N . PHE A 1 209 ? 76.101 38.387 20.163 1.00 11.85 209 PHE A N 1
ATOM 1625 C CA . PHE A 1 209 ? 75.811 39.315 21.254 1.00 12.02 209 PHE A CA 1
ATOM 1626 C C . PHE A 1 209 ? 76.526 40.642 21.014 1.00 11.99 209 PHE A C 1
ATOM 1627 O O . PHE A 1 209 ? 75.936 41.718 21.141 1.00 12.76 209 PHE A O 1
ATOM 1635 N N . VAL A 1 210 ? 77.802 40.560 20.661 1.00 11.10 210 VAL A N 1
ATOM 1636 C CA . VAL A 1 210 ? 78.595 41.752 20.393 1.00 12.29 210 VAL A CA 1
ATOM 1637 C C . VAL A 1 210 ? 77.963 42.594 19.287 1.00 10.47 210 VAL A C 1
ATOM 1638 O O . VAL A 1 210 ? 77.891 43.819 19.390 1.00 10.94 210 VAL A O 1
ATOM 1642 N N . GLN A 1 211 ? 77.496 41.934 18.231 1.00 10.30 211 GLN A N 1
ATOM 1643 C CA . GLN A 1 211 ? 76.876 42.641 17.115 1.00 10.07 211 GLN A CA 1
ATOM 1644 C C . GLN A 1 211 ? 75.532 43.258 17.503 1.00 10.25 211 GLN A C 1
ATOM 1645 O O . GLN A 1 211 ? 75.186 44.345 17.037 1.00 11.42 211 GLN A O 1
ATOM 1651 N N . LEU A 1 212 ? 74.772 42.572 18.353 1.00 10.12 212 LEU A N 1
ATOM 1652 C CA . LEU A 1 212 ? 73.478 43.095 18.792 1.00 10.53 212 LEU A CA 1
ATOM 1653 C C . LEU A 1 212 ? 73.663 44.359 19.632 1.00 9.76 212 LEU A C 1
ATOM 1654 O O . LEU A 1 212 ? 72.822 45.258 19.608 1.00 9.98 212 LEU A O 1
ATOM 1659 N N . GLU A 1 213 ? 74.757 44.426 20.384 1.00 11.04 213 GLU A N 1
ATOM 1660 C CA . GLU A 1 213 ? 75.016 45.610 21.193 1.00 11.18 213 GLU A CA 1
ATOM 1661 C C . GLU A 1 213 ? 75.211 46.798 20.261 1.00 11.09 213 GLU A C 1
ATOM 1662 O O . GLU A 1 213 ? 74.689 47.876 20.512 1.00 10.59 213 GLU A O 1
ATOM 1668 N N . LYS A 1 214 ? 75.966 46.595 19.185 1.00 10.68 214 LYS A N 1
ATOM 1669 C CA . LYS A 1 214 ? 76.210 47.662 18.217 1.00 11.06 214 LYS A CA 1
ATOM 1670 C C . LYS A 1 214 ? 74.898 48.107 17.584 1.00 11.80 214 LYS A C 1
ATOM 1671 O O . LYS A 1 214 ? 74.656 49.300 17.405 1.00 12.74 214 LYS A O 1
ATOM 1677 N N . ILE A 1 215 ? 74.055 47.141 17.229 1.00 10.32 215 ILE A N 1
ATOM 1678 C CA . ILE A 1 215 ? 72.770 47.454 16.617 1.00 9.74 215 ILE A CA 1
ATOM 1679 C C . ILE A 1 215 ? 71.904 48.251 17.588 1.00 10.14 215 ILE A C 1
ATOM 1680 O O . ILE A 1 215 ? 71.302 49.259 17.218 1.00 11.09 215 ILE A O 1
ATOM 1685 N N . TRP A 1 216 ? 71.855 47.795 18.833 1.00 10.79 216 TRP A N 1
ATOM 1686 C CA . TRP A 1 216 ? 71.079 48.462 19.869 1.00 12.15 216 TRP A CA 1
ATOM 1687 C C . TRP A 1 216 ? 71.506 49.918 20.012 1.00 10.66 216 TRP A C 1
ATOM 1688 O O . TRP A 1 216 ? 70.686 50.829 19.915 1.00 11.32 216 TRP A O 1
ATOM 1699 N N . ASN A 1 217 ? 72.799 50.132 20.238 1.00 12.39 217 ASN A N 1
ATOM 1700 C CA . ASN A 1 217 ? 73.314 51.482 20.407 1.00 12.01 217 ASN A CA 1
ATOM 1701 C C . ASN A 1 217 ? 73.247 52.352 19.155 1.00 11.97 217 ASN A C 1
ATOM 1702 O O . ASN A 1 217 ? 73.375 53.572 19.246 1.00 12.34 217 ASN A O 1
ATOM 1707 N N . SER A 1 218 ? 73.041 51.735 17.994 1.00 11.38 218 SER A N 1
ATOM 1708 C CA . SER A 1 218 ? 72.951 52.487 16.745 1.00 11.34 218 SER A CA 1
ATOM 1709 C C . SER A 1 218 ? 71.497 52.813 16.427 1.00 12.23 218 SER A C 1
ATOM 1710 O O . SER A 1 218 ? 71.194 53.396 15.387 1.00 13.07 218 SER A O 1
ATOM 1713 N N . SER A 1 219 ? 70.594 52.439 17.327 1.00 12.04 219 SER A N 1
ATOM 1714 C CA . SER A 1 219 ? 69.177 52.688 17.106 1.00 13.16 219 SER A CA 1
ATOM 1715 C C . SER A 1 219 ? 68.451 53.105 18.380 1.00 13.40 219 SER A C 1
ATOM 1716 O O . SER A 1 219 ? 67.357 52.621 18.672 1.00 15.04 219 SER A O 1
ATOM 1719 N N . LEU A 1 220 ? 69.066 54.009 19.136 1.00 12.99 220 LEU A N 1
ATOM 1720 C CA . LEU A 1 220 ? 68.473 54.503 20.373 1.00 14.54 220 LEU A CA 1
ATOM 1721 C C . LEU A 1 220 ? 67.382 55.532 20.075 1.00 16.02 220 LEU A C 1
ATOM 1722 O O . LEU A 1 220 ? 66.488 55.746 20.893 1.00 16.08 220 LEU A O 1
ATOM 1727 N N . GLN A 1 221 ? 67.458 56.154 18.898 1.00 17.58 221 GLN A N 1
ATOM 1728 C CA . GLN A 1 221 ? 66.483 57.163 18.482 1.00 18.41 221 GLN A CA 1
ATOM 1729 C C . GLN A 1 221 ? 65.072 56.585 18.487 1.00 18.16 221 GLN A C 1
ATOM 1730 O O . GLN A 1 221 ? 64.851 55.472 18.018 1.00 17.63 221 GLN A O 1
ATOM 1736 N N . THR A 1 222 ? 64.114 57.355 18.990 1.00 17.43 222 THR A N 1
ATOM 1737 C CA . THR A 1 222 ? 62.733 56.892 19.058 1.00 19.73 222 THR A CA 1
ATOM 1738 C C . THR A 1 222 ? 61.766 57.724 18.216 1.00 20.15 222 THR A C 1
ATOM 1739 O O . THR A 1 222 ? 60.551 57.562 18.331 1.00 20.02 222 THR A O 1
ATOM 1743 N N . ASN A 1 223 ? 62.303 58.592 17.360 1.00 17.71 223 ASN A N 1
ATOM 1744 C CA . ASN A 1 223 ? 61.471 59.457 16.527 1.00 19.66 223 ASN A CA 1
ATOM 1745 C C . ASN A 1 223 ? 61.608 59.213 15.024 1.00 19.71 223 ASN A C 1
ATOM 1746 O O . ASN A 1 223 ? 61.409 60.127 14.220 1.00 21.37 223 ASN A O 1
ATOM 1751 N N . LYS A 1 224 ? 61.949 57.988 14.642 1.00 18.07 224 LYS A N 1
ATOM 1752 C CA . LYS A 1 224 ? 62.090 57.655 13.227 1.00 17.67 224 LYS A CA 1
ATOM 1753 C C . LYS A 1 224 ? 60.745 57.208 12.656 1.00 16.55 224 LYS A C 1
ATOM 1754 O O . LYS A 1 224 ? 59.877 56.743 13.394 1.00 15.25 224 LYS A O 1
ATOM 1760 N N . GLU A 1 225 ? 60.571 57.360 11.345 1.00 15.45 225 GLU A N 1
ATOM 1761 C CA . GLU A 1 225 ? 59.324 56.962 10.695 1.00 15.94 225 GLU A CA 1
ATOM 1762 C C . GLU A 1 225 ? 59.201 55.441 10.667 1.00 15.28 225 GLU A C 1
ATOM 1763 O O . GLU A 1 225 ? 60.127 54.740 10.257 1.00 15.47 225 GLU A O 1
ATOM 1769 N N . PRO A 1 226 ? 58.052 54.911 11.113 1.00 14.23 226 PRO A N 1
ATOM 1770 C CA . PRO A 1 226 ? 57.816 53.463 11.136 1.00 14.51 226 PRO A CA 1
ATOM 1771 C C . PRO A 1 226 ? 57.484 52.884 9.757 1.00 14.10 226 PRO A C 1
ATOM 1772 O O . PRO A 1 226 ? 56.372 52.415 9.525 1.00 14.06 226 PRO A O 1
ATOM 1776 N N . VAL A 1 227 ? 58.460 52.919 8.850 1.00 13.13 227 VAL A N 1
ATOM 1777 C CA . VAL A 1 227 ? 58.282 52.405 7.490 1.00 12.30 227 VAL A CA 1
ATOM 1778 C C . VAL A 1 227 ? 57.691 50.994 7.487 1.00 11.79 227 VAL A C 1
ATOM 1779 O O . VAL A 1 227 ? 56.835 50.667 6.662 1.00 12.51 227 VAL A O 1
ATOM 1783 N N . GLY A 1 228 ? 58.145 50.163 8.417 1.00 12.81 228 GLY A N 1
ATOM 1784 C CA . GLY A 1 228 ? 57.649 48.803 8.497 1.00 12.05 228 GLY A CA 1
ATOM 1785 C C . GLY A 1 228 ? 56.150 48.676 8.706 1.00 13.34 228 GLY A C 1
ATOM 1786 O O . GLY A 1 228 ? 55.552 47.666 8.320 1.00 13.90 228 GLY A O 1
ATOM 1787 N N . ILE A 1 229 ? 55.524 49.684 9.302 1.00 12.75 229 ILE A N 1
ATOM 1788 C CA . ILE A 1 229 ? 54.088 49.597 9.544 1.00 12.78 229 ILE A CA 1
ATOM 1789 C C . ILE A 1 229 ? 53.283 49.565 8.239 1.00 12.71 229 ILE A C 1
ATOM 1790 O O . ILE A 1 229 ? 52.105 49.207 8.242 1.00 11.76 229 ILE A O 1
ATOM 1795 N N . LEU A 1 230 ? 53.925 49.922 7.128 1.00 12.35 230 LEU A N 1
ATOM 1796 C CA . LEU A 1 230 ? 53.257 49.901 5.827 1.00 11.41 230 LEU A CA 1
ATOM 1797 C C . LEU A 1 230 ? 52.833 48.476 5.459 1.00 13.90 230 LEU A C 1
ATOM 1798 O O . LEU A 1 230 ? 51.845 48.277 4.750 1.00 13.42 230 LEU A O 1
ATOM 1803 N N . THR A 1 231 ? 53.588 47.489 5.940 1.00 13.14 231 THR A N 1
ATOM 1804 C CA . THR A 1 231 ? 53.296 46.082 5.663 1.00 12.87 231 THR A CA 1
ATOM 1805 C C . THR A 1 231 ? 52.045 45.564 6.371 1.00 13.00 231 THR A C 1
ATOM 1806 O O . THR A 1 231 ? 51.617 44.437 6.120 1.00 13.05 231 THR A O 1
ATOM 1810 N N . SER A 1 232 ? 51.460 46.375 7.249 1.00 13.78 232 SER A N 1
ATOM 1811 C CA . SER A 1 232 ? 50.262 45.964 7.985 1.00 13.08 232 SER A CA 1
ATOM 1812 C C . SER A 1 232 ? 48.961 46.389 7.311 1.00 14.21 232 SER A C 1
ATOM 1813 O O . SER A 1 232 ? 47.879 46.041 7.781 1.00 15.51 232 SER A O 1
ATOM 1816 N N . ASN A 1 233 ? 49.060 47.124 6.209 1.00 13.83 233 ASN A N 1
ATOM 1817 C CA . ASN A 1 233 ? 47.861 47.614 5.535 1.00 13.98 233 ASN A CA 1
ATOM 1818 C C . ASN A 1 233 ? 47.214 46.631 4.562 1.00 14.64 233 ASN A C 1
ATOM 1819 O O . ASN A 1 233 ? 47.769 45.578 4.244 1.00 14.94 233 ASN A O 1
ATOM 1824 N N . HIS A 1 234 ? 46.020 46.993 4.101 1.00 14.69 234 HIS A N 1
ATOM 1825 C CA . HIS A 1 234 ? 45.275 46.196 3.134 1.00 14.40 234 HIS A CA 1
ATOM 1826 C C . HIS A 1 234 ? 46.247 45.907 1.991 1.00 14.56 234 HIS A C 1
ATOM 1827 O O . HIS A 1 234 ? 47.014 46.784 1.591 1.00 15.57 234 HIS A O 1
ATOM 1834 N N . ARG A 1 235 ? 46.222 44.686 1.461 1.00 14.04 235 ARG A N 1
ATOM 1835 C CA . ARG A 1 235 ? 47.158 44.322 0.406 1.00 15.04 235 ARG A CA 1
ATOM 1836 C C . ARG A 1 235 ? 47.126 45.197 -0.845 1.00 13.88 235 ARG A C 1
ATOM 1837 O O . ARG A 1 235 ? 48.137 45.329 -1.521 1.00 14.19 235 ARG A O 1
ATOM 1845 N N . ASN A 1 236 ? 45.985 45.798 -1.169 1.00 14.92 236 ASN A N 1
ATOM 1846 C CA . ASN A 1 236 ? 45.946 46.671 -2.341 1.00 15.43 236 ASN A CA 1
ATOM 1847 C C . ASN A 1 236 ? 46.609 48.005 -2.000 1.00 15.85 236 ASN A C 1
ATOM 1848 O O . ASN A 1 236 ? 47.256 48.624 -2.842 1.00 16.26 236 ASN A O 1
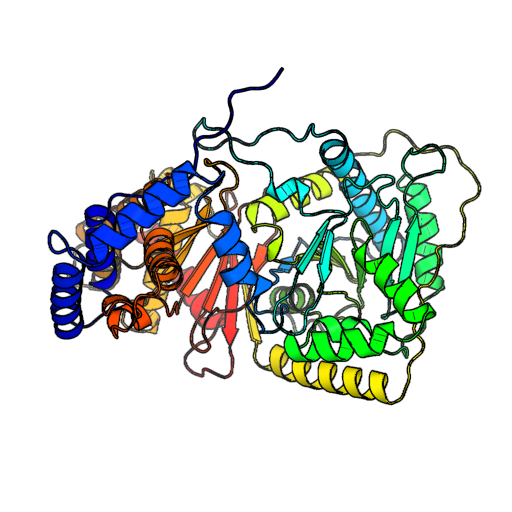ATOM 1853 N N . SER A 1 237 ? 46.453 48.441 -0.757 1.00 17.34 237 SER A N 1
ATOM 1854 C CA . SER A 1 237 ? 47.061 49.692 -0.317 1.00 17.80 237 SER A CA 1
ATOM 1855 C C . SER A 1 237 ? 48.578 49.527 -0.225 1.00 18.15 237 SER A C 1
ATOM 1856 O O . SER A 1 237 ? 49.330 50.403 -0.646 1.00 16.86 237 SER A O 1
ATOM 1859 N N . TRP A 1 238 ? 49.021 48.397 0.323 1.00 16.25 238 TRP A N 1
ATOM 1860 C CA . TRP A 1 238 ? 50.449 48.119 0.470 1.00 15.63 238 TRP A CA 1
ATOM 1861 C C . TRP A 1 238 ? 51.109 47.945 -0.900 1.00 15.86 238 TRP A C 1
ATOM 1862 O O . TRP A 1 238 ? 52.232 48.394 -1.107 1.00 15.45 238 TRP A O 1
ATOM 1873 N N . ALA A 1 239 ? 50.416 47.305 -1.838 1.00 17.13 239 ALA A N 1
ATOM 1874 C CA . ALA A 1 239 ? 50.970 47.121 -3.176 1.00 17.13 239 ALA A CA 1
ATOM 1875 C C . ALA A 1 239 ? 51.258 48.494 -3.784 1.00 17.96 239 ALA A C 1
ATOM 1876 O O . ALA A 1 239 ? 52.276 48.690 -4.447 1.00 18.49 239 ALA A O 1
ATOM 1878 N N . LYS A 1 240 ? 50.354 49.441 -3.544 1.00 17.55 240 LYS A N 1
ATOM 1879 C CA . LYS A 1 240 ? 50.505 50.802 -4.050 1.00 17.72 240 LYS A CA 1
ATOM 1880 C C . LYS A 1 240 ? 51.664 51.522 -3.360 1.00 15.96 240 LYS A C 1
ATOM 1881 O O . LYS A 1 240 ? 52.518 52.110 -4.021 1.00 15.92 240 LYS A O 1
ATOM 1887 N N . ALA A 1 241 ? 51.690 51.475 -2.031 1.00 15.34 241 ALA A N 1
ATOM 1888 C CA . ALA A 1 241 ? 52.748 52.134 -1.263 1.00 14.18 241 ALA A CA 1
ATOM 1889 C C . ALA A 1 241 ? 54.111 51.491 -1.509 1.00 14.79 241 ALA A C 1
ATOM 1890 O O . ALA A 1 241 ? 55.142 52.172 -1.510 1.00 12.98 241 ALA A O 1
ATOM 1892 N N . TYR A 1 242 ? 54.108 50.177 -1.710 1.00 13.62 242 TYR A N 1
ATOM 1893 C CA . TYR A 1 242 ? 55.335 49.429 -1.961 1.00 14.49 242 TYR A CA 1
ATOM 1894 C C . TYR A 1 242 ? 55.987 49.929 -3.247 1.00 14.92 242 TYR A C 1
ATOM 1895 O O . TYR A 1 242 ? 57.187 50.202 -3.283 1.00 14.59 242 TYR A O 1
ATOM 1904 N N . ASN A 1 243 ? 55.190 50.050 -4.306 1.00 17.45 243 ASN A N 1
ATOM 1905 C CA . ASN A 1 243 ? 55.709 50.513 -5.588 1.00 19.53 243 ASN A CA 1
ATOM 1906 C C . ASN A 1 243 ? 56.336 51.898 -5.446 1.00 19.06 243 ASN A C 1
ATOM 1907 O O . ASN A 1 243 ? 57.383 52.180 -6.027 1.00 19.89 243 ASN A O 1
ATOM 1912 N N . THR A 1 244 ? 55.697 52.757 -4.660 1.00 18.29 244 THR A N 1
ATOM 1913 C CA . THR A 1 244 ? 56.206 54.105 -4.428 1.00 17.59 244 THR A CA 1
ATOM 1914 C C . THR A 1 244 ? 57.495 54.057 -3.609 1.00 16.77 244 THR A C 1
ATOM 1915 O O . THR A 1 244 ? 58.470 54.746 -3.916 1.00 15.97 244 THR A O 1
ATOM 1919 N N . LEU A 1 245 ? 57.490 53.230 -2.569 1.00 15.88 245 LEU A N 1
ATOM 1920 C CA . LEU A 1 245 ? 58.641 53.096 -1.683 1.00 16.58 245 LEU A CA 1
ATOM 1921 C C . LEU A 1 245 ? 59.931 52.673 -2.382 1.00 17.01 245 LEU A C 1
ATOM 1922 O O . LEU A 1 245 ? 60.999 53.218 -2.098 1.00 18.21 245 LEU A O 1
ATOM 1927 N N . ILE A 1 246 ? 59.842 51.717 -3.301 1.00 17.34 246 ILE A N 1
ATOM 1928 C CA . ILE A 1 246 ? 61.042 51.232 -3.974 1.00 18.57 246 ILE A CA 1
ATOM 1929 C C . ILE A 1 246 ? 61.480 51.985 -5.221 1.00 19.22 246 ILE A C 1
ATOM 1930 O O . ILE A 1 246 ? 62.318 51.493 -5.976 1.00 17.61 246 ILE A O 1
ATOM 1935 N N . LYS A 1 247 ? 60.922 53.171 -5.447 1.00 20.05 247 LYS A N 1
ATOM 1936 C CA . LYS A 1 247 ? 61.328 53.962 -6.601 1.00 21.29 247 LYS A CA 1
ATOM 1937 C C . LYS A 1 247 ? 62.718 54.517 -6.311 1.00 21.34 247 LYS A C 1
ATOM 1938 O O . LYS A 1 247 ? 63.533 54.674 -7.218 1.00 21.66 247 LYS A O 1
ATOM 1944 N N . ASP A 1 248 ? 62.983 54.799 -5.038 1.00 20.56 248 ASP A N 1
ATOM 1945 C CA . ASP A 1 248 ? 64.283 55.312 -4.618 1.00 20.19 248 ASP A CA 1
ATOM 1946 C C . ASP A 1 248 ? 65.256 54.135 -4.493 1.00 20.72 248 ASP A C 1
ATOM 1947 O O . ASP A 1 248 ? 64.924 53.107 -3.906 1.00 20.96 248 ASP A O 1
ATOM 1952 N N . LYS A 1 249 ? 66.455 54.296 -5.043 1.00 20.81 249 LYS A N 1
ATOM 1953 C CA . LYS A 1 249 ? 67.467 53.244 -5.023 1.00 21.43 249 LYS A CA 1
ATOM 1954 C C . LYS A 1 249 ? 67.804 52.745 -3.617 1.00 20.41 249 LYS A C 1
ATOM 1955 O O . LYS A 1 249 ? 67.817 51.540 -3.370 1.00 20.04 249 LYS A O 1
ATOM 1961 N N . VAL A 1 250 ? 68.082 53.666 -2.700 1.00 20.00 250 VAL A N 1
ATOM 1962 C CA . VAL A 1 250 ? 68.411 53.286 -1.330 1.00 19.05 250 VAL A CA 1
ATOM 1963 C C . VAL A 1 250 ? 67.263 52.515 -0.684 1.00 18.03 250 VAL A C 1
ATOM 1964 O O . VAL A 1 250 ? 67.488 51.496 -0.031 1.00 18.69 250 VAL A O 1
ATOM 1968 N N . ASN A 1 251 ? 66.034 52.993 -0.867 1.00 16.36 251 ASN A N 1
ATOM 1969 C CA . ASN A 1 251 ? 64.876 52.309 -0.298 1.00 15.47 251 ASN A CA 1
ATOM 1970 C C . ASN A 1 251 ? 64.769 50.901 -0.871 1.00 15.80 251 ASN A C 1
ATOM 1971 O O . ASN A 1 251 ? 64.475 49.946 -0.151 1.00 14.27 251 ASN A O 1
ATOM 1976 N N . ARG A 1 252 ? 64.998 50.782 -2.176 1.00 15.19 252 ARG A N 1
ATOM 1977 C CA . ARG A 1 252 ? 64.920 49.490 -2.843 1.00 16.14 252 ARG A CA 1
ATOM 1978 C C . ARG A 1 252 ? 65.979 48.537 -2.287 1.00 15.89 252 ARG A C 1
ATOM 1979 O O . ARG A 1 252 ? 65.695 47.361 -2.063 1.00 15.77 252 ARG A O 1
ATOM 1987 N N . ASP A 1 253 ? 67.193 49.042 -2.060 1.00 15.54 253 ASP A N 1
ATOM 1988 C CA . ASP A 1 253 ? 68.260 48.208 -1.509 1.00 15.84 253 ASP A CA 1
ATOM 1989 C C . ASP A 1 253 ? 67.887 47.724 -0.110 1.00 15.19 253 ASP A C 1
ATOM 1990 O O . ASP A 1 253 ? 68.118 46.567 0.242 1.00 13.42 253 ASP A O 1
ATOM 1995 N N . SER A 1 254 ? 67.319 48.619 0.692 1.00 13.97 254 SER A N 1
ATOM 1996 C CA . SER A 1 254 ? 66.930 48.260 2.053 1.00 13.26 254 SER A CA 1
ATOM 1997 C C . SER A 1 254 ? 65.814 47.223 2.051 1.00 13.42 254 SER A C 1
ATOM 1998 O O . SER A 1 254 ? 65.859 46.252 2.807 1.00 12.54 254 SER A O 1
ATOM 2001 N N . VAL A 1 255 ? 64.811 47.434 1.204 1.00 12.74 255 VAL A N 1
ATOM 2002 C CA . VAL A 1 255 ? 63.700 46.496 1.095 1.00 12.31 255 VAL A CA 1
ATOM 2003 C C . VAL A 1 255 ? 64.206 45.125 0.643 1.00 13.45 255 VAL A C 1
ATOM 2004 O O . VAL A 1 255 ? 63.783 44.095 1.168 1.00 12.87 255 VAL A O 1
ATOM 2008 N N . ARG A 1 256 ? 65.122 45.107 -0.325 1.00 14.50 256 ARG A N 1
ATOM 2009 C CA . ARG A 1 256 ? 65.659 43.847 -0.817 1.00 14.58 256 ARG A CA 1
ATOM 2010 C C . ARG A 1 256 ? 66.388 43.085 0.280 1.00 13.85 256 ARG A C 1
ATOM 2011 O O . ARG A 1 256 ? 66.243 41.867 0.407 1.00 13.09 256 ARG A O 1
ATOM 2019 N N . SER A 1 257 ? 67.173 43.796 1.088 1.00 12.91 257 SER A N 1
ATOM 2020 C CA . SER A 1 257 ? 67.905 43.155 2.177 1.00 12.99 257 SER A CA 1
ATOM 2021 C C . SER A 1 257 ? 66.934 42.503 3.157 1.00 12.00 257 SER A C 1
ATOM 2022 O O . SER A 1 257 ? 67.143 41.376 3.599 1.00 12.67 257 SER A O 1
ATOM 2025 N N . ILE A 1 258 ? 65.869 43.220 3.495 1.00 11.49 258 ILE A N 1
ATOM 2026 C CA . ILE A 1 258 ? 64.872 42.697 4.417 1.00 10.03 258 ILE A CA 1
ATOM 2027 C C . ILE A 1 258 ? 64.191 41.463 3.824 1.00 10.19 258 ILE A C 1
ATOM 2028 O O . ILE A 1 258 ? 64.044 40.438 4.491 1.00 12.38 258 ILE A O 1
ATOM 2033 N N . GLN A 1 259 ? 63.782 41.561 2.563 1.00 11.32 259 GLN A N 1
ATOM 2034 C CA . GLN A 1 259 ? 63.108 40.444 1.905 1.00 12.46 259 GLN A CA 1
ATOM 2035 C C . GLN A 1 259 ? 63.969 39.188 1.843 1.00 12.23 259 GLN A C 1
ATOM 2036 O O . GLN A 1 259 ? 63.478 38.078 2.035 1.00 12.76 259 GLN A O 1
ATOM 2042 N N . LYS A 1 260 ? 65.261 39.367 1.601 1.00 13.42 260 LYS A N 1
ATOM 2043 C CA . LYS A 1 260 ? 66.176 38.239 1.491 1.00 13.50 260 LYS A CA 1
ATOM 2044 C C . LYS A 1 260 ? 66.697 37.670 2.809 1.00 14.04 260 LYS A C 1
ATOM 2045 O O . LYS A 1 260 ? 67.197 36.547 2.828 1.00 14.18 260 LYS A O 1
ATOM 2051 N N . SER A 1 261 ? 66.585 38.423 3.902 1.00 12.94 261 SER A N 1
ATOM 2052 C CA . SER A 1 261 ? 67.114 37.946 5.186 1.00 12.93 261 SER A CA 1
ATOM 2053 C C . SER A 1 261 ? 66.576 36.589 5.630 1.00 12.19 261 SER A C 1
ATOM 2054 O O . SER A 1 261 ? 65.418 36.256 5.387 1.00 12.59 261 SER A O 1
ATOM 2057 N N . ILE A 1 262 ? 67.438 35.804 6.276 1.00 12.41 262 ILE A N 1
ATOM 2058 C CA . ILE A 1 262 ? 67.075 34.471 6.759 1.00 11.56 262 ILE A CA 1
ATOM 2059 C C . ILE A 1 262 ? 65.809 34.561 7.615 1.00 11.43 262 ILE A C 1
ATOM 2060 O O . ILE A 1 262 ? 64.902 33.735 7.497 1.00 10.91 262 ILE A O 1
ATOM 2065 N N . PHE A 1 263 ? 65.773 35.564 8.485 1.00 11.47 263 PHE A N 1
ATOM 2066 C CA . PHE A 1 263 ? 64.616 35.851 9.326 1.00 11.12 263 PHE A CA 1
ATOM 2067 C C . PHE A 1 263 ? 64.841 37.198 9.994 1.00 10.35 263 PHE A C 1
ATOM 2068 O O . PHE A 1 263 ? 65.895 37.814 9.814 1.00 10.09 263 PHE A O 1
ATOM 2076 N N . THR A 1 264 ? 63.851 37.664 10.745 1.00 10.74 264 THR A N 1
ATOM 2077 C CA . THR A 1 264 ? 63.945 38.955 11.410 1.00 9.84 264 THR A CA 1
ATOM 2078 C C . THR A 1 264 ? 63.791 38.831 12.927 1.00 9.76 264 THR A C 1
ATOM 2079 O O . THR A 1 264 ? 62.982 38.044 13.411 1.00 10.32 264 THR A O 1
ATOM 2083 N N . VAL A 1 265 ? 64.587 39.595 13.670 1.00 9.09 265 VAL A N 1
ATOM 2084 C CA . VAL A 1 265 ? 64.489 39.613 15.128 1.00 9.58 265 VAL A CA 1
ATOM 2085 C C . VAL A 1 265 ? 64.040 41.021 15.507 1.00 8.92 265 VAL A C 1
ATOM 2086 O O . VAL A 1 265 ? 64.683 42.000 15.136 1.00 10.78 265 VAL A O 1
ATOM 2090 N N . CYS A 1 266 ? 62.928 41.113 16.233 1.00 8.79 266 CYS A N 1
ATOM 2091 C CA . CYS A 1 266 ? 62.369 42.398 16.645 1.00 8.69 266 CYS A CA 1
ATOM 2092 C C . CYS A 1 266 ? 62.655 42.661 18.120 1.00 9.48 266 CYS A C 1
ATOM 2093 O O . CYS A 1 266 ? 62.141 41.950 18.982 1.00 11.43 266 CYS A O 1
ATOM 2096 N N . LEU A 1 267 ? 63.452 43.695 18.377 1.00 10.20 267 LEU A N 1
ATOM 2097 C CA . LEU A 1 267 ? 63.781 44.201 19.734 1.00 10.66 267 LEU A CA 1
ATOM 2098 C C . LEU A 1 267 ? 62.814 45.388 20.156 1.00 11.48 267 LEU A C 1
ATOM 2099 O O . LEU A 1 267 ? 63.081 46.567 19.921 1.00 11.66 267 LEU A O 1
ATOM 2104 N N . ASP A 1 268 ? 61.706 44.877 20.728 1.00 11.54 268 ASP A N 1
ATOM 2105 C CA . ASP A 1 268 ? 60.513 45.513 21.252 1.00 13.64 268 ASP A CA 1
ATOM 2106 C C . ASP A 1 268 ? 60.682 46.283 22.522 1.00 12.99 268 ASP A C 1
ATOM 2107 O O . ASP A 1 268 ? 61.480 45.948 23.390 1.00 15.09 268 ASP A O 1
ATOM 2112 N N . ALA A 1 269 ? 59.888 47.336 22.587 1.00 14.66 269 ALA A N 1
ATOM 2113 C CA . ALA A 1 269 ? 59.746 48.163 23.787 1.00 15.91 269 ALA A CA 1
ATOM 2114 C C . ALA A 1 269 ? 58.716 47.473 24.678 1.00 17.56 269 ALA A C 1
ATOM 2115 O O . ALA A 1 269 ? 57.818 46.784 24.182 1.00 18.08 269 ALA A O 1
ATOM 2117 N N . THR A 1 270 ? 58.851 47.639 25.988 1.00 18.87 270 THR A N 1
ATOM 2118 C CA . THR A 1 270 ? 57.916 47.039 26.927 1.00 20.22 270 THR A CA 1
ATOM 2119 C C . THR A 1 270 ? 56.553 47.709 26.788 1.00 21.93 270 THR A C 1
ATOM 2120 O O . THR A 1 270 ? 56.469 48.931 26.695 1.00 20.45 270 THR A O 1
ATOM 2124 N N . MET A 1 271 ? 55.494 46.904 26.765 1.00 24.70 271 MET A N 1
ATOM 2125 C CA . MET A 1 271 ? 54.130 47.419 26.642 1.00 28.07 271 MET A CA 1
ATOM 2126 C C . MET A 1 271 ? 53.762 48.281 27.854 1.00 30.26 271 MET A C 1
ATOM 2127 O O . MET A 1 271 ? 54.321 48.116 28.937 1.00 29.63 271 MET A O 1
ATOM 2132 N N . PRO A 1 272 ? 52.591 48.964 27.654 1.00 32.66 272 PRO A N 1
ATOM 2133 C CA . PRO A 1 272 ? 51.968 49.914 28.675 1.00 34.55 272 PRO A CA 1
ATOM 2134 C C . PRO A 1 272 ? 51.732 49.373 30.063 1.00 35.97 272 PRO A C 1
ATOM 2135 O O . PRO A 1 272 ? 51.699 48.150 30.229 1.00 35.96 272 PRO A O 1
ATOM 2139 N N . ARG A 1 273 ? 51.507 50.190 31.021 1.00 37.26 273 ARG A N 1
ATOM 2140 C CA . ARG A 1 273 ? 51.144 49.678 32.296 1.00 38.17 273 ARG A CA 1
ATOM 2141 C C . ARG A 1 273 ? 50.459 48.295 32.261 1.00 39.57 273 ARG A C 1
ATOM 2142 O O . ARG A 1 273 ? 49.313 48.212 31.831 1.00 39.72 273 ARG A O 1
ATOM 2150 N N . VAL A 1 274 ? 51.092 47.199 32.785 1.00 40.87 274 VAL A N 1
ATOM 2151 C CA . VAL A 1 274 ? 50.534 45.836 32.984 1.00 41.08 274 VAL A CA 1
ATOM 2152 C C . VAL A 1 274 ? 48.981 45.667 32.845 1.00 42.07 274 VAL A C 1
ATOM 2153 O O . VAL A 1 274 ? 48.484 44.968 31.956 1.00 40.72 274 VAL A O 1
ATOM 2157 N N . SER A 1 275 ? 48.280 46.356 33.822 1.00 42.72 275 SER A N 1
ATOM 2158 C CA . SER A 1 275 ? 46.821 46.519 34.200 1.00 43.45 275 SER A CA 1
ATOM 2159 C C . SER A 1 275 ? 46.216 45.250 34.840 1.00 43.17 275 SER A C 1
ATOM 2160 O O . SER A 1 275 ? 45.016 45.015 34.854 1.00 42.48 275 SER A O 1
ATOM 2163 N N . GLU A 1 276 ? 47.229 44.472 35.421 1.00 46.34 276 GLU A N 1
ATOM 2164 C CA . GLU A 1 276 ? 47.174 43.266 36.321 1.00 46.48 276 GLU A CA 1
ATOM 2165 C C . GLU A 1 276 ? 47.024 41.866 35.708 1.00 47.31 276 GLU A C 1
ATOM 2166 O O . GLU A 1 276 ? 47.983 41.312 35.160 1.00 47.41 276 GLU A O 1
ATOM 2172 N N . ASP A 1 277 ? 45.806 41.308 35.808 1.00 41.83 277 ASP A N 1
ATOM 2173 C CA . ASP A 1 277 ? 45.484 40.012 35.304 1.00 41.14 277 ASP A CA 1
ATOM 2174 C C . ASP A 1 277 ? 45.387 40.008 33.793 1.00 40.45 277 ASP A C 1
ATOM 2175 O O . ASP A 1 277 ? 45.290 38.918 33.182 1.00 39.40 277 ASP A O 1
ATOM 2180 N N . VAL A 1 278 ? 45.407 41.165 33.155 1.00 39.64 278 VAL A N 1
ATOM 2181 C CA . VAL A 1 278 ? 45.287 41.234 31.704 1.00 38.20 278 VAL A CA 1
ATOM 2182 C C . VAL A 1 278 ? 46.662 41.244 31.045 1.00 38.56 278 VAL A C 1
ATOM 2183 O O . VAL A 1 278 ? 46.762 41.529 29.841 1.00 38.43 278 VAL A O 1
ATOM 2187 N N . TYR A 1 279 ? 47.704 40.913 31.780 1.00 37.36 279 TYR A N 1
ATOM 2188 C CA . TYR A 1 279 ? 49.070 40.930 31.274 1.00 35.29 279 TYR A CA 1
ATOM 2189 C C . TYR A 1 279 ? 49.239 39.975 30.099 1.00 33.75 279 TYR A C 1
ATOM 2190 O O . TYR A 1 279 ? 49.676 40.405 29.014 1.00 33.11 279 TYR A O 1
ATOM 2199 N N . ARG A 1 280 ? 48.967 38.697 30.290 1.00 30.99 280 ARG A N 1
ATOM 2200 C CA . ARG A 1 280 ? 49.152 37.695 29.251 1.00 28.38 280 ARG A CA 1
ATOM 2201 C C . ARG A 1 280 ? 48.368 38.043 27.994 1.00 25.92 280 ARG A C 1
ATOM 2202 O O . ARG A 1 280 ? 48.878 37.870 26.875 1.00 24.29 280 ARG A O 1
ATOM 2210 N N . SER A 1 281 ? 47.136 38.498 28.146 1.00 23.30 281 SER A N 1
ATOM 2211 C CA . SER A 1 281 ? 46.299 38.840 27.003 1.00 21.39 281 SER A CA 1
ATOM 2212 C C . SER A 1 281 ? 46.858 40.035 26.233 1.00 21.09 281 SER A C 1
ATOM 2213 O O . SER A 1 281 ? 46.747 40.102 25.012 1.00 20.17 281 SER A O 1
ATOM 2216 N N . HIS A 1 282 ? 47.463 40.981 26.943 1.00 21.32 282 HIS A N 1
ATOM 2217 C CA . HIS A 1 282 ? 48.030 42.144 26.273 1.00 22.22 282 HIS A CA 1
ATOM 2218 C C . HIS A 1 282 ? 49.316 41.794 25.537 1.00 19.61 282 HIS A C 1
ATOM 2219 O O . HIS A 1 282 ? 49.605 42.361 24.483 1.00 17.98 282 HIS A O 1
ATOM 2226 N N . VAL A 1 283 ? 50.086 40.857 26.083 1.00 17.18 283 VAL A N 1
ATOM 2227 C CA . VAL A 1 283 ? 51.320 40.442 25.428 1.00 17.67 283 VAL A CA 1
ATOM 2228 C C . VAL A 1 283 ? 50.956 39.692 24.146 1.00 16.11 283 VAL A C 1
ATOM 2229 O O . VAL A 1 283 ? 51.660 39.774 23.141 1.00 13.68 283 VAL A O 1
ATOM 2233 N N . ALA A 1 284 ? 49.847 38.962 24.183 1.00 15.03 284 ALA A N 1
ATOM 2234 C CA . ALA A 1 284 ? 49.405 38.235 22.997 1.00 13.25 284 ALA A CA 1
ATOM 2235 C C . ALA A 1 284 ? 49.169 39.265 21.896 1.00 12.99 284 ALA A C 1
ATOM 2236 O O . ALA A 1 284 ? 49.523 39.047 20.736 1.00 11.98 284 ALA A O 1
ATOM 2238 N N . GLY A 1 285 ? 48.571 40.395 22.267 1.00 13.05 285 GLY A N 1
ATOM 2239 C CA . GLY A 1 285 ? 48.325 41.443 21.293 1.00 13.10 285 GLY A CA 1
ATOM 2240 C C . GLY A 1 285 ? 49.639 41.950 20.721 1.00 12.82 285 GLY A C 1
ATOM 2241 O O . GLY A 1 285 ? 49.761 42.181 19.516 1.00 13.95 285 GLY A O 1
ATOM 2242 N N . GLN A 1 286 ? 50.628 42.128 21.591 1.00 12.87 286 GLN A N 1
ATOM 2243 C CA . GLN A 1 286 ? 51.942 42.596 21.162 1.00 12.69 286 GLN A CA 1
ATOM 2244 C C . GLN A 1 286 ? 52.536 41.650 20.119 1.00 12.36 286 GLN A C 1
ATOM 2245 O O . GLN A 1 286 ? 53.107 42.089 19.118 1.00 13.32 286 GLN A O 1
ATOM 2251 N N . MET A 1 287 ? 52.387 40.350 20.348 1.00 10.47 287 MET A N 1
ATOM 2252 C CA . MET A 1 287 ? 52.931 39.356 19.430 1.00 10.54 287 MET A CA 1
ATOM 2253 C C . MET A 1 287 ? 52.155 39.248 18.119 1.00 11.31 287 MET A C 1
ATOM 2254 O O . MET A 1 287 ? 52.732 38.973 17.068 1.00 11.31 287 MET A O 1
ATOM 2259 N N . LEU A 1 288 ? 50.846 39.473 18.178 1.00 9.93 288 LEU A N 1
ATOM 2260 C CA . LEU A 1 288 ? 50.018 39.372 16.985 1.00 10.51 288 LEU A CA 1
ATOM 2261 C C . LEU A 1 288 ? 50.069 40.613 16.091 1.00 10.64 288 LEU A C 1
ATOM 2262 O O . LEU A 1 288 ? 50.217 40.501 14.875 1.00 12.22 288 LEU A O 1
ATOM 2267 N N . HIS A 1 289 ? 49.959 41.796 16.688 1.00 11.36 289 HIS A N 1
ATOM 2268 C CA . HIS A 1 289 ? 49.944 43.019 15.891 1.00 12.16 289 HIS A CA 1
ATOM 2269 C C . HIS A 1 289 ? 50.913 44.124 16.305 1.00 13.58 289 HIS A C 1
ATOM 2270 O O . HIS A 1 289 ? 51.046 45.120 15.593 1.00 15.37 289 HIS A O 1
ATOM 2277 N N . GLY A 1 290 ? 51.573 43.970 17.448 1.00 13.35 290 GLY A N 1
ATOM 2278 C CA . GLY A 1 290 ? 52.522 44.988 17.875 1.00 13.70 290 GLY A CA 1
ATOM 2279 C C . GLY A 1 290 ? 52.020 45.965 18.922 1.00 15.29 290 GLY A C 1
ATOM 2280 O O . GLY A 1 290 ? 52.808 46.703 19.510 1.00 14.21 290 GLY A O 1
ATOM 2281 N N . GLY A 1 291 ? 50.711 45.997 19.144 1.00 16.53 291 GLY A N 1
ATOM 2282 C CA . GLY A 1 291 ? 50.165 46.889 20.151 1.00 17.99 291 GLY A CA 1
ATOM 2283 C C . GLY A 1 291 ? 49.676 48.250 19.688 1.00 20.39 291 GLY A C 1
ATOM 2284 O O . GLY A 1 291 ? 48.848 48.862 20.362 1.00 23.39 291 GLY A O 1
ATOM 2285 N N . GLY A 1 292 ? 50.182 48.743 18.562 1.00 18.38 292 GLY A N 1
ATOM 2286 C CA . GLY A 1 292 ? 49.732 50.039 18.086 1.00 20.78 292 GLY A CA 1
ATOM 2287 C C . GLY A 1 292 ? 50.771 50.851 17.341 1.00 22.35 292 GLY A C 1
ATOM 2288 O O . GLY A 1 292 ? 51.970 50.590 17.437 1.00 20.89 292 GLY A O 1
ATOM 2289 N N . SER A 1 293 ? 50.296 51.848 16.598 1.00 24.95 293 SER A N 1
ATOM 2290 C CA . SER A 1 293 ? 51.160 52.717 15.809 1.00 27.38 293 SER A CA 1
ATOM 2291 C C . SER A 1 293 ? 52.192 53.430 16.668 1.00 27.89 293 SER A C 1
ATOM 2292 O O . SER A 1 293 ? 53.249 53.827 16.179 1.00 30.59 293 SER A O 1
ATOM 2295 N N . ARG A 1 294 ? 51.892 53.589 17.956 1.00 27.46 294 ARG A N 1
ATOM 2296 C CA . ARG A 1 294 ? 52.810 54.291 18.835 1.00 27.27 294 ARG A CA 1
ATOM 2297 C C . ARG A 1 294 ? 53.614 53.311 19.672 1.00 26.48 294 ARG A C 1
ATOM 2298 O O . ARG A 1 294 ? 54.459 53.746 20.475 1.00 27.15 294 ARG A O 1
ATOM 2306 N N . LEU A 1 295 ? 53.388 52.052 19.388 1.00 23.34 295 LEU A N 1
ATOM 2307 C CA . LEU A 1 295 ? 54.107 51.106 20.079 1.00 21.96 295 LEU A CA 1
ATOM 2308 C C . LEU A 1 295 ? 55.236 50.412 19.313 1.00 19.35 295 LEU A C 1
ATOM 2309 O O . LEU A 1 295 ? 56.393 50.803 19.391 1.00 20.15 295 LEU A O 1
ATOM 2314 N N . ASN A 1 296 ? 54.838 49.363 18.580 1.00 16.04 296 ASN A N 1
ATOM 2315 C CA . ASN A 1 296 ? 55.788 48.065 18.507 1.00 13.98 296 ASN A CA 1
ATOM 2316 C C . ASN A 1 296 ? 55.289 47.622 17.108 1.00 12.86 296 ASN A C 1
ATOM 2317 O O . ASN A 1 296 ? 55.939 46.818 16.459 1.00 12.27 296 ASN A O 1
ATOM 2322 N N . SER A 1 297 ? 54.135 48.143 16.652 1.00 12.43 297 SER A N 1
ATOM 2323 C CA . SER A 1 297 ? 53.631 47.761 15.334 1.00 13.79 297 SER A CA 1
ATOM 2324 C C . SER A 1 297 ? 54.556 48.150 14.181 1.00 13.75 297 SER A C 1
ATOM 2325 O O . SER A 1 297 ? 54.599 47.463 13.157 1.00 13.96 297 SER A O 1
ATOM 2328 N N . GLY A 1 298 ? 55.294 49.244 14.345 1.00 13.28 298 GLY A N 1
ATOM 2329 C CA . GLY A 1 298 ? 56.206 49.675 13.301 1.00 12.71 298 GLY A CA 1
ATOM 2330 C C . GLY A 1 298 ? 57.552 48.972 13.390 1.00 12.94 298 GLY A C 1
ATOM 2331 O O . GLY A 1 298 ? 58.387 49.099 12.500 1.00 12.23 298 GLY A O 1
ATOM 2332 N N . ASN A 1 299 ? 57.759 48.227 14.472 1.00 12.65 299 ASN A N 1
ATOM 2333 C CA . ASN A 1 299 ? 59.013 47.498 14.698 1.00 11.69 299 ASN A CA 1
ATOM 2334 C C . ASN A 1 299 ? 58.844 46.120 14.050 1.00 11.05 299 ASN A C 1
ATOM 2335 O O . ASN A 1 299 ? 59.170 45.095 14.652 1.00 10.88 299 ASN A O 1
ATOM 2340 N N . ARG A 1 300 ? 58.347 46.106 12.815 1.00 10.52 300 ARG A N 1
ATOM 2341 C CA . ARG A 1 300 ? 58.115 44.859 12.074 1.00 10.93 300 ARG A CA 1
ATOM 2342 C C . ARG A 1 300 ? 58.157 44.960 10.553 1.00 11.09 300 ARG A C 1
ATOM 2343 O O . ARG A 1 300 ? 58.333 46.030 9.983 1.00 12.37 300 ARG A O 1
ATOM 2351 N N . TRP A 1 301 ? 57.993 43.769 9.892 1.00 10.99 301 TRP A N 1
ATOM 2352 C CA . TRP A 1 301 ? 57.917 43.569 8.448 1.00 8.93 301 TRP A CA 1
ATOM 2353 C C . TRP A 1 301 ? 57.020 42.296 8.238 1.00 10.31 301 TRP A C 1
ATOM 2354 O O . TRP A 1 301 ? 57.516 41.172 8.100 1.00 11.22 301 TRP A O 1
ATOM 2365 N N . PHE A 1 302 ? 55.679 42.509 8.238 1.00 10.61 302 PHE A N 1
ATOM 2366 C CA . PHE A 1 302 ? 54.864 41.613 8.227 1.00 9.96 302 PHE A CA 1
ATOM 2367 C C . PHE A 1 302 ? 54.877 40.733 6.979 1.00 10.70 302 PHE A C 1
ATOM 2368 O O . PHE A 1 302 ? 54.216 39.704 6.957 1.00 12.40 302 PHE A O 1
ATOM 2376 N N . ASP A 1 303 ? 55.627 41.117 5.948 1.00 11.01 303 ASP A N 1
ATOM 2377 C CA . ASP A 1 303 ? 55.725 40.276 4.757 1.00 12.15 303 ASP A CA 1
ATOM 2378 C C . ASP A 1 303 ? 56.744 39.169 5.041 1.00 11.27 303 ASP A C 1
ATOM 2379 O O . ASP A 1 303 ? 56.743 38.122 4.391 1.00 12.57 303 ASP A O 1
ATOM 2384 N N . LYS A 1 304 ? 57.620 39.414 6.011 1.00 11.74 304 LYS A N 1
ATOM 2385 C CA . LYS A 1 304 ? 58.654 38.444 6.372 1.00 11.36 304 LYS A CA 1
ATOM 2386 C C . LYS A 1 304 ? 58.021 37.197 6.968 1.00 9.94 304 LYS A C 1
ATOM 2387 O O . LYS A 1 304 ? 57.235 37.281 7.905 1.00 11.60 304 LYS A O 1
ATOM 2393 N N . THR A 1 305 ? 58.381 36.035 6.433 1.00 10.63 305 THR A N 1
ATOM 2394 C CA . THR A 1 305 ? 57.808 34.784 6.904 1.00 10.35 305 THR A CA 1
ATOM 2395 C C . THR A 1 305 ? 57.994 34.527 8.400 1.00 10.70 305 THR A C 1
ATOM 2396 O O . THR A 1 305 ? 57.050 34.127 9.079 1.00 12.30 305 THR A O 1
ATOM 2400 N N . LEU A 1 306 ? 59.198 34.758 8.917 1.00 10.02 306 LEU A N 1
ATOM 2401 C CA . LEU A 1 306 ? 59.458 34.512 10.337 1.00 11.79 306 LEU A CA 1
ATOM 2402 C C . LEU A 1 306 ? 60.038 35.720 11.059 1.00 9.86 306 LEU A C 1
ATOM 2403 O O . LEU A 1 306 ? 61.117 36.195 10.705 1.00 10.30 306 LEU A O 1
ATOM 2408 N N . GLN A 1 307 ? 59.326 36.202 12.074 1.00 10.36 307 GLN A N 1
ATOM 2409 C CA . GLN A 1 307 ? 59.795 37.328 12.881 1.00 8.17 307 GLN A CA 1
ATOM 2410 C C . GLN A 1 307 ? 59.774 36.933 14.354 1.00 9.66 307 GLN A C 1
ATOM 2411 O O . GLN A 1 307 ? 58.702 36.676 14.901 1.00 10.47 307 GLN A O 1
ATOM 2417 N N . PHE A 1 308 ? 60.938 36.858 14.993 1.00 8.51 308 PHE A N 1
ATOM 2418 C CA . PHE A 1 308 ? 60.970 36.551 16.424 1.00 10.19 308 PHE A CA 1
ATOM 2419 C C . PHE A 1 308 ? 60.891 37.888 17.153 1.00 10.94 308 PHE A C 1
ATOM 2420 O O . PHE A 1 308 ? 61.426 38.891 16.679 1.00 12.06 308 PHE A O 1
ATOM 2428 N N . ILE A 1 309 ? 60.238 37.894 18.311 1.00 11.11 309 ILE A N 1
ATOM 2429 C CA . ILE A 1 309 ? 60.060 39.114 19.091 1.00 10.80 309 ILE A CA 1
ATOM 2430 C C . ILE A 1 309 ? 60.564 38.951 20.519 1.00 10.76 309 ILE A C 1
ATOM 2431 O O . ILE A 1 309 ? 60.172 38.016 21.221 1.00 11.34 309 ILE A O 1
ATOM 2436 N N . VAL A 1 310 ? 61.443 39.862 20.935 1.00 11.27 310 VAL A N 1
ATOM 2437 C CA . VAL A 1 310 ? 62.011 39.849 22.284 1.00 11.50 310 VAL A CA 1
ATOM 2438 C C . VAL A 1 310 ? 61.898 41.264 22.864 1.00 11.84 310 VAL A C 1
ATOM 2439 O O . VAL A 1 310 ? 62.574 42.179 22.398 1.00 12.66 310 VAL A O 1
ATOM 2443 N N . ALA A 1 311 ? 61.050 41.438 23.875 1.00 11.87 311 ALA A N 1
ATOM 2444 C CA . ALA A 1 311 ? 60.848 42.747 24.500 1.00 13.04 311 ALA A CA 1
ATOM 2445 C C . ALA A 1 311 ? 61.723 42.940 25.736 1.00 13.87 311 ALA A C 1
ATOM 2446 O O . ALA A 1 311 ? 62.203 41.975 26.321 1.00 14.36 311 ALA A O 1
ATOM 2448 N N . GLU A 1 312 ? 61.923 44.195 26.132 1.00 15.02 312 GLU A N 1
ATOM 2449 C CA . GLU A 1 312 ? 62.768 44.509 27.283 1.00 15.62 312 GLU A CA 1
ATOM 2450 C C . GLU A 1 312 ? 62.356 43.856 28.600 1.00 15.44 312 GLU A C 1
ATOM 2451 O O . GLU A 1 312 ? 63.214 43.505 29.410 1.00 16.21 312 GLU A O 1
ATOM 2457 N N . ASP A 1 313 ? 61.052 43.692 28.809 1.00 15.82 313 ASP A N 1
ATOM 2458 C CA . ASP A 1 313 ? 60.536 43.113 30.049 1.00 17.88 313 ASP A CA 1
ATOM 2459 C C . ASP A 1 313 ? 60.604 41.592 30.135 1.00 17.15 313 ASP A C 1
ATOM 2460 O O . ASP A 1 313 ? 60.242 41.010 31.158 1.00 19.39 313 ASP A O 1
ATOM 2465 N N . GLY A 1 314 ? 61.062 40.943 29.069 1.00 16.63 314 GLY A N 1
ATOM 2466 C CA . GLY A 1 314 ? 61.147 39.495 29.088 1.00 14.87 314 GLY A CA 1
ATOM 2467 C C . GLY A 1 314 ? 60.068 38.814 28.268 1.00 14.54 314 GLY A C 1
ATOM 2468 O O . GLY A 1 314 ? 60.105 37.599 28.087 1.00 15.65 314 GLY A O 1
ATOM 2469 N N . SER A 1 315 ? 59.100 39.588 27.789 1.00 14.58 315 SER A N 1
ATOM 2470 C CA . SER A 1 315 ? 58.026 39.041 26.965 1.00 15.91 315 SER A CA 1
ATOM 2471 C C . SER A 1 315 ? 58.634 38.664 25.615 1.00 16.77 315 SER A C 1
ATOM 2472 O O . SER A 1 315 ? 59.289 39.487 24.974 1.00 17.49 315 SER A O 1
ATOM 2475 N N . CYS A 1 316 ? 58.414 37.420 25.177 1.00 13.56 316 CYS A N 1
ATOM 2476 C CA . CYS A 1 316 ? 58.983 36.961 23.918 1.00 12.98 316 CYS A CA 1
ATOM 2477 C C . CYS A 1 316 ? 57.978 36.136 23.124 1.00 12.39 316 CYS A C 1
ATOM 2478 O O . CYS A 1 316 ? 56.985 35.630 23.653 1.00 11.24 316 CYS A O 1
ATOM 2481 N N . GLY A 1 317 ? 58.227 35.995 21.813 1.00 11.47 317 GLY A N 1
ATOM 2482 C CA . GLY A 1 317 ? 57.338 35.219 20.964 1.00 11.21 317 GLY A CA 1
ATOM 2483 C C . GLY A 1 317 ? 57.677 35.390 19.494 1.00 10.57 317 GLY A C 1
ATOM 2484 O O . GLY A 1 317 ? 58.815 35.682 19.147 1.00 10.91 317 GLY A O 1
ATOM 2485 N N . LEU A 1 318 ? 56.691 35.206 18.624 1.00 11.27 318 LEU A N 1
ATOM 2486 C CA . LEU A 1 318 ? 56.924 35.362 17.194 1.00 10.72 318 LEU A CA 1
ATOM 2487 C C . LEU A 1 318 ? 55.616 35.587 16.451 1.00 10.46 318 LEU A C 1
ATOM 2488 O O . LEU A 1 318 ? 54.536 35.423 17.014 1.00 11.86 318 LEU A O 1
ATOM 2493 N N . VAL A 1 319 ? 55.728 35.994 15.193 1.00 10.66 319 VAL A N 1
ATOM 2494 C CA . VAL A 1 319 ? 54.569 36.172 14.326 1.00 10.04 319 VAL A CA 1
ATOM 2495 C C . VAL A 1 319 ? 55.053 35.685 12.958 1.00 10.46 319 VAL A C 1
ATOM 2496 O O . VAL A 1 319 ? 56.146 36.042 12.516 1.00 11.51 319 VAL A O 1
ATOM 2500 N N . TYR A 1 320 ? 54.264 34.845 12.299 1.00 10.15 320 TYR A N 1
ATOM 2501 C CA . TYR A 1 320 ? 54.691 34.307 11.014 1.00 10.23 320 TYR A CA 1
ATOM 2502 C C . TYR A 1 320 ? 53.682 34.507 9.886 1.00 10.48 320 TYR A C 1
ATOM 2503 O O . TYR A 1 320 ? 52.476 34.578 10.123 1.00 10.39 320 TYR A O 1
ATOM 2512 N N . GLU A 1 321 ? 54.193 34.681 8.661 1.00 11.34 321 GLU A N 1
ATOM 2513 C CA . GLU A 1 321 ? 53.373 34.853 7.449 1.00 10.99 321 GLU A CA 1
ATOM 2514 C C . GLU A 1 321 ? 52.793 33.463 7.135 1.00 11.15 321 GLU A C 1
ATOM 2515 O O . GLU A 1 321 ? 53.522 32.476 7.126 1.00 10.29 321 GLU A O 1
ATOM 2521 N N . HIS A 1 322 ? 51.480 33.404 6.862 1.00 12.00 322 HIS A N 1
ATOM 2522 C CA . HIS A 1 322 ? 50.745 32.122 6.772 1.00 12.19 322 HIS A CA 1
ATOM 2523 C C . HIS A 1 322 ? 50.894 31.432 5.396 1.00 10.64 322 HIS A C 1
ATOM 2524 O O . HIS A 1 322 ? 50.769 30.200 5.329 1.00 12.32 322 HIS A O 1
ATOM 2531 N N . ALA A 1 323 ? 51.149 32.124 4.331 1.00 11.56 323 ALA A N 1
ATOM 2532 C CA . ALA A 1 323 ? 51.399 31.402 3.087 1.00 13.37 323 ALA A CA 1
ATOM 2533 C C . ALA A 1 323 ? 52.455 30.295 3.081 1.00 15.34 323 ALA A C 1
ATOM 2534 O O . ALA A 1 323 ? 52.366 29.344 2.307 1.00 17.54 323 ALA A O 1
ATOM 2536 N N . ALA A 1 324 ? 53.445 30.406 3.958 1.00 16.32 324 ALA A N 1
ATOM 2537 C CA . ALA A 1 324 ? 54.525 29.424 3.997 1.00 16.87 324 ALA A CA 1
ATOM 2538 C C . ALA A 1 324 ? 54.243 28.125 4.740 1.00 17.90 324 ALA A C 1
ATOM 2539 O O . ALA A 1 324 ? 54.728 27.061 4.342 1.00 17.37 324 ALA A O 1
ATOM 2541 N N . ALA A 1 325 ? 53.462 28.192 5.810 1.00 15.35 325 ALA A N 1
ATOM 2542 C CA . ALA A 1 325 ? 53.225 26.987 6.580 1.00 15.11 325 ALA A CA 1
ATOM 2543 C C . ALA A 1 325 ? 52.066 27.088 7.547 1.00 14.33 325 ALA A C 1
ATOM 2544 O O . ALA A 1 325 ? 51.398 28.113 7.633 1.00 14.14 325 ALA A O 1
ATOM 2546 N N . GLU A 1 326 ? 51.845 25.994 8.269 1.00 13.77 326 GLU A N 1
ATOM 2547 C CA . GLU A 1 326 ? 50.787 25.898 9.262 1.00 13.97 326 GLU A CA 1
ATOM 2548 C C . GLU A 1 326 ? 51.374 26.066 10.663 1.00 13.81 326 GLU A C 1
ATOM 2549 O O . GLU A 1 326 ? 52.590 26.130 10.832 1.00 12.86 326 GLU A O 1
ATOM 2555 N N . GLY A 1 327 ? 50.500 26.122 11.664 1.00 13.93 327 GLY A N 1
ATOM 2556 C CA . GLY A 1 327 ? 50.943 26.298 13.036 1.00 13.34 327 GLY A CA 1
ATOM 2557 C C . GLY A 1 327 ? 51.849 25.218 13.606 1.00 13.24 327 GLY A C 1
ATOM 2558 O O . GLY A 1 327 ? 52.902 25.535 14.161 1.00 12.77 327 GLY A O 1
ATOM 2559 N N . PRO A 1 328 ? 51.476 23.934 13.495 1.00 14.05 328 PRO A N 1
ATOM 2560 C CA . PRO A 1 328 ? 52.316 22.856 14.035 1.00 15.34 328 PRO A CA 1
ATOM 2561 C C . PRO A 1 328 ? 53.794 22.908 13.637 1.00 15.56 328 PRO A C 1
ATOM 2562 O O . PRO A 1 328 ? 54.672 22.802 14.498 1.00 15.14 328 PRO A O 1
ATOM 2566 N N . PRO A 1 329 ? 54.096 23.057 12.335 1.00 14.91 329 PRO A N 1
ATOM 2567 C CA . PRO A 1 329 ? 55.511 23.116 11.949 1.00 13.86 329 PRO A CA 1
ATOM 2568 C C . PRO A 1 329 ? 56.231 24.327 12.553 1.00 12.50 329 PRO A C 1
ATOM 2569 O O . PRO A 1 329 ? 57.398 24.239 12.933 1.00 13.18 329 PRO A O 1
ATOM 2573 N N . ILE A 1 330 ? 55.536 25.457 12.636 1.00 11.85 330 ILE A N 1
ATOM 2574 C CA . ILE A 1 330 ? 56.131 26.663 13.205 1.00 11.94 330 ILE A CA 1
ATOM 2575 C C . ILE A 1 330 ? 56.520 26.463 14.674 1.00 12.49 330 ILE A C 1
ATOM 2576 O O . ILE A 1 330 ? 57.640 26.786 15.064 1.00 12.49 330 ILE A O 1
ATOM 2581 N N . VAL A 1 331 ? 55.615 25.923 15.489 1.00 13.66 331 VAL A N 1
ATOM 2582 C CA . VAL A 1 331 ? 55.942 25.718 16.903 1.00 15.16 331 VAL A CA 1
ATOM 2583 C C . VAL A 1 331 ? 56.950 24.589 17.114 1.00 15.66 331 VAL A C 1
ATOM 2584 O O . VAL A 1 331 ? 57.600 24.511 18.162 1.00 15.15 331 VAL A O 1
ATOM 2588 N N . THR A 1 332 ? 57.082 23.712 16.122 1.00 15.97 332 THR A N 1
ATOM 2589 C CA . THR A 1 332 ? 58.049 22.626 16.212 1.00 16.09 332 THR A CA 1
ATOM 2590 C C . THR A 1 332 ? 59.424 23.254 16.007 1.00 15.11 332 THR A C 1
ATOM 2591 O O . THR A 1 332 ? 60.404 22.867 16.644 1.00 12.91 332 THR A O 1
ATOM 2595 N N . LEU A 1 333 ? 59.493 24.232 15.110 1.00 14.03 333 LEU A N 1
ATOM 2596 C CA . LEU A 1 333 ? 60.745 24.937 14.883 1.00 13.04 333 LEU A CA 1
ATOM 2597 C C . LEU A 1 333 ? 61.046 25.704 16.174 1.00 13.19 333 LEU A C 1
ATOM 2598 O O . LEU A 1 333 ? 62.189 25.757 16.628 1.00 12.03 333 LEU A O 1
ATOM 2603 N N . LEU A 1 334 ? 60.010 26.286 16.769 1.00 12.00 334 LEU A N 1
ATOM 2604 C CA . LEU A 1 334 ? 60.179 27.038 18.007 1.00 11.90 334 LEU A CA 1
ATOM 2605 C C . LEU A 1 334 ? 60.709 26.129 19.118 1.00 13.17 334 LEU A C 1
ATOM 2606 O O . LEU A 1 334 ? 61.640 26.501 19.832 1.00 13.00 334 LEU A O 1
ATOM 2611 N N . ASP A 1 335 ? 60.127 24.939 19.256 1.00 12.76 335 ASP A N 1
ATOM 2612 C CA . ASP A 1 335 ? 60.574 23.994 20.280 1.00 12.70 335 ASP A CA 1
ATOM 2613 C C . ASP A 1 335 ? 62.060 23.694 20.122 1.00 13.08 335 ASP A C 1
ATOM 2614 O O . ASP A 1 335 ? 62.806 23.654 21.103 1.00 12.82 335 ASP A O 1
ATOM 2619 N N . TYR A 1 336 ? 62.479 23.458 18.882 1.00 12.34 336 TYR A N 1
ATOM 2620 C CA . TYR A 1 336 ? 63.876 23.159 18.595 1.00 13.58 336 TYR A CA 1
ATOM 2621 C C . TYR A 1 336 ? 64.768 24.307 19.051 1.00 12.94 336 TYR A C 1
ATOM 2622 O O . TYR A 1 336 ? 65.783 24.095 19.718 1.00 13.75 336 TYR A O 1
ATOM 2631 N N . VAL A 1 337 ? 64.380 25.524 18.685 1.00 12.55 337 VAL A N 1
ATOM 2632 C CA . VAL A 1 337 ? 65.141 26.713 19.046 1.00 12.18 337 VAL A CA 1
ATOM 2633 C C . VAL A 1 337 ? 65.211 26.916 20.565 1.00 12.77 337 VAL A C 1
ATOM 2634 O O . VAL A 1 337 ? 66.281 27.173 21.115 1.00 12.82 337 VAL A O 1
ATOM 2638 N N . ILE A 1 338 ? 64.073 26.802 21.242 1.00 13.10 338 ILE A N 1
ATOM 2639 C CA . ILE A 1 338 ? 64.049 26.983 22.690 1.00 14.14 338 ILE A CA 1
ATOM 2640 C C . ILE A 1 338 ? 64.901 25.924 23.381 1.00 15.34 338 ILE A C 1
ATOM 2641 O O . ILE A 1 338 ? 65.645 26.229 24.311 1.00 15.30 338 ILE A O 1
ATOM 2646 N N . GLU A 1 339 ? 64.792 24.681 22.925 1.00 16.50 339 GLU A N 1
ATOM 2647 C CA . GLU A 1 339 ? 65.585 23.595 23.495 1.00 17.53 339 GLU A CA 1
ATOM 2648 C C . GLU A 1 339 ? 67.064 23.926 23.322 1.00 17.90 339 GLU A C 1
ATOM 2649 O O . GLU A 1 339 ? 67.877 23.701 24.222 1.00 17.26 339 GLU A O 1
ATOM 2655 N N . TYR A 1 340 ? 67.407 24.472 22.161 1.00 15.34 340 TYR A N 1
ATOM 2656 C CA . TYR A 1 340 ? 68.787 24.844 21.884 1.00 14.49 340 TYR A CA 1
ATOM 2657 C C . TYR A 1 340 ? 69.289 25.909 22.859 1.00 15.44 340 TYR A C 1
ATOM 2658 O O . TYR A 1 340 ? 70.417 25.823 23.346 1.00 16.19 340 TYR A O 1
ATOM 2667 N N . THR A 1 341 ? 68.457 26.903 23.161 1.00 14.63 341 THR A N 1
ATOM 2668 C CA . THR A 1 341 ? 68.872 27.972 24.067 1.00 16.30 341 THR A CA 1
ATOM 2669 C C . THR A 1 341 ? 69.193 27.481 25.477 1.00 17.29 341 THR A C 1
ATOM 2670 O O . THR A 1 341 ? 69.862 28.180 26.236 1.00 17.30 341 THR A O 1
ATOM 2674 N N . LYS A 1 342 ? 68.718 26.287 25.825 1.00 17.25 342 LYS A N 1
ATOM 2675 C CA . LYS A 1 342 ? 68.959 25.733 27.156 1.00 20.63 342 LYS A CA 1
ATOM 2676 C C . LYS A 1 342 ? 70.252 24.928 27.254 1.00 20.29 342 LYS A C 1
ATOM 2677 O O . LYS A 1 342 ? 70.707 24.616 28.350 1.00 21.95 342 LYS A O 1
ATOM 2683 N N . LYS A 1 343 ? 70.837 24.590 26.111 1.00 18.85 343 LYS A N 1
ATOM 2684 C CA . LYS A 1 343 ? 72.073 23.812 26.096 1.00 21.09 343 LYS A CA 1
ATOM 2685 C C . LYS A 1 343 ? 73.298 24.709 26.239 1.00 20.97 343 LYS A C 1
ATOM 2686 O O . LYS A 1 343 ? 73.294 25.855 25.801 1.00 21.34 343 LYS A O 1
ATOM 2692 N N . PRO A 1 344 ? 74.366 24.200 26.871 1.00 21.93 344 PRO A N 1
ATOM 2693 C CA . PRO A 1 344 ? 75.567 25.023 27.027 1.00 21.98 344 PRO A CA 1
ATOM 2694 C C . PRO A 1 344 ? 76.297 25.121 25.691 1.00 22.59 344 PRO A C 1
ATOM 2695 O O . PRO A 1 344 ? 76.279 24.172 24.904 1.00 21.70 344 PRO A O 1
ATOM 2699 N N . GLU A 1 345 ? 76.921 26.263 25.419 1.00 24.02 345 GLU A N 1
ATOM 2700 C CA . GLU A 1 345 ? 77.650 26.406 24.165 1.00 26.10 345 GLU A CA 1
ATOM 2701 C C . GLU A 1 345 ? 78.888 25.529 24.257 1.00 24.88 345 GLU A C 1
ATOM 2702 O O . GLU A 1 345 ? 79.593 25.538 25.264 1.00 25.57 345 GLU A O 1
ATOM 2708 N N . LEU A 1 346 ? 79.143 24.760 23.208 1.00 23.69 346 LEU A N 1
ATOM 2709 C CA . LEU A 1 346 ? 80.286 23.864 23.198 1.00 23.13 346 LEU A CA 1
ATOM 2710 C C . LEU A 1 346 ? 81.501 24.447 22.496 1.00 23.97 346 LEU A C 1
ATOM 2711 O O . LEU A 1 346 ? 82.635 24.219 22.913 1.00 23.08 346 LEU A O 1
ATOM 2716 N N . VAL A 1 347 ? 81.271 25.206 21.432 1.00 24.18 347 VAL A N 1
ATOM 2717 C CA . VAL A 1 347 ? 82.383 25.780 20.694 1.00 24.69 347 VAL A CA 1
ATOM 2718 C C . VAL A 1 347 ? 82.199 27.256 20.388 1.00 24.42 347 VAL A C 1
ATOM 2719 O O . VAL A 1 347 ? 81.194 27.661 19.802 1.00 26.96 347 VAL A O 1
ATOM 2723 N N . ARG A 1 348 ? 83.154 28.043 20.829 1.00 22.50 348 ARG A N 1
ATOM 2724 C CA . ARG A 1 348 ? 83.172 29.464 20.517 1.00 23.04 348 ARG A CA 1
ATOM 2725 C C . ARG A 1 348 ? 84.038 29.758 19.301 1.00 22.51 348 ARG A C 1
ATOM 2726 O O . ARG A 1 348 ? 85.149 29.203 19.242 1.00 22.02 348 ARG A O 1
ATOM 2734 N N . SER A 1 349 ? 83.529 30.475 18.345 1.00 22.29 349 SER A N 1
ATOM 2735 C CA . SER A 1 349 ? 84.295 30.760 17.138 1.00 22.27 349 SER A CA 1
ATOM 2736 C C . SER A 1 349 ? 85.506 31.604 17.528 1.00 22.12 349 SER A C 1
ATOM 2737 O O . SER A 1 349 ? 85.438 32.403 18.461 1.00 21.74 349 SER A O 1
ATOM 2740 N N . PRO A 1 350 ? 86.634 31.435 16.823 1.00 22.23 350 PRO A N 1
ATOM 2741 C CA . PRO A 1 350 ? 87.831 32.216 17.153 1.00 22.34 350 PRO A CA 1
ATOM 2742 C C . PRO A 1 350 ? 87.588 33.724 17.190 1.00 22.14 350 PRO A C 1
ATOM 2743 O O . PRO A 1 350 ? 86.816 34.262 16.395 1.00 20.32 350 PRO A O 1
ATOM 2747 N N . MET A 1 351 ? 88.248 34.391 18.130 1.00 22.50 351 MET A N 1
ATOM 2748 C CA . MET A 1 351 ? 88.092 35.835 18.265 1.00 24.05 351 MET A CA 1
ATOM 2749 C C . MET A 1 351 ? 88.738 36.570 17.097 1.00 23.26 351 MET A C 1
ATOM 2750 O O . MET A 1 351 ? 89.948 36.486 16.898 1.00 23.39 351 MET A O 1
ATOM 2755 N N . VAL A 1 352 ? 87.918 37.282 16.336 1.00 20.88 352 VAL A N 1
ATOM 2756 C CA . VAL A 1 352 ? 88.393 38.040 15.183 1.00 20.63 352 VAL A CA 1
ATOM 2757 C C . VAL A 1 352 ? 87.610 39.343 15.073 1.00 20.51 352 VAL A C 1
ATOM 2758 O O . VAL A 1 352 ? 86.521 39.467 15.628 1.00 19.29 352 VAL A O 1
ATOM 2762 N N . PRO A 1 353 ? 88.152 40.334 14.353 1.00 20.77 353 PRO A N 1
ATOM 2763 C CA . PRO A 1 353 ? 87.406 41.590 14.232 1.00 21.28 353 PRO A CA 1
ATOM 2764 C C . PRO A 1 353 ? 86.054 41.354 13.565 1.00 18.99 353 PRO A C 1
ATOM 2765 O O . PRO A 1 353 ? 85.923 40.497 12.691 1.00 18.86 353 PRO A O 1
ATOM 2769 N N . LEU A 1 354 ? 85.048 42.108 13.993 1.00 18.85 354 LEU A N 1
ATOM 2770 C CA . LEU A 1 354 ? 83.712 41.985 13.432 1.00 17.53 354 LEU A CA 1
ATOM 2771 C C . LEU A 1 354 ? 83.315 43.325 12.833 1.00 17.46 354 LEU A C 1
ATOM 2772 O O . LEU A 1 354 ? 83.589 44.374 13.408 1.00 18.44 354 LEU A O 1
ATOM 2777 N N . PRO A 1 355 ? 82.666 43.305 11.663 1.00 17.60 355 PRO A N 1
ATOM 2778 C CA . PRO A 1 355 ? 82.250 44.550 11.018 1.00 17.43 355 PRO A CA 1
ATOM 2779 C C . PRO A 1 355 ? 81.053 45.173 11.718 1.00 17.21 355 PRO A C 1
ATOM 2780 O O . PRO A 1 355 ? 80.423 44.556 12.577 1.00 15.26 355 PRO A O 1
ATOM 2784 N N . MET A 1 356 ? 80.749 46.408 11.347 1.00 17.45 356 MET A N 1
ATOM 2785 C CA . MET A 1 356 ? 79.613 47.113 11.915 1.00 16.86 356 MET A CA 1
ATOM 2786 C C . MET A 1 356 ? 78.362 46.713 11.132 1.00 16.54 356 MET A C 1
ATOM 2787 O O . MET A 1 356 ? 78.322 46.844 9.908 1.00 15.46 356 MET A O 1
ATOM 2792 N N . PRO A 1 357 ? 77.339 46.189 11.823 1.00 14.52 357 PRO A N 1
ATOM 2793 C CA . PRO A 1 357 ? 76.119 45.801 11.108 1.00 14.54 357 PRO A CA 1
ATOM 2794 C C . PRO A 1 357 ? 75.593 47.008 10.336 1.00 15.82 357 PRO A C 1
ATOM 2795 O O . PRO A 1 357 ? 75.569 48.125 10.852 1.00 16.50 357 PRO A O 1
ATOM 2799 N N . LYS A 1 358 ? 75.163 46.769 9.105 1.00 15.14 358 LYS A N 1
ATOM 2800 C CA . LYS A 1 358 ? 74.682 47.828 8.228 1.00 16.36 358 LYS A CA 1
ATOM 2801 C C . LYS A 1 358 ? 73.257 48.305 8.497 1.00 15.33 358 LYS A C 1
ATOM 2802 O O . LYS A 1 358 ? 72.316 47.515 8.494 1.00 13.54 358 LYS A O 1
ATOM 2808 N N . LYS A 1 359 ? 73.104 49.605 8.719 1.00 15.76 359 LYS A N 1
ATOM 2809 C CA . LYS A 1 359 ? 71.779 50.162 8.950 1.00 17.01 359 LYS A CA 1
ATOM 2810 C C . LYS A 1 359 ? 71.111 50.307 7.582 1.00 16.65 359 LYS A C 1
ATOM 2811 O O . LYS A 1 359 ? 71.718 50.820 6.640 1.00 15.03 359 LYS A O 1
ATOM 2817 N N . LEU A 1 360 ? 69.874 49.829 7.473 1.00 15.01 360 LEU A N 1
ATOM 2818 C CA . LEU A 1 360 ? 69.120 49.900 6.225 1.00 14.55 360 LEU A CA 1
ATOM 2819 C C . LEU A 1 360 ? 68.237 51.142 6.261 1.00 15.02 360 LEU A C 1
ATOM 2820 O O . LEU A 1 360 ? 67.142 51.122 6.819 1.00 15.52 360 LEU A O 1
ATOM 2825 N N . ARG A 1 361 ? 68.726 52.216 5.650 1.00 14.88 361 ARG A N 1
ATOM 2826 C CA . ARG A 1 361 ? 68.020 53.488 5.634 1.00 16.61 361 ARG A CA 1
ATOM 2827 C C . ARG A 1 361 ? 66.896 53.611 4.616 1.00 15.35 361 ARG A C 1
ATOM 2828 O O . ARG A 1 361 ? 66.826 52.874 3.631 1.00 13.85 361 ARG A O 1
ATOM 2836 N N . PHE A 1 362 ? 66.014 54.565 4.886 1.00 15.66 362 PHE A N 1
ATOM 2837 C CA . PHE A 1 362 ? 64.880 54.856 4.026 1.00 16.58 362 PHE A CA 1
ATOM 2838 C C . PHE A 1 362 ? 64.798 56.358 3.811 1.00 17.64 362 PHE A C 1
ATOM 2839 O O . PHE A 1 362 ? 64.865 57.132 4.768 1.00 19.07 362 PHE A O 1
ATOM 2847 N N . ASN A 1 363 ? 64.678 56.763 2.551 1.00 16.26 363 ASN A N 1
ATOM 2848 C CA . ASN A 1 363 ? 64.539 58.170 2.210 1.00 15.43 363 ASN A CA 1
ATOM 2849 C C . ASN A 1 363 ? 63.038 58.403 2.154 1.00 15.15 363 ASN A C 1
ATOM 2850 O O . ASN A 1 363 ? 62.344 57.833 1.308 1.00 15.69 363 ASN A O 1
ATOM 2855 N N . ILE A 1 364 ? 62.537 59.222 3.072 1.00 14.31 364 ILE A N 1
ATOM 2856 C CA . ILE A 1 364 ? 61.110 59.496 3.145 1.00 14.57 364 ILE A CA 1
ATOM 2857 C C . ILE A 1 364 ? 60.715 60.764 2.396 1.00 16.29 364 ILE A C 1
ATOM 2858 O O . ILE A 1 364 ? 61.310 61.828 2.584 1.00 15.26 364 ILE A O 1
ATOM 2863 N N . THR A 1 365 ? 59.712 60.633 1.536 1.00 15.50 365 THR A N 1
ATOM 2864 C CA . THR A 1 365 ? 59.193 61.758 0.766 1.00 16.06 365 THR A CA 1
ATOM 2865 C C . THR A 1 365 ? 57.780 62.023 1.271 1.00 16.01 365 THR A C 1
ATOM 2866 O O . THR A 1 365 ? 57.222 61.216 2.018 1.00 14.70 365 THR A O 1
ATOM 2870 N N . PRO A 1 366 ? 57.180 63.158 0.877 1.00 15.58 366 PRO A N 1
ATOM 2871 C CA . PRO A 1 366 ? 55.818 63.440 1.337 1.00 16.09 366 PRO A CA 1
ATOM 2872 C C . PRO A 1 366 ? 54.832 62.329 0.984 1.00 15.21 366 PRO A C 1
ATOM 2873 O O . PRO A 1 366 ? 53.933 62.022 1.768 1.00 15.40 366 PRO A O 1
ATOM 2877 N N . GLU A 1 367 ? 55.005 61.725 -0.191 1.00 15.19 367 GLU A N 1
ATOM 2878 C CA . GLU A 1 367 ? 54.127 60.641 -0.626 1.00 17.43 367 GLU A CA 1
ATOM 2879 C C . GLU A 1 367 ? 54.231 59.454 0.320 1.00 16.53 367 GLU A C 1
ATOM 2880 O O . GLU A 1 367 ? 53.222 58.896 0.746 1.00 16.65 367 GLU A O 1
ATOM 2886 N N . ILE A 1 368 ? 55.463 59.059 0.628 1.00 15.13 368 ILE A N 1
ATOM 2887 C CA . ILE A 1 368 ? 55.692 57.933 1.524 1.00 14.22 368 ILE A CA 1
ATOM 2888 C C . ILE A 1 368 ? 55.168 58.244 2.922 1.00 13.48 368 ILE A C 1
ATOM 2889 O O . ILE A 1 368 ? 54.576 57.383 3.577 1.00 12.77 368 ILE A O 1
ATOM 2894 N N . LYS A 1 369 ? 55.386 59.473 3.379 1.00 13.97 369 LYS A N 1
ATOM 2895 C CA . LYS A 1 369 ? 54.908 59.884 4.695 1.00 13.29 369 LYS A CA 1
ATOM 2896 C C . LYS A 1 369 ? 53.385 59.729 4.722 1.00 13.52 369 LYS A C 1
ATOM 2897 O O . LYS A 1 369 ? 52.815 59.217 5.688 1.00 12.33 369 LYS A O 1
ATOM 2903 N N . SER A 1 370 ? 52.728 60.154 3.646 1.00 13.76 370 SER A N 1
ATOM 2904 C CA . SER A 1 370 ? 51.276 60.038 3.566 1.00 14.03 370 SER A CA 1
ATOM 2905 C C . SER A 1 370 ? 50.825 58.579 3.642 1.00 13.36 370 SER A C 1
ATOM 2906 O O . SER A 1 370 ? 49.813 58.274 4.276 1.00 13.55 370 SER A O 1
ATOM 2909 N N . ASP A 1 371 ? 51.568 57.678 3.003 1.00 13.43 371 ASP A N 1
ATOM 2910 C CA . ASP A 1 371 ? 51.206 56.262 3.045 1.00 13.69 371 ASP A CA 1
ATOM 2911 C C . ASP A 1 371 ? 51.417 55.711 4.453 1.00 13.34 371 ASP A C 1
ATOM 2912 O O . ASP A 1 371 ? 50.643 54.881 4.929 1.00 13.49 371 ASP A O 1
ATOM 2917 N N . ILE A 1 372 ? 52.470 56.175 5.118 1.00 13.86 372 ILE A N 1
ATOM 2918 C CA . ILE A 1 372 ? 52.757 55.734 6.480 1.00 14.24 372 ILE A CA 1
ATOM 2919 C C . ILE A 1 372 ? 51.634 56.158 7.422 1.00 14.32 372 ILE A C 1
ATOM 2920 O O . ILE A 1 372 ? 51.194 55.380 8.272 1.00 13.06 372 ILE A O 1
ATOM 2925 N N . GLU A 1 373 ? 51.168 57.395 7.274 1.00 15.43 373 GLU A N 1
ATOM 2926 C CA . GLU A 1 373 ? 50.097 57.886 8.132 1.00 15.43 373 GLU A CA 1
ATOM 2927 C C . GLU A 1 373 ? 48.816 57.090 7.896 1.00 15.32 373 GLU A C 1
ATOM 2928 O O . GLU A 1 373 ? 48.109 56.751 8.843 1.00 16.90 373 GLU A O 1
ATOM 2934 N N . LYS A 1 374 ? 48.524 56.790 6.638 1.00 15.78 374 LYS A N 1
ATOM 2935 C CA . LYS A 1 374 ? 47.335 56.006 6.319 1.00 16.70 374 LYS A CA 1
ATOM 2936 C C . LYS A 1 374 ? 47.445 54.604 6.913 1.00 16.85 374 LYS A C 1
ATOM 2937 O O . LYS A 1 374 ? 46.461 54.053 7.407 1.00 14.46 374 LYS A O 1
ATOM 2943 N N . ALA A 1 375 ? 48.643 54.030 6.886 1.00 14.30 375 ALA A N 1
ATOM 2944 C CA . ALA A 1 375 ? 48.831 52.696 7.449 1.00 13.94 375 ALA A CA 1
ATOM 2945 C C . ALA A 1 375 ? 48.631 52.716 8.965 1.00 14.02 375 ALA A C 1
ATOM 2946 O O . ALA A 1 375 ? 48.063 51.784 9.536 1.00 13.31 375 ALA A O 1
ATOM 2948 N N . LYS A 1 376 ? 49.093 53.778 9.621 1.00 15.03 376 LYS A N 1
ATOM 2949 C CA . LYS A 1 376 ? 48.933 53.890 11.069 1.00 15.92 376 LYS A CA 1
ATOM 2950 C C . LYS A 1 376 ? 47.460 53.985 11.448 1.00 16.18 376 LYS A C 1
ATOM 2951 O O . LYS A 1 376 ? 47.022 53.371 12.420 1.00 15.05 376 LYS A O 1
ATOM 2957 N N . GLN A 1 377 ? 46.702 54.756 10.674 1.00 17.02 377 GLN A N 1
ATOM 2958 C CA . GLN A 1 377 ? 45.275 54.924 10.924 1.00 18.89 377 GLN A CA 1
ATOM 2959 C C . GLN A 1 377 ? 44.528 53.606 10.727 1.00 18.06 377 GLN A C 1
ATOM 2960 O O . GLN A 1 377 ? 43.693 53.231 11.550 1.00 17.75 377 GLN A O 1
ATOM 2966 N N . ASN A 1 378 ? 44.838 52.896 9.646 1.00 16.30 378 ASN A N 1
ATOM 2967 C CA . ASN A 1 378 ? 44.185 51.617 9.372 1.00 16.47 378 ASN A CA 1
ATOM 2968 C C . ASN A 1 378 ? 44.447 50.598 10.473 1.00 15.99 378 ASN A C 1
ATOM 2969 O O . ASN A 1 378 ? 43.525 49.930 10.946 1.00 15.09 378 ASN A O 1
ATOM 2974 N N . LEU A 1 379 ? 45.706 50.480 10.885 1.00 16.16 379 LEU A N 1
ATOM 2975 C CA . LEU A 1 379 ? 46.061 49.519 11.920 1.00 15.66 379 LEU A CA 1
ATOM 2976 C C . LEU A 1 379 ? 45.441 49.844 13.272 1.00 15.99 379 LEU A C 1
ATOM 2977 O O . LEU A 1 379 ? 45.034 48.940 14.001 1.00 16.26 379 LEU A O 1
ATOM 2982 N N . SER A 1 380 ? 45.374 51.127 13.613 1.00 16.66 380 SER A N 1
ATOM 2983 C CA . SER A 1 380 ? 44.783 51.525 14.886 1.00 17.38 380 SER A CA 1
ATOM 2984 C C . SER A 1 380 ? 43.340 51.034 14.947 1.00 17.76 380 SER A C 1
ATOM 2985 O O . SER A 1 380 ? 42.902 50.484 15.954 1.00 17.04 380 SER A O 1
ATOM 2988 N N . ILE A 1 381 ? 42.606 51.242 13.860 1.00 17.50 381 ILE A N 1
ATOM 2989 C CA . ILE A 1 381 ? 41.216 50.806 13.791 1.00 17.83 381 ILE A CA 1
ATOM 2990 C C . ILE A 1 381 ? 41.146 49.290 13.981 1.00 16.92 381 ILE A C 1
ATOM 2991 O O . ILE A 1 381 ? 40.298 48.785 14.718 1.00 16.82 381 ILE A O 1
ATOM 2996 N N . MET A 1 382 ? 42.054 48.571 13.326 1.00 16.20 382 MET A N 1
ATOM 2997 C CA . MET A 1 382 ? 42.104 47.112 13.421 1.00 15.89 382 MET A CA 1
ATOM 2998 C C . MET A 1 382 ? 42.353 46.633 14.846 1.00 16.52 382 MET A C 1
ATOM 2999 O O . MET A 1 382 ? 41.656 45.748 15.350 1.00 14.00 382 MET A O 1
ATOM 3004 N N . ILE A 1 383 ? 43.361 47.214 15.489 1.00 15.37 383 ILE A N 1
ATOM 3005 C CA . ILE A 1 383 ? 43.720 46.831 16.846 1.00 16.12 383 ILE A CA 1
ATOM 3006 C C . ILE A 1 383 ? 42.629 47.152 17.856 1.00 17.52 383 ILE A C 1
ATOM 3007 O O . ILE A 1 383 ? 42.338 46.349 18.744 1.00 17.87 383 ILE A O 1
ATOM 3012 N N . GLN A 1 384 ? 42.011 48.317 17.710 1.00 17.47 384 GLN A N 1
ATOM 3013 C CA . GLN A 1 384 ? 40.954 48.723 18.623 1.00 18.47 384 GLN A CA 1
ATOM 3014 C C . GLN A 1 384 ? 39.748 47.795 18.547 1.00 17.49 384 GLN A C 1
ATOM 3015 O O . GLN A 1 384 ? 39.007 47.648 19.519 1.00 18.38 384 GLN A O 1
ATOM 3021 N N . ASP A 1 385 ? 39.562 47.159 17.395 1.00 16.01 385 ASP A N 1
ATOM 3022 C CA . ASP A 1 385 ? 38.434 46.255 17.208 1.00 16.84 385 ASP A CA 1
ATOM 3023 C C . ASP A 1 385 ? 38.737 44.810 17.606 1.00 17.67 385 ASP A C 1
ATOM 3024 O O . ASP A 1 385 ? 37.831 43.979 17.642 1.00 17.59 385 ASP A O 1
ATOM 3029 N N . LEU A 1 386 ? 39.995 44.504 17.913 1.00 16.06 386 LEU A N 1
ATOM 3030 C CA . LEU A 1 386 ? 40.348 43.138 18.301 1.00 16.22 386 LEU A CA 1
ATOM 3031 C C . LEU A 1 386 ? 40.229 42.887 19.804 1.00 16.28 386 LEU A C 1
ATOM 3032 O O . LEU A 1 386 ? 40.786 43.622 20.619 1.00 18.54 386 LEU A O 1
ATOM 3037 N N . ASP A 1 387 ? 39.507 41.829 20.156 1.00 14.66 387 ASP A N 1
ATOM 3038 C CA . ASP A 1 387 ? 39.296 41.430 21.546 1.00 15.25 387 ASP A CA 1
ATOM 3039 C C . ASP A 1 387 ? 39.969 40.072 21.702 1.00 15.96 387 ASP A C 1
ATOM 3040 O O . ASP A 1 387 ? 39.496 39.077 21.163 1.00 14.88 387 ASP A O 1
ATOM 3045 N N . ILE A 1 388 ? 41.083 40.037 22.426 1.00 16.08 388 ILE A N 1
ATOM 3046 C CA . ILE A 1 388 ? 41.808 38.790 22.605 1.00 15.34 388 ILE A CA 1
ATOM 3047 C C . ILE A 1 388 ? 42.094 38.478 24.065 1.00 16.89 388 ILE A C 1
ATOM 3048 O O . ILE A 1 388 ? 42.417 39.368 24.855 1.00 17.38 388 ILE A O 1
ATOM 3053 N N . THR A 1 389 ? 41.954 37.206 24.424 1.00 16.12 389 THR A N 1
ATOM 3054 C CA . THR A 1 389 ? 42.218 36.777 25.786 1.00 15.99 389 THR A CA 1
ATOM 3055 C C . THR A 1 389 ? 43.002 35.476 25.778 1.00 15.46 389 THR A C 1
ATOM 3056 O O . THR A 1 389 ? 42.854 34.649 24.874 1.00 16.79 389 THR A O 1
ATOM 3060 N N . VAL A 1 390 ? 43.857 35.312 26.777 1.00 13.55 390 VAL A N 1
ATOM 3061 C CA . VAL A 1 390 ? 44.634 34.094 26.913 1.00 13.25 390 VAL A CA 1
ATOM 3062 C C . VAL A 1 390 ? 44.239 33.503 28.253 1.00 13.86 390 VAL A C 1
ATOM 3063 O O . VAL A 1 390 ? 44.215 34.198 29.269 1.00 14.68 390 VAL A O 1
ATOM 3067 N N . MET A 1 391 ? 43.904 32.223 28.245 1.00 13.33 391 MET A N 1
ATOM 3068 C CA . MET A 1 391 ? 43.507 31.542 29.465 1.00 14.50 391 MET A CA 1
ATOM 3069 C C . MET A 1 391 ? 44.295 30.264 29.643 1.00 14.40 391 MET A C 1
ATOM 3070 O O . MET A 1 391 ? 44.342 29.424 28.745 1.00 14.40 391 MET A O 1
ATOM 3075 N N . VAL A 1 392 ? 44.918 30.128 30.806 1.00 14.43 392 VAL A N 1
ATOM 3076 C CA . VAL A 1 392 ? 45.663 28.924 31.118 1.00 14.59 392 VAL A CA 1
ATOM 3077 C C . VAL A 1 392 ? 44.735 28.059 31.966 1.00 15.37 392 VAL A C 1
ATOM 3078 O O . VAL A 1 392 ? 44.427 28.396 33.112 1.00 15.39 392 VAL A O 1
ATOM 3082 N N . PHE A 1 393 ? 44.260 26.970 31.371 1.00 14.27 393 PHE A N 1
ATOM 3083 C CA . PHE A 1 393 ? 43.373 26.026 32.045 1.00 14.90 393 PHE A CA 1
ATOM 3084 C C . PHE A 1 393 ? 44.294 25.128 32.869 1.00 14.27 393 PHE A C 1
ATOM 3085 O O . PHE A 1 393 ? 44.910 24.203 32.341 1.00 14.35 393 PHE A O 1
ATOM 3093 N N . HIS A 1 394 ? 44.381 25.404 34.167 1.00 15.44 394 HIS A N 1
ATOM 3094 C CA . HIS A 1 394 ? 45.278 24.666 35.057 1.00 17.43 394 HIS A CA 1
ATOM 3095 C C . HIS A 1 394 ? 44.748 23.377 35.681 1.00 16.70 394 HIS A C 1
ATOM 3096 O O . HIS A 1 394 ? 45.519 22.593 36.228 1.00 16.09 394 HIS A O 1
ATOM 3103 N N . HIS A 1 395 ? 43.443 23.156 35.595 1.00 16.74 395 HIS A N 1
ATOM 3104 C CA . HIS A 1 395 ? 42.813 21.981 36.200 1.00 16.17 395 HIS A CA 1
ATOM 3105 C C . HIS A 1 395 ? 43.312 20.624 35.698 1.00 14.92 395 HIS A C 1
ATOM 3106 O O . HIS A 1 395 ? 43.475 19.681 36.482 1.00 14.06 395 HIS A O 1
ATOM 3113 N N . PHE A 1 396 ? 43.537 20.518 34.395 1.00 13.23 396 PHE A N 1
ATOM 3114 C CA . PHE A 1 396 ? 44.027 19.277 33.806 1.00 13.79 396 PHE A CA 1
ATOM 3115 C C . PHE A 1 396 ? 44.386 19.504 32.343 1.00 13.17 396 PHE A C 1
ATOM 3116 O O . PHE A 1 396 ? 44.100 20.561 31.788 1.00 13.48 396 PHE A O 1
ATOM 3124 N N . GLY A 1 397 ? 45.036 18.515 31.738 1.00 13.34 397 GLY A N 1
ATOM 3125 C CA . GLY A 1 397 ? 45.410 18.617 30.341 1.00 13.03 397 GLY A CA 1
ATOM 3126 C C . GLY A 1 397 ? 45.029 17.340 29.622 1.00 13.60 397 GLY A C 1
ATOM 3127 O O . GLY A 1 397 ? 43.889 16.881 29.714 1.00 14.45 397 GLY A O 1
ATOM 3128 N N . LYS A 1 398 ? 45.983 16.760 28.905 1.00 13.48 398 LYS A N 1
ATOM 3129 C CA . LYS A 1 398 ? 45.736 15.521 28.187 1.00 13.18 398 LYS A CA 1
ATOM 3130 C C . LYS A 1 398 ? 45.528 14.379 29.172 1.00 14.32 398 LYS A C 1
ATOM 3131 O O . LYS A 1 398 ? 44.870 13.390 28.854 1.00 14.67 398 LYS A O 1
ATOM 3137 N N . ASP A 1 399 ? 46.077 14.521 30.375 1.00 14.03 399 ASP A N 1
ATOM 3138 C CA . ASP A 1 399 ? 45.964 13.459 31.365 1.00 14.31 399 ASP A CA 1
ATOM 3139 C C . ASP A 1 399 ? 44.557 12.962 31.670 1.00 14.88 399 ASP A C 1
ATOM 3140 O O . ASP A 1 399 ? 44.310 11.755 31.618 1.00 15.53 399 ASP A O 1
ATOM 3145 N N . PHE A 1 400 ? 43.622 13.858 31.967 1.00 14.71 400 PHE A N 1
ATOM 3146 C CA . PHE A 1 400 ? 42.283 13.378 32.291 1.00 15.47 400 PHE A CA 1
ATOM 3147 C C . PHE A 1 400 ? 41.566 12.646 31.155 1.00 14.67 400 PHE A C 1
ATOM 3148 O O . PHE A 1 400 ? 41.098 11.522 31.340 1.00 15.98 400 PHE A O 1
ATOM 3156 N N . PRO A 1 401 ? 41.434 13.279 29.977 1.00 14.83 401 PRO A N 1
ATOM 3157 C CA . PRO A 1 401 ? 40.745 12.545 28.909 1.00 14.58 401 PRO A CA 1
ATOM 3158 C C . PRO A 1 401 ? 41.404 11.193 28.614 1.00 15.15 401 PRO A C 1
ATOM 3159 O O . PRO A 1 401 ? 40.719 10.206 28.354 1.00 14.65 401 PRO A O 1
ATOM 3163 N N . LYS A 1 402 ? 42.730 11.140 28.668 1.00 15.22 402 LYS A N 1
ATOM 3164 C CA . LYS A 1 402 ? 43.418 9.880 28.410 1.00 16.47 402 LYS A CA 1
ATOM 3165 C C . LYS A 1 402 ? 43.037 8.820 29.445 1.00 16.18 402 LYS A C 1
ATOM 3166 O O . LYS A 1 402 ? 42.898 7.645 29.109 1.00 16.01 402 LYS A O 1
ATOM 3172 N N . SER A 1 403 ? 42.858 9.237 30.696 1.00 17.09 403 SER A N 1
ATOM 3173 C CA . SER A 1 403 ? 42.493 8.304 31.764 1.00 16.40 403 SER A CA 1
ATOM 3174 C C . SER A 1 403 ? 41.083 7.754 31.566 1.00 17.83 403 SER A C 1
ATOM 3175 O O . SER A 1 403 ? 40.701 6.771 32.200 1.00 17.42 403 SER A O 1
ATOM 3178 N N . GLU A 1 404 ? 40.309 8.405 30.700 1.00 16.30 404 GLU A N 1
ATOM 3179 C CA . GLU A 1 404 ? 38.947 7.977 30.412 1.00 16.23 404 GLU A CA 1
ATOM 3180 C C . GLU A 1 404 ? 38.878 7.357 29.022 1.00 17.00 404 GLU A C 1
ATOM 3181 O O . GLU A 1 404 ? 37.794 7.083 28.505 1.00 17.04 404 GLU A O 1
ATOM 3187 N N . LYS A 1 405 ? 40.046 7.138 28.426 1.00 17.50 405 LYS A N 1
ATOM 3188 C CA . LYS A 1 405 ? 40.147 6.544 27.098 1.00 19.26 405 LYS A CA 1
ATOM 3189 C C . LYS A 1 405 ? 39.431 7.380 26.041 1.00 18.51 405 LYS A C 1
ATOM 3190 O O . LYS A 1 405 ? 38.743 6.854 25.162 1.00 18.47 405 LYS A O 1
ATOM 3196 N N . LEU A 1 406 ? 39.610 8.690 26.135 1.00 17.11 406 LEU A N 1
ATOM 3197 C CA . LEU A 1 406 ? 39.009 9.619 25.193 1.00 15.99 406 LEU A CA 1
ATOM 3198 C C . LEU A 1 406 ? 40.107 10.492 24.605 1.00 15.70 406 LEU A C 1
ATOM 3199 O O . LEU A 1 406 ? 41.077 10.824 25.288 1.00 15.62 406 LEU A O 1
ATOM 3204 N N . SER A 1 407 ? 39.962 10.854 23.335 1.00 15.90 407 SER A N 1
ATOM 3205 C CA . SER A 1 407 ? 40.944 11.716 22.685 1.00 14.24 407 SER A CA 1
ATOM 3206 C C . SER A 1 407 ? 40.909 13.102 23.326 1.00 13.71 407 SER A C 1
ATOM 3207 O O . SER A 1 407 ? 39.859 13.740 23.376 1.00 12.45 407 SER A O 1
ATOM 3210 N N . PRO A 1 408 ? 42.052 13.584 23.831 1.00 13.52 408 PRO A N 1
ATOM 3211 C CA . PRO A 1 408 ? 42.028 14.916 24.447 1.00 13.45 408 PRO A CA 1
ATOM 3212 C C . PRO A 1 408 ? 41.549 16.034 23.516 1.00 12.06 408 PRO A C 1
ATOM 3213 O O . PRO A 1 408 ? 40.800 16.914 23.940 1.00 11.10 408 PRO A O 1
ATOM 3217 N N . ASP A 1 409 ? 41.961 16.000 22.250 1.00 9.97 409 ASP A N 1
ATOM 3218 C CA . ASP A 1 409 ? 41.524 17.037 21.319 1.00 10.93 409 ASP A CA 1
ATOM 3219 C C . ASP A 1 409 ? 40.016 16.996 21.098 1.00 10.48 409 ASP A C 1
ATOM 3220 O O . ASP A 1 409 ? 39.363 18.037 21.075 1.00 11.10 409 ASP A O 1
ATOM 3225 N N . ALA A 1 410 ? 39.460 15.799 20.931 1.00 10.74 410 ALA A N 1
ATOM 3226 C CA . ALA A 1 410 ? 38.023 15.670 20.721 1.00 10.90 410 ALA A CA 1
ATOM 3227 C C . ALA A 1 410 ? 37.275 16.113 21.974 1.00 10.57 410 ALA A C 1
ATOM 3228 O O . ALA A 1 410 ? 36.205 16.716 21.887 1.00 11.07 410 ALA A O 1
ATOM 3230 N N . PHE A 1 411 ? 37.842 15.807 23.138 1.00 10.35 411 PHE A N 1
ATOM 3231 C CA . PHE A 1 411 ? 37.237 16.187 24.413 1.00 9.71 411 PHE A CA 1
ATOM 3232 C C . PHE A 1 411 ? 37.152 17.713 24.482 1.00 9.34 411 PHE A C 1
ATOM 3233 O O . PHE A 1 411 ? 36.100 18.280 24.795 1.00 10.06 411 PHE A O 1
ATOM 3241 N N . ILE A 1 412 ? 38.261 18.376 24.172 1.00 9.12 412 ILE A N 1
ATOM 3242 C CA . ILE A 1 412 ? 38.310 19.833 24.190 1.00 9.02 412 ILE A CA 1
ATOM 3243 C C . ILE A 1 412 ? 37.315 20.428 23.198 1.00 9.48 412 ILE A C 1
ATOM 3244 O O . ILE A 1 412 ? 36.594 21.370 23.523 1.00 9.86 412 ILE A O 1
ATOM 3249 N N . GLN A 1 413 ? 37.269 19.873 21.993 1.00 9.26 413 GLN A N 1
ATOM 3250 C CA . GLN A 1 413 ? 36.345 20.361 20.974 1.00 9.23 413 GLN A CA 1
ATOM 3251 C C . GLN A 1 413 ? 34.881 20.250 21.405 1.00 9.75 413 GLN A C 1
ATOM 3252 O O . GLN A 1 413 ? 34.079 21.143 21.123 1.00 10.16 413 GLN A O 1
ATOM 3258 N N . MET A 1 414 ? 34.521 19.164 22.083 1.00 9.25 414 MET A N 1
ATOM 3259 C CA . MET A 1 414 ? 33.140 19.022 22.527 1.00 10.04 414 MET A CA 1
ATOM 3260 C C . MET A 1 414 ? 32.852 19.976 23.684 1.00 10.76 414 MET A C 1
ATOM 3261 O O . MET A 1 414 ? 31.723 20.440 23.850 1.00 10.66 414 MET A O 1
ATOM 3266 N N . ALA A 1 415 ? 33.875 20.283 24.479 1.00 10.29 415 ALA A N 1
ATOM 3267 C CA . ALA A 1 415 ? 33.700 21.221 25.584 1.00 11.11 415 ALA A CA 1
ATOM 3268 C C . ALA A 1 415 ? 33.407 22.595 24.989 1.00 11.56 415 ALA A C 1
ATOM 3269 O O . ALA A 1 415 ? 32.603 23.364 25.534 1.00 12.16 415 ALA A O 1
ATOM 3271 N N . LEU A 1 416 ? 34.065 22.911 23.874 1.00 10.44 416 LEU A N 1
ATOM 3272 C CA . LEU A 1 416 ? 33.845 24.198 23.221 1.00 11.41 416 LEU A CA 1
ATOM 3273 C C . LEU A 1 416 ? 32.436 24.246 22.634 1.00 11.56 416 LEU A C 1
ATOM 3274 O O . LEU A 1 416 ? 31.785 25.292 22.663 1.00 12.34 416 LEU A O 1
ATOM 3279 N N . GLN A 1 417 ? 31.960 23.121 22.103 1.00 10.09 417 GLN A N 1
ATOM 3280 C CA . GLN A 1 417 ? 30.604 23.089 21.551 1.00 10.68 417 GLN A CA 1
ATOM 3281 C C . GLN A 1 417 ? 29.608 23.307 22.688 1.00 10.77 417 GLN A C 1
ATOM 3282 O O . GLN A 1 417 ? 28.599 23.994 22.515 1.00 12.40 417 GLN A O 1
ATOM 3288 N N . LEU A 1 418 ? 29.891 22.724 23.851 1.00 10.57 418 LEU A N 1
ATOM 3289 C CA . LEU A 1 418 ? 29.003 22.878 25.005 1.00 11.28 418 LEU A CA 1
ATOM 3290 C C . LEU A 1 418 ? 28.990 24.334 25.462 1.00 12.13 418 LEU A C 1
ATOM 3291 O O . LEU A 1 418 ? 27.928 24.909 25.704 1.00 13.21 418 LEU A O 1
ATOM 3296 N N . ALA A 1 419 ? 30.174 24.930 25.576 1.00 12.03 419 ALA A N 1
ATOM 3297 C CA . ALA A 1 419 ? 30.283 26.324 25.999 1.00 12.01 419 ALA A CA 1
ATOM 3298 C C . ALA A 1 419 ? 29.498 27.230 25.059 1.00 12.31 419 ALA A C 1
ATOM 3299 O O . ALA A 1 419 ? 28.758 28.107 25.506 1.00 12.22 419 ALA A O 1
ATOM 3301 N N . TYR A 1 420 ? 29.648 27.008 23.755 1.00 12.00 420 TYR A N 1
ATOM 3302 C CA . TYR A 1 420 ? 28.952 27.817 22.763 1.00 11.91 420 TYR A CA 1
ATOM 3303 C C . TYR A 1 420 ? 27.433 27.686 22.866 1.00 12.84 420 TYR A C 1
ATOM 3304 O O . TYR A 1 420 ? 26.715 28.682 22.797 1.00 12.96 420 TYR A O 1
ATOM 3313 N N . TYR A 1 421 ? 26.948 26.457 23.021 1.00 12.51 421 TYR A N 1
ATOM 3314 C CA . TYR A 1 421 ? 25.510 26.224 23.118 1.00 13.12 421 TYR A CA 1
ATOM 3315 C C . TYR A 1 421 ? 24.944 26.879 24.375 1.00 13.46 421 TYR A C 1
ATOM 3316 O O . TYR A 1 421 ? 23.838 27.427 24.356 1.00 13.21 421 TYR A O 1
ATOM 3325 N N . ARG A 1 422 ? 25.702 26.819 25.466 1.00 12.57 422 ARG A N 1
ATOM 3326 C CA . ARG A 1 422 ? 25.264 27.418 26.727 1.00 13.98 422 ARG A CA 1
ATOM 3327 C C . ARG A 1 422 ? 25.119 28.933 26.608 1.00 14.34 422 ARG A C 1
ATOM 3328 O O . ARG A 1 422 ? 24.245 29.534 27.236 1.00 13.49 422 ARG A O 1
ATOM 3336 N N . ILE A 1 423 ? 25.900 29.615 25.792 1.00 14.81 423 ILE A N 1
ATOM 3337 C CA . ILE A 1 423 ? 25.862 31.094 25.609 1.00 14.84 423 ILE A CA 1
ATOM 3338 C C . ILE A 1 423 ? 24.764 31.524 24.603 1.00 15.77 423 ILE A C 1
ATOM 3339 O O . ILE A 1 423 ? 24.002 32.464 24.843 1.00 14.57 423 ILE A O 1
ATOM 3344 N N . TYR A 1 424 ? 24.688 30.808 23.418 1.00 14.27 424 TYR A N 1
ATOM 3345 C CA . TYR A 1 424 ? 23.878 31.008 22.135 1.00 15.03 424 TYR A CA 1
ATOM 3346 C C . TYR A 1 424 ? 22.541 30.200 22.022 1.00 15.40 424 TYR A C 1
ATOM 3347 O O . TYR A 1 424 ? 21.513 30.796 21.659 1.00 16.45 424 TYR A O 1
ATOM 3356 N N . GLY A 1 425 ? 22.491 28.887 22.301 1.00 15.15 425 GLY A N 1
ATOM 3357 C CA . GLY A 1 425 ? 21.266 28.385 22.616 1.00 14.59 425 GLY A CA 1
ATOM 3358 C C . GLY A 1 425 ? 21.090 27.653 21.298 1.00 16.69 425 GLY A C 1
ATOM 3359 O O . GLY A 1 425 ? 20.007 27.145 21.001 1.00 16.13 425 GLY A O 1
ATOM 3360 N N . GLN A 1 426 ? 22.144 27.611 20.495 1.00 15.61 426 GLN A N 1
ATOM 3361 C CA . GLN A 1 426 ? 22.096 26.904 19.220 1.00 16.43 426 GLN A CA 1
ATOM 3362 C C . GLN A 1 426 ? 23.515 26.585 18.790 1.00 14.20 426 GLN A C 1
ATOM 3363 O O . GLN A 1 426 ? 24.462 27.181 19.292 1.00 13.51 426 GLN A O 1
ATOM 3369 N N . ALA A 1 427 ? 23.659 25.629 17.880 1.00 15.05 427 ALA A N 1
ATOM 3370 C CA . ALA A 1 427 ? 24.975 25.253 17.387 1.00 14.20 427 ALA A CA 1
ATOM 3371 C C . ALA A 1 427 ? 25.357 26.210 16.266 1.00 14.36 427 ALA A C 1
ATOM 3372 O O . ALA A 1 427 ? 24.510 26.931 15.740 1.00 14.66 427 ALA A O 1
ATOM 3374 N N . CYS A 1 428 ? 26.632 26.212 15.899 1.00 11.53 428 CYS A N 1
ATOM 3375 C CA . CYS A 1 428 ? 27.101 27.085 14.832 1.00 12.36 428 CYS A CA 1
ATOM 3376 C C . CYS A 1 428 ? 28.117 26.371 13.955 1.00 11.64 428 CYS A C 1
ATOM 3377 O O . CYS A 1 428 ? 28.751 25.409 14.389 1.00 10.68 428 CYS A O 1
ATOM 3380 N N . ALA A 1 429 ? 28.259 26.843 12.719 1.00 11.51 429 ALA A N 1
ATOM 3381 C CA . ALA A 1 429 ? 29.238 26.277 11.802 1.00 11.01 429 ALA A CA 1
ATOM 3382 C C . ALA A 1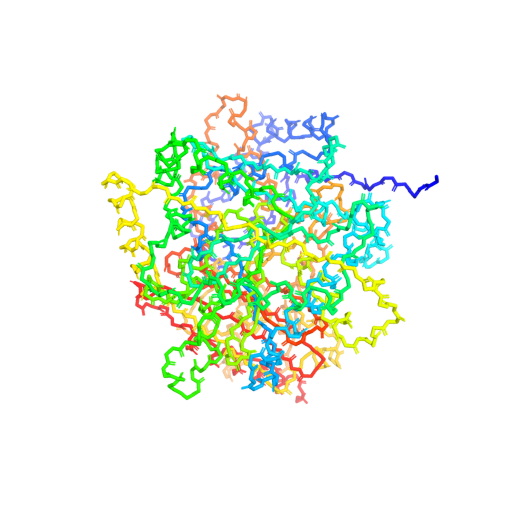 429 ? 30.567 26.387 12.535 1.00 10.46 429 ALA A C 1
ATOM 3383 O O . ALA A 1 429 ? 30.937 27.467 13.003 1.00 10.32 429 ALA A O 1
ATOM 3385 N N . THR A 1 430 ? 31.280 25.273 12.635 1.00 9.57 430 THR A N 1
ATOM 3386 C CA . THR A 1 430 ? 32.554 25.254 13.340 1.00 10.97 430 THR A CA 1
ATOM 3387 C C . THR A 1 430 ? 33.644 24.599 12.512 1.00 10.16 430 THR A C 1
ATOM 3388 O O . THR A 1 430 ? 33.433 23.551 11.906 1.00 11.83 430 THR A O 1
ATOM 3392 N N . TYR A 1 431 ? 34.811 25.230 12.495 1.00 9.87 431 TYR A N 1
ATOM 3393 C CA . TYR A 1 431 ? 35.954 24.715 11.760 1.00 10.30 431 TYR A CA 1
ATOM 3394 C C . TYR A 1 431 ? 37.081 24.335 12.709 1.00 10.32 431 TYR A C 1
ATOM 3395 O O . TYR A 1 431 ? 37.341 25.042 13.684 1.00 10.99 431 TYR A O 1
ATOM 3404 N N . GLU A 1 432 ? 37.709 23.192 12.445 1.00 9.07 432 GLU A N 1
ATOM 3405 C CA . GLU A 1 432 ? 38.895 22.779 13.184 1.00 10.02 432 GLU A CA 1
ATOM 3406 C C . GLU A 1 432 ? 39.867 22.328 12.100 1.00 10.91 432 GLU A C 1
ATOM 3407 O O . GLU A 1 432 ? 39.509 21.545 11.221 1.00 11.20 432 GLU A O 1
ATOM 3413 N N . SER A 1 433 ? 41.093 22.829 12.157 1.00 9.38 433 SER A N 1
ATOM 3414 C CA . SER A 1 433 ? 42.087 22.470 11.161 1.00 10.57 433 SER A CA 1
ATOM 3415 C C . SER A 1 433 ? 42.530 21.016 11.257 1.00 10.17 433 SE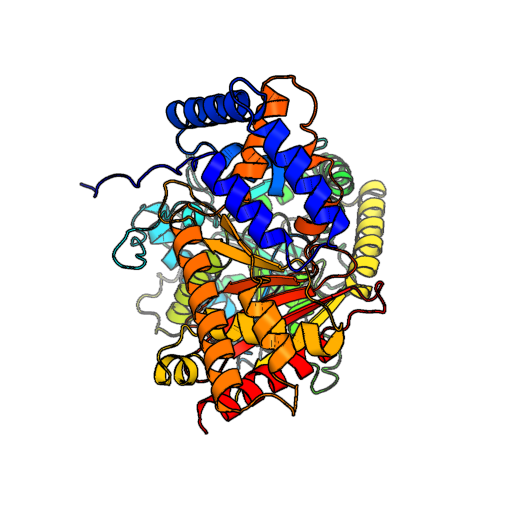R A C 1
ATOM 3416 O O . SER A 1 433 ? 42.755 20.490 12.351 1.00 10.67 433 SER A O 1
ATOM 3419 N N . ALA A 1 434 ? 42.633 20.372 10.097 1.00 10.94 434 ALA A N 1
ATOM 3420 C CA . ALA A 1 434 ? 43.114 19.002 10.007 1.00 11.42 434 ALA A CA 1
ATOM 3421 C C . ALA A 1 434 ? 44.381 19.077 9.155 1.00 12.39 434 ALA A C 1
ATOM 3422 O O . ALA A 1 434 ? 44.405 19.769 8.131 1.00 12.17 434 ALA A O 1
ATOM 3424 N N . SER A 1 435 ? 45.434 18.385 9.580 1.00 11.16 435 SER A N 1
ATOM 3425 C CA . SER A 1 435 ? 46.679 18.381 8.816 1.00 11.90 435 SER A CA 1
ATOM 3426 C C . SER A 1 435 ? 46.624 17.293 7.754 1.00 11.93 435 SER A C 1
ATOM 3427 O O . SER A 1 435 ? 46.293 16.147 8.053 1.00 13.77 435 SER A O 1
ATOM 3430 N N . LEU A 1 436 ? 46.939 17.661 6.514 1.00 12.10 436 LEU A N 1
ATOM 3431 C CA . LEU A 1 436 ? 46.945 16.720 5.396 1.00 11.76 436 LEU A CA 1
ATOM 3432 C C . LEU A 1 436 ? 48.372 16.326 5.025 1.00 11.25 436 LEU A C 1
ATOM 3433 O O . LEU A 1 436 ? 48.628 15.870 3.909 1.00 10.96 436 LEU A O 1
ATOM 3438 N N . ARG A 1 437 ? 49.298 16.491 5.964 1.00 9.90 437 ARG A N 1
ATOM 3439 C CA . ARG A 1 437 ? 50.694 16.172 5.699 1.00 10.76 437 ARG A CA 1
ATOM 3440 C C . ARG A 1 437 ? 51.050 14.716 5.397 1.00 11.82 437 ARG A C 1
ATOM 3441 O O . ARG A 1 437 ? 52.193 14.428 5.036 1.00 12.74 437 ARG A O 1
ATOM 3449 N N . MET A 1 438 ? 50.107 13.790 5.540 1.00 11.39 438 MET A N 1
ATOM 3450 C CA . MET A 1 438 ? 50.428 12.404 5.203 1.00 13.41 438 MET A CA 1
ATOM 3451 C C . MET A 1 438 ? 50.570 12.321 3.681 1.00 13.13 438 MET A C 1
ATOM 3452 O O . MET A 1 438 ? 51.101 11.347 3.143 1.00 12.48 438 MET A O 1
ATOM 3457 N N . PHE A 1 439 ? 50.101 13.357 2.994 1.00 12.40 439 PHE A N 1
ATOM 3458 C CA . PHE A 1 439 ? 50.163 13.399 1.533 1.00 12.06 439 PHE A CA 1
ATOM 3459 C C . PHE A 1 439 ? 51.178 14.413 1.008 1.00 12.91 439 PHE A C 1
ATOM 3460 O O . PHE A 1 439 ? 51.440 15.441 1.639 1.00 13.00 439 PHE A O 1
ATOM 3468 N N . HIS A 1 440 ? 51.750 14.109 -0.154 1.00 12.38 440 HIS A N 1
ATOM 3469 C CA . HIS A 1 440 ? 52.741 14.976 -0.781 1.00 12.76 440 HIS A CA 1
ATOM 3470 C C . HIS A 1 440 ? 52.215 16.410 -0.913 1.00 12.68 440 HIS A C 1
ATOM 3471 O O . HIS A 1 440 ? 51.168 16.640 -1.520 1.00 12.65 440 HIS A O 1
ATOM 3478 N N . LEU A 1 441 ? 52.947 17.359 -0.331 1.00 11.29 441 LEU A N 1
ATOM 3479 C CA . LEU A 1 441 ? 52.592 18.780 -0.362 1.00 11.93 441 LEU A CA 1
ATOM 3480 C C . LEU A 1 441 ? 51.261 19.100 0.306 1.00 13.02 441 LEU A C 1
ATOM 3481 O O . LEU A 1 441 ? 50.687 20.167 0.081 1.00 12.56 441 LEU A O 1
ATOM 3486 N N . GLY A 1 442 ? 50.775 18.189 1.138 1.00 12.95 442 GLY A N 1
ATOM 3487 C CA . GLY A 1 442 ? 49.504 18.429 1.801 1.00 13.18 442 GLY A CA 1
ATOM 3488 C C . GLY A 1 442 ? 49.549 19.562 2.809 1.00 13.22 442 GLY A C 1
ATOM 3489 O O . GLY A 1 442 ? 50.555 19.756 3.493 1.00 14.41 442 GLY A O 1
ATOM 3490 N N . ARG A 1 443 ? 48.464 20.325 2.894 1.00 12.81 443 ARG A N 1
ATOM 3491 C CA . ARG A 1 443 ? 48.379 21.426 3.851 1.00 13.95 443 ARG A CA 1
ATOM 3492 C C . ARG A 1 443 ? 47.269 21.131 4.864 1.00 13.24 443 ARG A C 1
ATOM 3493 O O . ARG A 1 443 ? 47.507 20.472 5.875 1.00 13.49 443 ARG A O 1
ATOM 3501 N N . THR A 1 444 ? 46.050 21.581 4.577 1.00 13.53 444 THR A N 1
ATOM 3502 C CA . THR A 1 444 ? 44.942 21.379 5.505 1.00 11.39 444 THR A CA 1
ATOM 3503 C C . THR A 1 444 ? 43.592 21.061 4.861 1.00 11.63 444 THR A C 1
ATOM 3504 O O . THR A 1 444 ? 43.427 21.150 3.643 1.00 12.88 444 THR A O 1
ATOM 3508 N N . ASP A 1 445 ? 42.641 20.668 5.705 1.00 9.59 445 ASP A N 1
ATOM 3509 C CA . ASP A 1 445 ? 41.267 20.403 5.293 1.00 9.71 445 ASP A CA 1
ATOM 3510 C C . ASP A 1 445 ? 40.436 20.737 6.530 1.00 10.44 445 ASP A C 1
ATOM 3511 O O . ASP A 1 445 ? 40.989 21.060 7.586 1.00 10.50 445 ASP A O 1
ATOM 3516 N N . THR A 1 446 ? 39.118 20.639 6.411 1.00 10.50 446 THR A N 1
ATOM 3517 C CA . THR A 1 446 ? 38.225 20.987 7.509 1.00 10.09 446 THR A CA 1
ATOM 3518 C C . THR A 1 446 ? 37.588 19.846 8.295 1.00 10.25 446 THR A C 1
ATOM 3519 O O . THR A 1 446 ? 37.071 18.896 7.718 1.00 10.60 446 THR A O 1
ATOM 3523 N N . ILE A 1 447 ? 37.604 20.052 9.640 1.00 11.21 447 ILE A N 1
ATOM 3524 C CA . ILE A 1 447 ? 36.838 19.226 10.595 1.00 10.52 447 ILE A CA 1
ATOM 3525 C C . ILE A 1 447 ? 35.693 20.131 11.204 1.00 11.01 447 ILE A C 1
ATOM 3526 O O . ILE A 1 447 ? 35.934 21.202 11.788 1.00 10.30 447 ILE A O 1
ATOM 3531 N N . ARG A 1 448 ? 34.483 19.617 11.004 1.00 11.29 448 ARG A N 1
ATOM 3532 C CA . ARG A 1 448 ? 33.356 20.013 11.208 1.00 12.23 448 ARG A CA 1
ATOM 3533 C C . ARG A 1 448 ? 32.951 19.549 12.600 1.00 12.06 448 ARG A C 1
ATOM 3534 O O . ARG A 1 448 ? 32.361 18.482 12.761 1.00 12.89 448 ARG A O 1
ATOM 3542 N N . SER A 1 449 ? 33.255 20.369 13.601 1.00 11.67 449 SER A N 1
ATOM 3543 C CA . SER A 1 449 ? 32.978 20.026 14.996 1.00 12.36 449 SER A CA 1
ATOM 3544 C C . SER A 1 449 ? 31.516 20.007 15.417 1.00 12.16 449 SER A C 1
ATOM 3545 O O . SER A 1 449 ? 31.166 19.362 16.405 1.00 13.82 449 SER A O 1
ATOM 3548 N N . ALA A 1 450 ? 30.663 20.722 14.693 1.00 12.66 450 ALA A N 1
ATOM 3549 C CA . ALA A 1 450 ? 29.238 20.724 15.007 1.00 13.31 450 ALA A CA 1
ATOM 3550 C C . ALA A 1 450 ? 28.621 19.546 14.258 1.00 13.51 450 ALA A C 1
ATOM 3551 O O . ALA A 1 450 ? 28.692 19.474 13.031 1.00 14.51 450 ALA A O 1
ATOM 3553 N N . SER A 1 451 ? 28.025 18.619 14.997 1.00 12.44 451 SER A N 1
ATOM 3554 C CA . SER A 1 451 ? 27.420 17.442 14.388 1.00 13.55 451 SER A CA 1
ATOM 3555 C C . SER A 1 451 ? 26.108 17.123 15.088 1.00 12.99 451 SER A C 1
ATOM 3556 O O . SER A 1 451 ? 25.750 17.766 16.071 1.00 13.61 451 SER A O 1
ATOM 3559 N N . MET A 1 452 ? 25.384 16.132 14.585 1.00 13.38 452 MET A N 1
ATOM 3560 C CA . MET A 1 452 ? 24.136 15.767 15.235 1.00 14.88 452 MET A CA 1
ATOM 3561 C C . MET A 1 452 ? 24.436 15.153 16.605 1.00 14.21 452 MET A C 1
ATOM 3562 O O . MET A 1 452 ? 23.669 15.338 17.552 1.00 14.12 452 MET A O 1
ATOM 3567 N N . ASP A 1 453 ? 25.561 14.446 16.717 1.00 14.26 453 ASP A N 1
ATOM 3568 C CA . ASP A 1 453 ? 25.939 13.850 17.996 1.00 14.05 453 ASP A CA 1
ATOM 3569 C C . ASP A 1 453 ? 26.336 14.928 19.003 1.00 14.34 453 ASP A C 1
ATOM 3570 O O . ASP A 1 453 ? 25.995 14.837 20.185 1.00 14.49 453 ASP A O 1
ATOM 3575 N N . SER A 1 454 ? 27.055 15.949 18.544 1.00 13.56 454 SER A N 1
ATOM 3576 C CA . SER A 1 454 ? 27.464 17.018 19.448 1.00 12.35 454 SER A CA 1
ATOM 3577 C C . SER A 1 454 ? 26.235 17.822 19.864 1.00 12.18 454 SER A C 1
ATOM 3578 O O . SER A 1 454 ? 26.111 18.222 21.020 1.00 10.90 454 SER A O 1
ATOM 3581 N N . LEU A 1 455 ? 25.321 18.051 18.925 1.00 10.98 455 LEU A N 1
ATOM 3582 C CA . LEU A 1 455 ? 24.105 18.803 19.231 1.00 12.45 455 LEU A CA 1
ATOM 3583 C C . LEU A 1 455 ? 23.262 18.042 20.256 1.00 12.11 455 LEU A C 1
ATOM 3584 O O . LEU A 1 455 ? 22.753 18.625 21.216 1.00 12.69 455 LEU A O 1
ATOM 3589 N N . THR A 1 456 ? 23.116 16.738 20.050 1.00 13.11 456 THR A N 1
ATOM 3590 C CA . THR A 1 456 ? 22.339 15.915 20.971 1.00 12.93 456 THR A CA 1
ATOM 3591 C C . THR A 1 456 ? 22.974 15.948 22.358 1.00 13.76 456 THR A C 1
ATOM 3592 O O . THR A 1 456 ? 22.276 15.998 23.372 1.00 13.53 456 THR A O 1
ATOM 3596 N N . PHE A 1 457 ? 24.302 15.928 22.396 1.00 13.39 457 PHE A N 1
ATOM 3597 C CA . PHE A 1 457 ? 25.027 15.968 23.661 1.00 13.82 457 PHE A CA 1
ATOM 3598 C C . PHE A 1 457 ? 24.813 17.273 24.424 1.00 14.66 457 PHE A C 1
ATOM 3599 O O . PHE A 1 457 ? 24.482 17.254 25.613 1.00 13.73 457 PHE A O 1
ATOM 3607 N N . VAL A 1 458 ? 25.006 18.407 23.754 1.00 13.96 458 VAL A N 1
ATOM 3608 C CA . VAL A 1 458 ? 24.848 19.687 24.438 1.00 14.54 458 VAL A CA 1
ATOM 3609 C C . VAL A 1 458 ? 23.409 19.965 24.868 1.00 14.36 458 VAL A C 1
ATOM 3610 O O . VAL A 1 458 ? 23.184 20.674 25.847 1.00 14.12 458 VAL A O 1
ATOM 3614 N N . LYS A 1 459 ? 22.441 19.403 24.150 1.00 15.05 459 LYS A N 1
ATOM 3615 C CA . LYS A 1 459 ? 21.035 19.603 24.498 1.00 15.61 459 LYS A CA 1
ATOM 3616 C C . LYS A 1 459 ? 20.634 18.792 25.727 1.00 16.58 459 LYS A C 1
ATOM 3617 O O . LYS A 1 459 ? 19.698 19.153 26.443 1.00 17.81 459 LYS A O 1
ATOM 3623 N N . ALA A 1 460 ? 21.340 17.696 25.971 1.00 14.82 460 ALA A N 1
ATOM 3624 C CA . ALA A 1 460 ? 21.031 16.839 27.109 1.00 14.74 460 ALA A CA 1
ATOM 3625 C C . ALA A 1 460 ? 21.861 17.138 28.351 1.00 14.57 460 ALA A C 1
ATOM 3626 O O . ALA A 1 460 ? 21.429 16.864 29.467 1.00 14.68 460 ALA A O 1
ATOM 3628 N N . MET A 1 461 ? 23.049 17.701 28.160 1.00 14.81 461 MET A N 1
ATOM 3629 C CA . MET A 1 461 ? 23.942 17.979 29.279 1.00 13.80 461 MET A CA 1
ATOM 3630 C C . MET A 1 461 ? 23.330 18.737 30.455 1.00 13.44 461 MET A C 1
ATOM 3631 O O . MET A 1 461 ? 23.566 18.385 31.611 1.00 13.48 461 MET A O 1
ATOM 3636 N N . ASP A 1 462 ? 22.547 19.773 30.176 1.00 13.23 462 ASP A N 1
ATOM 3637 C CA . ASP A 1 462 ? 21.963 20.553 31.263 1.00 14.59 462 ASP A CA 1
ATOM 3638 C C . ASP A 1 462 ? 20.478 20.290 31.479 1.00 15.51 462 ASP A C 1
ATOM 3639 O O . ASP A 1 462 ? 19.796 21.068 32.143 1.00 16.13 462 ASP A O 1
ATOM 3644 N N . ASP A 1 463 ? 19.990 19.182 30.929 1.00 15.03 463 ASP A N 1
ATOM 3645 C CA . ASP A 1 463 ? 18.583 18.814 31.056 1.00 15.54 463 ASP A CA 1
ATOM 3646 C C . ASP A 1 463 ? 18.414 17.937 32.300 1.00 15.19 463 ASP A C 1
ATOM 3647 O O . ASP A 1 463 ? 18.908 16.814 32.340 1.00 15.41 463 ASP A O 1
ATOM 3652 N N . SER A 1 464 ? 17.711 18.446 33.309 1.00 16.86 464 SER A N 1
ATOM 3653 C CA . SER A 1 464 ? 17.515 17.687 34.540 1.00 18.72 464 SER A CA 1
ATOM 3654 C C . SER A 1 464 ? 16.581 16.483 34.415 1.00 18.65 464 SER A C 1
ATOM 3655 O O . SER A 1 464 ? 16.410 15.730 35.377 1.00 19.47 464 SER A O 1
ATOM 3658 N N . SER A 1 465 ? 15.987 16.286 33.240 1.00 17.25 465 SER A N 1
ATOM 3659 C CA . SER A 1 465 ? 15.093 15.144 33.040 1.00 16.62 465 SER A CA 1
ATOM 3660 C C . SER A 1 465 ? 15.840 13.964 32.413 1.00 16.52 465 SER A C 1
ATOM 3661 O O . SER A 1 465 ? 15.260 12.898 32.189 1.00 15.70 465 SER A O 1
ATOM 3664 N N . VAL A 1 466 ? 17.125 14.166 32.129 1.00 14.86 466 VAL A N 1
ATOM 3665 C CA . VAL A 1 466 ? 17.967 13.130 31.534 1.00 15.02 466 VAL A CA 1
ATOM 3666 C C . VAL A 1 466 ? 18.861 12.527 32.617 1.00 15.62 466 VAL A C 1
ATOM 3667 O O . VAL A 1 466 ? 19.440 13.254 33.414 1.00 16.25 466 VAL A O 1
ATOM 3671 N N . THR A 1 467 ? 18.971 11.201 32.645 1.00 17.28 467 THR A N 1
ATOM 3672 C CA . THR A 1 467 ? 19.795 10.540 33.655 1.00 17.62 467 THR A CA 1
ATOM 3673 C C . THR A 1 467 ? 21.282 10.802 33.446 1.00 18.77 467 THR A C 1
ATOM 3674 O O . THR A 1 467 ? 21.728 11.068 32.327 1.00 16.91 467 THR A O 1
ATOM 3678 N N . GLU A 1 468 ? 22.045 10.719 34.531 1.00 18.37 468 GLU A N 1
ATOM 3679 C CA . GLU A 1 468 ? 23.483 10.925 34.459 1.00 19.79 468 GLU A CA 1
ATOM 3680 C C . GLU A 1 468 ? 24.066 9.876 33.523 1.00 18.48 468 GLU A C 1
ATOM 3681 O O . GLU A 1 468 ? 25.006 10.145 32.777 1.00 16.57 468 GLU A O 1
ATOM 3687 N N . HIS A 1 469 ? 23.496 8.678 33.565 1.00 17.92 469 HIS A N 1
ATOM 3688 C CA . HIS A 1 469 ? 23.959 7.594 32.713 1.00 19.74 469 HIS A CA 1
ATOM 3689 C C . HIS A 1 469 ? 23.840 7.951 31.234 1.00 18.26 469 HIS A C 1
ATOM 3690 O O . HIS A 1 469 ? 24.773 7.716 30.462 1.00 16.85 469 HIS A O 1
ATOM 3697 N N . GLN A 1 470 ? 22.698 8.506 30.832 1.00 16.06 470 GLN A N 1
ATOM 3698 C CA . GLN A 1 470 ? 22.520 8.869 29.429 1.00 16.80 470 GLN A CA 1
ATOM 3699 C C . GLN A 1 470 ? 23.393 10.052 29.023 1.00 15.76 470 GLN A C 1
ATOM 3700 O O . GLN A 1 470 ? 23.856 10.122 27.885 1.00 15.46 470 GLN A O 1
ATOM 3706 N N . LYS A 1 471 ? 23.622 10.984 29.941 1.00 14.92 471 LYS A N 1
ATOM 3707 C CA . LYS A 1 471 ? 24.470 12.127 29.621 1.00 14.74 471 LYS A CA 1
ATOM 3708 C C . LYS A 1 471 ? 25.884 11.634 29.323 1.00 13.87 471 LYS A C 1
ATOM 3709 O O . LYS A 1 471 ? 26.531 12.108 28.386 1.00 13.76 471 LYS A O 1
ATOM 3715 N N . VAL A 1 472 ? 26.360 10.676 30.114 1.00 13.00 472 VAL A N 1
ATOM 3716 C CA . VAL A 1 472 ? 27.696 10.123 29.901 1.00 14.29 472 VAL A CA 1
ATOM 3717 C C . VAL A 1 472 ? 27.787 9.419 28.550 1.00 13.52 472 VAL A C 1
ATOM 3718 O O . VAL A 1 472 ? 28.774 9.568 27.833 1.00 14.09 472 VAL A O 1
ATOM 3722 N N . GLU A 1 473 ? 26.759 8.646 28.210 1.00 13.23 473 GLU A N 1
ATOM 3723 C CA . GLU A 1 473 ? 26.743 7.939 26.936 1.00 14.32 473 GLU A CA 1
ATOM 3724 C C . GLU A 1 473 ? 26.779 8.915 25.765 1.00 13.75 473 GLU A C 1
ATOM 3725 O O . GLU A 1 473 ? 27.533 8.736 24.811 1.00 14.09 473 GLU A O 1
ATOM 3731 N N . LEU A 1 474 ? 25.972 9.970 25.858 1.00 13.04 474 LEU A N 1
ATOM 3732 C CA . LEU A 1 474 ? 25.926 10.976 24.802 1.00 12.51 474 LEU A CA 1
ATOM 3733 C C . LEU A 1 474 ? 27.236 11.755 24.703 1.00 12.10 474 LEU A C 1
ATOM 3734 O O . LEU A 1 474 ? 27.654 12.137 23.609 1.00 12.85 474 LEU A O 1
ATOM 3739 N N . LEU A 1 475 ? 27.877 11.996 25.841 1.00 12.94 475 LEU A N 1
ATOM 3740 C CA . LEU A 1 475 ? 29.147 12.724 25.849 1.00 12.96 475 LEU A CA 1
ATOM 3741 C C . LEU A 1 475 ? 30.204 11.880 25.134 1.00 14.00 475 LEU A C 1
ATOM 3742 O O . LEU A 1 475 ? 30.878 12.356 24.211 1.00 13.15 475 LEU A O 1
ATOM 3747 N N . ARG A 1 476 ? 30.337 10.623 25.547 1.00 13.89 476 ARG A N 1
ATOM 3748 C CA . ARG A 1 476 ? 31.326 9.744 24.934 1.00 16.09 476 ARG A CA 1
ATOM 3749 C C . ARG A 1 476 ? 31.047 9.531 23.448 1.00 16.91 476 ARG A C 1
ATOM 3750 O O . ARG A 1 476 ? 31.980 9.428 22.644 1.00 16.93 476 ARG A O 1
ATOM 3758 N N . LYS A 1 477 ? 29.771 9.478 23.078 1.00 16.25 477 LYS A N 1
ATOM 3759 C CA . LYS A 1 477 ? 29.406 9.281 21.678 1.00 17.20 477 LYS A CA 1
ATOM 3760 C C . LYS A 1 477 ? 29.820 10.490 20.841 1.00 15.93 477 LYS A C 1
ATOM 3761 O O . LYS A 1 477 ? 30.294 10.341 19.716 1.00 15.94 477 LYS A O 1
ATOM 3767 N N . ALA A 1 478 ? 29.649 11.687 21.393 1.00 14.85 478 ALA A N 1
ATOM 3768 C CA . ALA A 1 478 ? 30.021 12.907 20.677 1.00 13.87 478 ALA A CA 1
ATOM 3769 C C . ALA A 1 478 ? 31.540 13.013 20.523 1.00 13.67 478 ALA A C 1
ATOM 3770 O O . ALA A 1 478 ? 32.044 13.375 19.455 1.00 12.99 478 ALA A O 1
ATOM 3772 N N . VAL A 1 479 ? 32.268 12.705 21.591 1.00 13.49 479 VAL A N 1
ATOM 3773 C CA . VAL A 1 479 ? 33.726 12.768 21.552 1.00 15.28 479 VAL A CA 1
ATOM 3774 C C . VAL A 1 479 ? 34.281 11.742 20.570 1.00 17.06 479 VAL A C 1
ATOM 3775 O O . VAL A 1 479 ? 35.143 12.056 19.745 1.00 16.71 479 VAL A O 1
ATOM 3779 N N . GLN A 1 480 ? 33.776 10.516 20.649 1.00 18.07 480 GLN A N 1
ATOM 3780 C CA . GLN A 1 480 ? 34.244 9.457 19.764 1.00 19.22 480 GLN A CA 1
ATOM 3781 C C . GLN A 1 480 ? 33.890 9.732 18.304 1.00 17.62 480 GLN A C 1
ATOM 3782 O O . GLN A 1 480 ? 34.661 9.402 17.402 1.00 18.60 480 GLN A O 1
ATOM 3788 N N . ALA A 1 481 ? 32.736 10.348 18.070 1.00 16.10 481 ALA A N 1
ATOM 3789 C CA . ALA A 1 481 ? 32.320 10.676 16.713 1.00 15.79 481 ALA A CA 1
ATOM 3790 C C . ALA A 1 481 ? 33.239 11.759 16.151 1.00 16.28 481 ALA A C 1
ATOM 3791 O O . ALA A 1 481 ? 33.579 11.747 14.966 1.00 16.05 481 ALA A O 1
ATOM 3793 N N . HIS A 1 482 ? 33.638 12.697 17.005 1.00 13.16 482 HIS A N 1
ATOM 3794 C CA . HIS A 1 482 ? 34.522 13.768 16.569 1.00 11.94 482 HIS A CA 1
ATOM 3795 C C . HIS A 1 482 ? 35.890 13.197 16.219 1.00 12.80 482 HIS A C 1
ATOM 3796 O O . HIS A 1 482 ? 36.516 13.615 15.242 1.00 13.26 482 HIS A O 1
ATOM 3803 N N . ARG A 1 483 ? 36.293 12.259 17.016 1.00 14.18 483 ARG A N 1
ATOM 3804 C CA . ARG A 1 483 ? 37.561 11.735 16.733 1.00 15.81 483 ARG A CA 1
ATOM 3805 C C . ARG A 1 483 ? 37.525 11.011 15.412 1.00 15.28 483 ARG A C 1
ATOM 3806 O O . ARG A 1 483 ? 38.510 11.051 14.659 1.00 15.04 483 ARG A O 1
ATOM 3814 N N . GLY A 1 484 ? 36.406 10.356 15.115 1.00 14.31 484 GLY A N 1
ATOM 3815 C CA . GLY A 1 484 ? 36.217 9.689 13.837 1.00 15.42 484 GLY A CA 1
ATOM 3816 C C . GLY A 1 484 ? 36.340 10.648 12.665 1.00 14.88 484 GLY A C 1
ATOM 3817 O O . GLY A 1 484 ? 37.015 10.347 11.675 1.00 14.72 484 GLY A O 1
ATOM 3818 N N . TYR A 1 485 ? 35.688 11.802 12.765 1.00 13.92 485 TYR A N 1
ATOM 3819 C CA . TYR A 1 485 ? 35.747 12.806 11.702 1.00 15.13 485 TYR A CA 1
ATOM 3820 C C . TYR A 1 485 ? 37.183 13.304 11.548 1.00 13.86 485 TYR A C 1
ATOM 3821 O O . TYR A 1 485 ? 37.655 13.573 10.443 1.00 12.36 485 TYR A O 1
ATOM 3830 N N . THR A 1 486 ? 37.871 13.429 12.674 1.00 12.89 486 THR A N 1
ATOM 3831 C CA . THR A 1 486 ? 39.246 13.900 12.676 1.00 14.18 486 THR A CA 1
ATOM 3832 C C . THR A 1 486 ? 40.162 12.945 11.922 1.00 15.13 486 THR A C 1
ATOM 3833 O O . THR A 1 486 ? 40.903 13.361 11.028 1.00 13.58 486 THR A O 1
ATOM 3837 N N . ASP A 1 487 ? 40.104 11.667 12.285 1.00 16.92 487 ASP A N 1
ATOM 3838 C CA . ASP A 1 487 ? 40.945 10.667 11.643 1.00 19.42 487 ASP A CA 1
ATOM 3839 C C . ASP A 1 487 ? 40.667 10.541 10.152 1.00 18.76 487 ASP A C 1
ATOM 3840 O O . ASP A 1 487 ? 41.592 10.344 9.364 1.00 17.77 487 ASP A O 1
ATOM 3845 N N . ARG A 1 488 ? 39.405 10.662 9.753 1.00 18.55 488 ARG A N 1
ATOM 3846 C CA . ARG A 1 488 ? 39.080 10.574 8.338 1.00 18.92 488 ARG A CA 1
ATOM 3847 C C . ARG A 1 488 ? 39.555 11.816 7.593 1.00 16.28 488 ARG A C 1
ATOM 3848 O O . ARG A 1 488 ? 40.005 11.728 6.453 1.00 15.77 488 ARG A O 1
ATOM 3856 N N . ALA A 1 489 ? 39.476 12.973 8.242 1.00 15.03 489 ALA A N 1
ATOM 3857 C CA . ALA A 1 489 ? 39.928 14.212 7.618 1.00 12.47 489 ALA A CA 1
ATOM 3858 C C . ALA A 1 489 ? 41.431 14.140 7.342 1.00 12.58 489 ALA A C 1
ATOM 3859 O O . ALA A 1 489 ? 41.894 14.512 6.264 1.00 12.40 489 ALA A O 1
ATOM 3861 N N . ILE A 1 490 ? 42.192 13.649 8.317 1.00 12.00 490 ILE A N 1
ATOM 3862 C CA . ILE A 1 490 ? 43.642 13.544 8.162 1.00 13.50 490 ILE A CA 1
ATOM 3863 C C . ILE A 1 490 ? 44.038 12.553 7.067 1.00 13.49 490 ILE A C 1
ATOM 3864 O O . ILE A 1 490 ? 45.116 12.670 6.476 1.00 13.58 490 ILE A O 1
ATOM 3869 N N . ARG A 1 491 ? 43.162 11.591 6.794 1.00 13.61 491 ARG A N 1
ATOM 3870 C CA . ARG A 1 491 ? 43.407 10.586 5.759 1.00 15.86 491 ARG A CA 1
ATOM 3871 C C . ARG A 1 491 ? 42.881 11.037 4.394 1.00 15.24 491 ARG A C 1
ATOM 3872 O O . ARG A 1 491 ? 42.780 10.230 3.468 1.00 14.58 491 ARG A O 1
ATOM 3880 N N . GLY A 1 492 ? 42.529 12.318 4.281 1.00 15.49 492 GLY A N 1
ATOM 3881 C CA . GLY A 1 492 ? 42.033 12.854 3.023 1.00 14.24 492 GLY A CA 1
ATOM 3882 C C . GLY A 1 492 ? 40.613 12.452 2.670 1.00 15.15 492 GLY A C 1
ATOM 3883 O O . GLY A 1 492 ? 40.243 12.429 1.492 1.00 14.99 492 GLY A O 1
ATOM 3884 N N . GLU A 1 493 ? 39.813 12.148 3.688 1.00 14.07 493 GLU A N 1
ATOM 3885 C CA . GLU A 1 493 ? 38.434 11.725 3.478 1.00 15.38 493 GLU A CA 1
ATOM 3886 C C . GLU A 1 493 ? 37.374 12.743 3.910 1.00 14.90 493 GLU A C 1
ATOM 3887 O O . GLU A 1 493 ? 36.187 12.410 3.973 1.00 16.64 493 GLU A O 1
ATOM 3893 N N . ALA A 1 494 ? 37.794 13.971 4.214 1.00 13.13 494 ALA A N 1
ATOM 3894 C CA . ALA A 1 494 ? 36.839 15.017 4.589 1.00 14.38 494 ALA A CA 1
ATOM 3895 C C . ALA A 1 494 ? 36.206 15.491 3.284 1.00 13.06 494 ALA A C 1
ATOM 3896 O O . ALA A 1 494 ? 36.524 14.961 2.220 1.00 13.34 494 ALA A O 1
ATOM 3898 N N . PHE A 1 495 ? 35.336 16.495 3.346 1.00 12.43 495 PHE A N 1
ATOM 3899 C CA . PHE A 1 495 ? 34.681 16.963 2.128 1.00 12.05 495 PHE A CA 1
ATOM 3900 C C . PHE A 1 495 ? 34.851 18.439 1.771 1.00 11.22 495 PHE A C 1
ATOM 3901 O O . PHE A 1 495 ? 34.610 18.828 0.628 1.00 12.53 495 PHE A O 1
ATOM 3909 N N . ASP A 1 496 ? 35.261 19.271 2.723 1.00 11.11 496 ASP A N 1
ATOM 3910 C CA . ASP A 1 496 ? 35.367 20.694 2.420 1.00 10.95 496 ASP A CA 1
ATOM 3911 C C . ASP A 1 496 ? 36.317 21.103 1.300 1.00 11.17 496 ASP A C 1
ATOM 3912 O O . ASP A 1 496 ? 35.935 21.884 0.431 1.00 11.66 496 ASP A O 1
ATOM 3917 N N . ARG A 1 497 ? 37.546 20.595 1.296 1.00 10.83 497 ARG A N 1
ATOM 3918 C CA . ARG A 1 497 ? 38.487 20.929 0.216 1.00 11.32 497 ARG A CA 1
ATOM 3919 C C . ARG A 1 497 ? 37.976 20.386 -1.106 1.00 11.05 497 ARG A C 1
ATOM 3920 O O . ARG A 1 497 ? 38.169 20.984 -2.169 1.00 10.89 497 ARG A O 1
ATOM 3928 N N . HIS A 1 498 ? 37.329 19.220 -1.047 1.00 11.30 498 HIS A N 1
ATOM 3929 C CA . HIS A 1 498 ? 36.786 18.571 -2.241 1.00 11.35 498 HIS A CA 1
ATOM 3930 C C . HIS A 1 498 ? 35.741 19.496 -2.870 1.00 11.96 498 HIS A C 1
ATOM 3931 O O . HIS A 1 498 ? 35.754 19.731 -4.085 1.00 11.24 498 HIS A O 1
ATOM 3938 N N . LEU A 1 499 ? 34.839 20.033 -2.049 1.00 10.63 499 LEU A N 1
ATOM 3939 C CA . LEU A 1 499 ? 33.810 20.928 -2.574 1.00 11.51 499 LEU A CA 1
ATOM 3940 C C . LEU A 1 499 ? 34.425 22.192 -3.153 1.00 11.61 499 LEU A C 1
ATOM 3941 O O . LEU A 1 499 ? 33.938 22.719 -4.148 1.00 11.69 499 LEU A O 1
ATOM 3946 N N . LEU A 1 500 ? 35.489 22.690 -2.527 1.00 11.13 500 LEU A N 1
ATOM 3947 C CA . LEU A 1 500 ? 36.154 23.880 -3.055 1.00 11.18 500 LEU A CA 1
ATOM 3948 C C . LEU A 1 500 ? 36.716 23.511 -4.427 1.00 11.60 500 LEU A C 1
ATOM 3949 O O . LEU A 1 500 ? 36.623 24.288 -5.374 1.00 12.41 500 LEU A O 1
ATOM 3954 N N . GLY A 1 501 ? 37.288 22.315 -4.525 1.00 10.71 501 GLY A N 1
ATOM 3955 C CA . GLY A 1 501 ? 37.847 21.864 -5.788 1.00 10.67 501 GLY A CA 1
ATOM 3956 C C . GLY A 1 501 ? 36.812 21.800 -6.902 1.00 11.28 501 GLY A C 1
ATOM 3957 O O . GLY A 1 501 ? 37.075 22.219 -8.032 1.00 12.38 501 GLY A O 1
ATOM 3958 N N . LEU A 1 502 ? 35.637 21.262 -6.593 1.00 10.84 502 LEU A N 1
ATOM 3959 C CA . LEU A 1 502 ? 34.566 21.160 -7.582 1.00 12.06 502 LEU A CA 1
ATOM 3960 C C . LEU A 1 502 ? 34.169 22.566 -8.042 1.00 12.94 502 LEU A C 1
ATOM 3961 O O . LEU A 1 502 ? 33.904 22.795 -9.226 1.00 12.73 502 LEU A O 1
ATOM 3966 N N . LYS A 1 503 ? 34.144 23.510 -7.105 1.00 12.76 503 LYS A N 1
ATOM 3967 C CA . LYS A 1 503 ? 33.801 24.892 -7.418 1.00 12.73 503 LYS A CA 1
ATOM 3968 C C . LYS A 1 503 ? 34.857 25.517 -8.341 1.00 13.17 503 LYS A C 1
ATOM 3969 O O . LYS A 1 503 ? 34.519 26.190 -9.319 1.00 13.37 503 LYS A O 1
ATOM 3975 N N . LEU A 1 504 ? 36.134 25.293 -8.035 1.00 12.72 504 LEU A N 1
ATOM 3976 C CA . LEU A 1 504 ? 37.213 25.844 -8.851 1.00 12.03 504 LEU A CA 1
ATOM 3977 C C . LEU A 1 504 ? 37.295 25.144 -10.207 1.00 11.74 504 LEU A C 1
ATOM 3978 O O . LEU A 1 504 ? 37.665 25.752 -11.215 1.00 11.31 504 LEU A O 1
ATOM 3983 N N . GLN A 1 505 ? 36.955 23.861 -10.228 1.00 11.17 505 GLN A N 1
ATOM 3984 C CA . GLN A 1 505 ? 36.989 23.094 -11.467 1.00 12.03 505 GLN A CA 1
ATOM 3985 C C . GLN A 1 505 ? 35.929 23.633 -12.428 1.00 12.45 505 GLN A C 1
ATOM 3986 O O . GLN A 1 505 ? 36.138 23.668 -13.640 1.00 13.31 505 GLN A O 1
ATOM 3992 N N . ALA A 1 506 ? 34.791 24.053 -11.881 1.00 13.49 506 ALA A N 1
ATOM 3993 C CA . ALA A 1 506 ? 33.718 24.600 -12.705 1.00 14.41 506 ALA A CA 1
ATOM 3994 C C . ALA A 1 506 ? 34.201 25.879 -13.386 1.00 16.27 506 ALA A C 1
ATOM 3995 O O . ALA A 1 506 ? 33.900 26.128 -14.558 1.00 16.65 506 ALA A O 1
ATOM 3997 N N . ILE A 1 507 ? 34.951 26.690 -12.648 1.00 16.95 507 ILE A N 1
ATOM 3998 C CA . ILE A 1 507 ? 35.484 27.928 -13.202 1.00 19.21 507 ILE A CA 1
ATOM 3999 C C . ILE A 1 507 ? 36.403 27.594 -14.372 1.00 20.91 507 ILE A C 1
ATOM 4000 O O . ILE A 1 507 ? 36.309 28.203 -15.440 1.00 20.86 507 ILE A O 1
ATOM 4005 N N . GLU A 1 508 ? 37.285 26.618 -14.172 1.00 20.64 508 GLU A N 1
ATOM 4006 C CA . GLU A 1 508 ? 38.212 26.223 -15.223 1.00 22.45 508 GLU A CA 1
ATOM 4007 C C . GLU A 1 508 ? 37.489 25.634 -16.430 1.00 23.41 508 GLU A C 1
ATOM 4008 O O . GLU A 1 508 ? 37.969 25.745 -17.558 1.00 21.69 508 GLU A O 1
ATOM 4014 N N . ASP A 1 509 ? 36.336 25.013 -16.190 1.00 25.26 509 ASP A N 1
ATOM 4015 C CA . ASP A 1 509 ? 35.544 24.410 -17.262 1.00 28.46 509 ASP A CA 1
ATOM 4016 C C . ASP A 1 509 ? 34.563 25.380 -17.910 1.00 29.14 509 ASP A C 1
ATOM 4017 O O . ASP A 1 509 ? 33.762 24.985 -18.755 1.00 30.36 509 ASP A O 1
ATOM 4022 N N . LEU A 1 510 ? 34.619 26.640 -17.497 1.00 29.90 510 LEU A N 1
ATOM 4023 C CA . LEU A 1 510 ? 33.768 27.688 -18.054 1.00 32.64 510 LEU A CA 1
ATOM 4024 C C . LEU A 1 510 ? 32.267 27.534 -17.807 1.00 34.10 510 LEU A C 1
ATOM 4025 O O . LEU A 1 510 ? 31.451 28.106 -18.535 1.00 34.50 510 LEU A O 1
ATOM 4030 N N . VAL A 1 511 ? 31.901 26.770 -16.784 1.00 35.09 511 VAL A N 1
ATOM 4031 C CA . VAL A 1 511 ? 30.491 26.577 -16.458 1.00 35.75 511 VAL A CA 1
ATOM 4032 C C . VAL A 1 511 ? 30.120 27.485 -15.291 1.00 35.25 511 VAL A C 1
ATOM 4033 O O . VAL A 1 511 ? 30.955 27.761 -14.433 1.00 36.47 511 VAL A O 1
ATOM 4037 N N . SER A 1 512 ? 28.876 27.955 -15.263 1.00 33.64 512 SER A N 1
ATOM 4038 C CA . SER A 1 512 ? 28.425 28.834 -14.190 1.00 32.04 512 SER A CA 1
ATOM 4039 C C . SER A 1 512 ? 28.506 28.113 -12.854 1.00 30.35 512 SER A C 1
ATOM 4040 O O . SER A 1 512 ? 28.485 26.884 -12.802 1.00 28.70 512 SER A O 1
ATOM 4043 N N . THR A 1 513 ? 28.598 28.891 -11.780 1.00 28.01 513 THR A N 1
ATOM 4044 C CA . THR A 1 513 ? 28.678 28.351 -10.429 1.00 26.74 513 THR A CA 1
ATOM 4045 C C . THR A 1 513 ? 27.522 27.395 -10.156 1.00 24.80 513 THR A C 1
ATOM 4046 O O . THR A 1 513 ? 26.356 27.782 -10.237 1.00 24.15 513 THR A O 1
ATOM 4050 N N . PRO A 1 514 ? 27.828 26.129 -9.839 1.00 22.74 514 PRO A N 1
ATOM 4051 C CA . PRO A 1 514 ? 26.734 25.194 -9.563 1.00 20.81 514 PRO A CA 1
ATOM 4052 C C . PRO A 1 514 ? 25.844 25.698 -8.424 1.00 19.52 514 PRO A C 1
ATOM 4053 O O . PRO A 1 514 ? 26.325 26.304 -7.466 1.00 16.87 514 PRO A O 1
ATOM 4057 N N . ASP A 1 515 ? 24.544 25.448 -8.540 1.00 18.09 515 ASP A N 1
ATOM 4058 C CA . ASP A 1 515 ? 23.585 25.906 -7.539 1.00 18.79 515 ASP A CA 1
ATOM 4059 C C . ASP A 1 515 ? 23.899 25.551 -6.086 1.00 16.84 515 ASP A C 1
ATOM 4060 O O . ASP A 1 515 ? 23.586 26.324 -5.177 1.00 15.80 515 ASP A O 1
ATOM 4065 N N . ILE A 1 516 ? 24.512 24.397 -5.847 1.00 16.79 516 ILE A N 1
ATOM 4066 C CA . ILE A 1 516 ? 24.814 24.022 -4.469 1.00 17.03 516 ILE A CA 1
ATOM 4067 C C . ILE A 1 516 ? 25.723 25.019 -3.760 1.00 16.85 516 ILE A C 1
ATOM 4068 O O . ILE A 1 516 ? 25.699 25.115 -2.534 1.00 18.10 516 ILE A O 1
ATOM 4073 N N . PHE A 1 517 ? 26.515 25.766 -4.521 1.00 16.99 517 PHE A N 1
ATOM 4074 C CA . PHE A 1 517 ? 27.427 26.735 -3.919 1.00 18.15 517 PHE A CA 1
ATOM 4075 C C . PHE A 1 517 ? 26.816 28.125 -3.754 1.00 18.88 517 PHE A C 1
ATOM 4076 O O . PHE A 1 517 ? 27.370 28.970 -3.053 1.00 19.73 517 PHE A O 1
ATOM 4084 N N . MET A 1 518 ? 25.680 28.363 -4.402 1.00 18.49 518 MET A N 1
ATOM 4085 C CA . MET A 1 518 ? 25.002 29.652 -4.294 1.00 20.11 518 MET A CA 1
ATOM 4086 C C . MET A 1 518 ? 23.850 29.523 -3.298 1.00 19.47 518 MET A C 1
ATOM 4087 O O . MET A 1 518 ? 23.152 30.493 -2.998 1.00 20.15 518 MET A O 1
ATOM 4092 N N . ASP A 1 519 ? 23.670 28.307 -2.794 1.00 19.11 519 ASP A N 1
ATOM 4093 C CA . ASP A 1 519 ? 22.623 27.974 -1.835 1.00 18.80 519 ASP A CA 1
ATOM 4094 C C . ASP A 1 519 ? 22.869 28.593 -0.457 1.00 19.42 519 ASP A C 1
ATOM 4095 O O . ASP A 1 519 ? 24.006 28.671 0.010 1.00 17.65 519 ASP A O 1
ATOM 4100 N N . THR A 1 520 ? 21.792 29.045 0.181 1.00 19.16 520 THR A N 1
ATOM 4101 C CA . THR A 1 520 ? 21.879 29.652 1.503 1.00 19.75 520 THR A CA 1
ATOM 4102 C C . THR A 1 520 ? 22.609 28.734 2.483 1.00 18.24 520 THR A C 1
ATOM 4103 O O . THR A 1 520 ? 23.386 29.196 3.322 1.00 17.93 520 THR A O 1
ATOM 4107 N N . SER A 1 521 ? 22.362 27.433 2.367 1.00 17.27 521 SER A N 1
ATOM 4108 C CA . SER A 1 521 ? 22.994 26.463 3.253 1.00 16.82 521 SER A CA 1
ATOM 4109 C C . SER A 1 521 ? 24.511 26.459 3.151 1.00 15.39 521 SER A C 1
ATOM 4110 O O . SER A 1 521 ? 25.196 26.305 4.159 1.00 15.12 521 SER A O 1
ATOM 4113 N N . TYR A 1 522 ? 25.040 26.617 1.942 1.00 15.09 522 TYR A N 1
ATOM 4114 C CA . TYR A 1 522 ? 26.490 26.616 1.782 1.00 14.79 522 TYR A CA 1
ATOM 4115 C C . TYR A 1 522 ? 27.071 27.871 2.425 1.00 14.28 522 TYR A C 1
ATOM 4116 O O . TYR A 1 522 ? 28.131 27.827 3.049 1.00 15.23 522 TYR A O 1
ATOM 4125 N N . ALA A 1 523 ? 26.371 28.991 2.280 1.00 15.06 523 ALA A N 1
ATOM 4126 C CA . ALA A 1 523 ? 26.837 30.244 2.869 1.00 15.85 523 ALA A CA 1
ATOM 4127 C C . ALA A 1 523 ? 26.944 30.075 4.383 1.00 15.53 523 ALA A C 1
ATOM 4128 O O . ALA A 1 523 ? 27.917 30.508 5.007 1.00 15.84 523 ALA A O 1
ATOM 4130 N N . ILE A 1 524 ? 25.941 29.431 4.969 1.00 15.76 524 ILE A N 1
ATOM 4131 C CA . ILE A 1 524 ? 25.921 29.196 6.408 1.00 15.93 524 ILE A CA 1
ATOM 4132 C C . ILE A 1 524 ? 27.042 28.236 6.803 1.00 14.89 524 ILE A C 1
ATOM 4133 O O . ILE A 1 524 ? 27.734 28.448 7.798 1.00 14.27 524 ILE A O 1
ATOM 4138 N N . ALA A 1 525 ? 27.224 27.185 6.011 1.00 13.93 525 ALA A N 1
ATOM 4139 C CA . ALA A 1 525 ? 28.259 26.193 6.287 1.00 13.06 525 ALA A CA 1
ATOM 4140 C C . ALA A 1 525 ? 29.671 26.780 6.248 1.00 13.54 525 ALA A C 1
ATOM 4141 O O . ALA A 1 525 ? 30.540 26.371 7.017 1.00 13.14 525 ALA A O 1
ATOM 4143 N N . MET A 1 526 ? 29.895 27.743 5.360 1.00 13.84 526 MET A N 1
ATOM 4144 C CA . MET A 1 526 ? 31.214 28.352 5.220 1.00 14.30 526 MET A CA 1
ATOM 4145 C C . MET A 1 526 ? 31.446 29.603 6.068 1.00 15.96 526 MET A C 1
ATOM 4146 O O . MET A 1 526 ? 32.514 30.217 5.988 1.00 16.39 526 MET A O 1
ATOM 4151 N N . HIS A 1 527 ? 30.456 29.979 6.873 1.00 14.73 527 HIS A N 1
ATOM 4152 C CA . HIS A 1 527 ? 30.565 31.160 7.734 1.00 15.00 527 HIS A CA 1
ATOM 4153 C C . HIS A 1 527 ? 30.853 30.660 9.154 1.00 13.85 527 HIS A C 1
ATOM 4154 O O . HIS A 1 527 ? 29.948 30.499 9.971 1.00 13.71 527 HIS A O 1
ATOM 4161 N N . PHE A 1 528 ? 32.116 30.415 9.446 1.00 11.81 528 PHE A N 1
ATOM 4162 C CA . PHE A 1 528 ? 32.564 29.850 10.726 1.00 11.49 528 PHE A CA 1
ATOM 4163 C C . PHE A 1 528 ? 32.569 30.787 11.949 1.00 12.27 528 PHE A C 1
ATOM 4164 O O . PHE A 1 528 ? 33.487 31.570 12.145 1.00 14.75 528 PHE A O 1
ATOM 4172 N N . HIS A 1 529 ? 31.512 30.685 12.755 1.00 12.27 529 HIS A N 1
ATOM 4173 C CA . HIS A 1 529 ? 31.404 31.468 13.991 1.00 12.87 529 HIS A CA 1
ATOM 4174 C C . HIS A 1 529 ? 32.484 31.000 14.963 1.00 11.86 529 HIS A C 1
ATOM 4175 O O . HIS A 1 529 ? 32.877 31.723 15.881 1.00 12.43 529 HIS A O 1
ATOM 4182 N N . LEU A 1 530 ? 32.949 29.771 14.762 1.00 11.77 530 LEU A N 1
ATOM 4183 C CA . LEU A 1 530 ? 34.028 29.219 15.574 1.00 11.60 530 LEU A CA 1
ATOM 4184 C C . LEU A 1 530 ? 35.080 28.678 14.617 1.00 11.03 530 LEU A C 1
ATOM 4185 O O . LEU A 1 530 ? 34.818 27.728 13.884 1.00 11.81 530 LEU A O 1
ATOM 4190 N N . SER A 1 531 ? 36.213 29.352 14.578 1.00 11.63 531 SER A N 1
ATOM 4191 C CA . SER A 1 531 ? 37.295 28.794 13.776 1.00 10.58 531 SER A CA 1
ATOM 4192 C C . SER A 1 531 ? 38.419 28.430 14.756 1.00 10.34 531 SER A C 1
ATOM 4193 O O . SER A 1 531 ? 38.955 29.289 15.463 1.00 10.40 531 SER A O 1
ATOM 4196 N N . THR A 1 532 ? 38.729 27.138 14.769 1.00 10.50 532 THR A N 1
ATOM 4197 C CA . THR A 1 532 ? 39.653 26.599 15.757 1.00 10.77 532 THR A CA 1
ATOM 4198 C C . THR A 1 532 ? 40.816 25.784 15.218 1.00 10.64 532 THR A C 1
ATOM 4199 O O . THR A 1 532 ? 40.789 25.302 14.086 1.00 11.26 532 THR A O 1
ATOM 4203 N N . SER A 1 533 ? 41.822 25.604 16.068 1.00 10.85 533 SER A N 1
ATOM 4204 C CA . SER A 1 533 ? 43.011 24.855 15.696 1.00 11.68 533 SER A CA 1
ATOM 4205 C C . SER A 1 533 ? 43.793 24.401 16.924 1.00 11.48 533 SER A C 1
ATOM 4206 O O . SER A 1 533 ? 44.002 25.176 17.859 1.00 9.94 533 SER A O 1
ATOM 4209 N N . GLN A 1 534 ? 44.206 23.138 16.924 1.00 11.47 534 GLN A N 1
ATOM 4210 C CA . GLN A 1 534 ? 45.019 22.604 18.011 1.00 10.13 534 GLN A CA 1
ATOM 4211 C C . GLN A 1 534 ? 46.449 22.719 17.507 1.00 10.42 534 GLN A C 1
ATOM 4212 O O . GLN A 1 534 ? 46.764 22.219 16.425 1.00 9.70 534 GLN A O 1
ATOM 4218 N N . VAL A 1 535 ? 47.297 23.403 18.270 1.00 10.47 535 VAL A N 1
ATOM 4219 C CA . VAL A 1 535 ? 48.705 23.574 17.912 1.00 11.06 535 VAL A CA 1
ATOM 4220 C C . VAL A 1 535 ? 49.541 23.166 19.123 1.00 12.84 535 VAL A C 1
ATOM 4221 O O . VAL A 1 535 ? 49.908 23.998 19.952 1.00 13.77 535 VAL A O 1
ATOM 4225 N N . PRO A 1 536 ? 49.845 21.864 19.236 1.00 13.96 536 PRO A N 1
ATOM 4226 C CA . PRO A 1 536 ? 50.628 21.273 20.327 1.00 14.45 536 PRO A CA 1
ATOM 4227 C C . PRO A 1 536 ? 52.107 21.626 20.253 1.00 12.66 536 PRO A C 1
ATOM 4228 O O . PRO A 1 536 ? 52.679 21.677 19.167 1.00 13.77 536 PRO A O 1
ATOM 4232 N N . ALA A 1 537 ? 52.715 21.863 21.411 1.00 11.76 537 ALA A N 1
ATOM 4233 C CA . ALA A 1 537 ? 54.137 22.180 21.488 1.00 11.49 537 ALA A CA 1
ATOM 4234 C C . ALA A 1 537 ? 54.730 21.687 22.803 1.00 11.35 537 ALA A C 1
ATOM 4235 O O . ALA A 1 537 ? 54.031 21.595 23.812 1.00 11.91 537 ALA A O 1
ATOM 4237 N N . LYS A 1 538 ? 56.020 21.362 22.790 1.00 12.54 538 LYS A N 1
ATOM 4238 C CA . LYS A 1 538 ? 56.685 20.911 24.005 1.00 13.21 538 LYS A CA 1
ATOM 4239 C C . LYS A 1 538 ? 56.919 22.133 24.890 1.00 12.16 538 LYS A C 1
ATOM 4240 O O . LYS A 1 538 ? 56.894 22.043 26.116 1.00 14.46 538 LYS A O 1
ATOM 4246 N N . THR A 1 539 ? 57.147 23.278 24.255 1.00 13.05 539 THR A N 1
ATOM 4247 C CA . THR A 1 539 ? 57.353 24.527 24.975 1.00 13.27 539 THR A CA 1
ATOM 4248 C C . THR A 1 539 ? 55.980 24.995 25.462 1.00 13.71 539 THR A C 1
ATOM 4249 O O . THR A 1 539 ? 54.986 24.835 24.754 1.00 13.86 539 THR A O 1
ATOM 4253 N N . ASP A 1 540 ? 55.929 25.568 26.663 1.00 12.46 540 ASP A N 1
ATOM 4254 C CA . ASP A 1 540 ? 54.671 26.026 27.252 1.00 13.69 540 ASP A CA 1
ATOM 4255 C C . ASP A 1 540 ? 54.191 27.336 26.628 1.00 13.03 540 ASP A C 1
ATOM 4256 O O . ASP A 1 540 ? 54.027 28.351 27.312 1.00 14.31 540 ASP A O 1
ATOM 4261 N N . CYS A 1 541 ? 53.956 27.287 25.318 1.00 13.13 541 CYS A N 1
ATOM 4262 C CA . CYS A 1 541 ? 53.513 28.442 24.547 1.00 11.62 541 CYS A CA 1
ATOM 4263 C C . CYS A 1 541 ? 52.067 28.303 24.081 1.00 12.30 541 CYS A C 1
ATOM 4264 O O . CYS A 1 541 ? 51.407 27.299 24.351 1.00 12.11 541 CYS A O 1
ATOM 4267 N N . VAL A 1 542 ? 51.589 29.323 23.374 1.00 9.99 542 VAL A N 1
ATOM 4268 C CA . VAL A 1 542 ? 50.234 29.332 22.833 1.00 10.47 542 VAL A CA 1
ATOM 4269 C C . VAL A 1 542 ? 50.201 30.176 21.553 1.00 10.83 542 VAL A C 1
ATOM 4270 O O . VAL A 1 542 ? 50.881 31.197 21.459 1.00 9.83 542 VAL A O 1
ATOM 4274 N N . MET A 1 543 ? 49.428 29.730 20.565 1.00 11.07 543 MET A N 1
ATOM 4275 C CA . MET A 1 543 ? 49.299 30.441 19.295 1.00 10.74 543 MET A CA 1
ATOM 4276 C C . MET A 1 543 ? 47.925 31.105 19.249 1.00 11.33 543 MET A C 1
ATOM 4277 O O . MET A 1 543 ? 47.002 30.677 19.942 1.00 10.74 543 MET A O 1
ATOM 4282 N N . PHE A 1 544 ? 47.800 32.156 18.446 1.00 11.09 544 PHE A N 1
ATOM 4283 C CA . PHE A 1 544 ? 46.536 32.874 18.318 1.00 10.93 544 PHE A CA 1
ATOM 4284 C C . PHE A 1 544 ? 46.370 33.539 16.955 1.00 12.27 544 PHE A C 1
ATOM 4285 O O . PHE A 1 544 ? 47.347 33.785 16.241 1.00 12.57 544 PHE A O 1
ATOM 4293 N N . PHE A 1 545 ? 45.120 33.820 16.604 1.00 12.35 545 PHE A N 1
ATOM 4294 C CA . PHE A 1 545 ? 44.782 34.456 15.338 1.00 10.71 545 PHE A CA 1
ATOM 4295 C C . PHE A 1 545 ? 43.404 35.095 15.466 1.00 10.90 545 PHE A C 1
ATOM 4296 O O . PHE A 1 545 ? 42.636 34.747 16.358 1.00 10.77 545 PHE A O 1
ATOM 4304 N N . GLY A 1 546 ? 43.087 36.025 14.573 1.00 10.96 546 GLY A N 1
ATOM 4305 C CA . GLY A 1 546 ? 41.789 36.672 14.638 1.00 11.91 546 GLY A CA 1
ATOM 4306 C C . GLY A 1 546 ? 40.678 35.808 14.068 1.00 11.73 546 GLY A C 1
ATOM 4307 O O . GLY A 1 546 ? 40.953 34.839 13.359 1.00 12.46 546 GLY A O 1
ATOM 4308 N N . PRO A 1 547 ? 39.407 36.118 14.379 1.00 11.38 547 PRO A N 1
ATOM 4309 C CA . PRO A 1 547 ? 38.258 35.352 13.873 1.00 11.82 547 PRO A CA 1
ATOM 4310 C C . PRO A 1 547 ? 38.198 35.473 12.349 1.00 11.34 547 PRO A C 1
ATOM 4311 O O . PRO A 1 547 ? 38.730 36.434 11.798 1.00 12.55 547 PRO A O 1
ATOM 4315 N N . VAL A 1 548 ? 37.546 34.525 11.672 1.00 12.48 548 VAL A N 1
ATOM 4316 C CA . VAL A 1 548 ? 37.452 34.581 10.209 1.00 12.61 548 VAL A CA 1
ATOM 4317 C C . VAL A 1 548 ? 36.190 35.276 9.694 1.00 12.97 548 VAL A C 1
ATOM 4318 O O . VAL A 1 548 ? 36.034 35.485 8.491 1.00 12.64 548 VAL A O 1
ATOM 4322 N N . VAL A 1 549 ? 35.292 35.628 10.610 1.00 12.27 549 VAL A N 1
ATOM 4323 C CA . VAL A 1 549 ? 34.069 36.345 10.269 1.00 13.99 549 VAL A CA 1
ATOM 4324 C C . VAL A 1 549 ? 33.869 37.422 11.334 1.00 13.39 549 VAL A C 1
ATOM 4325 O O . VAL A 1 549 ? 34.305 37.268 12.473 1.00 13.38 549 VAL A O 1
ATOM 4329 N N . PRO A 1 550 ? 33.215 38.534 10.976 1.00 16.15 550 PRO A N 1
ATOM 4330 C CA . PRO A 1 550 ? 32.990 39.615 11.941 1.00 16.04 550 PRO A CA 1
ATOM 4331 C C . PRO A 1 550 ? 32.290 39.217 13.242 1.00 15.02 550 PRO A C 1
ATOM 4332 O O . PRO A 1 550 ? 32.586 39.769 14.306 1.00 14.18 550 PRO A O 1
ATOM 4336 N N . ASP A 1 551 ? 31.376 38.254 13.162 1.00 15.65 551 ASP A N 1
ATOM 4337 C CA . ASP A 1 551 ? 30.638 37.807 14.338 1.00 13.77 551 ASP A CA 1
ATOM 4338 C C . ASP A 1 551 ? 31.079 36.434 14.841 1.00 14.02 551 ASP A C 1
ATOM 4339 O O . ASP A 1 551 ? 30.275 35.680 15.390 1.00 14.90 551 ASP A O 1
ATOM 4344 N N . GLY A 1 552 ? 32.361 36.120 14.670 1.00 12.53 552 GLY A N 1
ATOM 4345 C CA . GLY A 1 552 ? 32.863 34.836 15.122 1.00 11.73 552 GLY A CA 1
ATOM 4346 C C . GLY A 1 552 ? 34.011 34.937 16.108 1.00 11.88 552 GLY A C 1
ATOM 4347 O O . GLY A 1 552 ? 34.375 36.033 16.546 1.00 11.34 552 GLY A O 1
ATOM 4348 N N . TYR A 1 553 ? 34.571 33.780 16.456 1.00 11.76 553 TYR A N 1
ATOM 4349 C CA . TYR A 1 553 ? 35.695 33.679 17.386 1.00 11.52 553 TYR A CA 1
ATOM 4350 C C . TYR A 1 553 ? 36.829 32.889 16.743 1.00 12.19 553 TYR A C 1
ATOM 4351 O O . TYR A 1 553 ? 36.602 32.051 15.866 1.00 11.81 553 TYR A O 1
ATOM 4360 N N . GLY A 1 554 ? 38.015 33.179 17.191 1.00 10.43 554 GLY A N 1
ATOM 4361 C CA . GLY A 1 554 ? 39.181 32.430 16.774 1.00 9.76 554 GLY A CA 1
ATOM 4362 C C . GLY A 1 554 ? 39.683 31.727 18.024 1.00 10.88 554 GLY A C 1
ATOM 4363 O O . GLY A 1 554 ? 39.992 32.403 19.014 1.00 13.93 554 GLY A O 1
ATOM 4364 N N . VAL A 1 555 ? 39.761 30.398 18.023 1.00 8.98 555 VAL A N 1
ATOM 4365 C CA . VAL A 1 555 ? 40.190 29.676 19.218 1.00 9.74 555 VAL A CA 1
ATOM 4366 C C . VAL A 1 555 ? 41.351 28.734 18.915 1.00 10.01 555 VAL A C 1
ATOM 4367 O O . VAL A 1 555 ? 41.273 27.903 18.008 1.00 11.62 555 VAL A O 1
ATOM 4371 N N . CYS A 1 556 ? 42.427 28.867 19.684 1.00 9.02 556 CYS A N 1
ATOM 4372 C CA . CYS A 1 556 ? 43.610 28.041 19.478 1.00 10.25 556 CYS A CA 1
ATOM 4373 C C . CYS A 1 556 ? 44.100 27.523 20.824 1.00 11.14 556 CYS A C 1
ATOM 4374 O O . CYS A 1 556 ? 43.957 28.200 21.840 1.00 11.95 556 CYS A O 1
ATOM 4377 N N . TYR A 1 557 ? 44.673 26.324 20.844 1.00 10.12 557 TYR A N 1
ATOM 4378 C CA . TYR A 1 557 ? 45.137 25.770 22.112 1.00 10.89 557 TYR A CA 1
ATOM 4379 C C . TYR A 1 557 ? 46.304 24.801 22.000 1.00 10.42 557 TYR A C 1
ATOM 4380 O O . TYR A 1 557 ? 46.504 24.147 20.971 1.00 10.77 557 TYR A O 1
ATOM 4389 N N . ASN A 1 558 ? 47.056 24.720 23.094 1.00 10.78 558 ASN A N 1
ATOM 4390 C CA . ASN A 1 558 ? 48.216 23.850 23.219 1.00 11.73 558 ASN A CA 1
ATOM 4391 C C . ASN A 1 558 ? 47.967 22.968 24.437 1.00 12.02 558 ASN A C 1
ATOM 4392 O O . ASN A 1 558 ? 48.160 23.407 25.575 1.00 11.19 558 ASN A O 1
ATOM 4397 N N . PRO A 1 559 ? 47.500 21.727 24.221 1.00 11.71 559 PRO A N 1
ATOM 4398 C CA . PRO A 1 559 ? 47.248 20.835 25.357 1.00 13.22 559 PRO A CA 1
ATOM 4399 C C . PRO A 1 559 ? 48.550 20.241 25.883 1.00 13.91 559 PRO A C 1
ATOM 4400 O O . PRO A 1 559 ? 49.288 19.591 25.141 1.00 14.38 559 PRO A O 1
ATOM 4404 N N . MET A 1 560 ? 48.833 20.477 27.157 1.00 15.14 560 MET A N 1
ATOM 4405 C CA . MET A 1 560 ? 50.027 19.929 27.785 1.00 15.51 560 MET A CA 1
ATOM 4406 C C . MET A 1 560 ? 49.531 18.735 28.595 1.00 15.51 560 MET A C 1
ATOM 4407 O O . MET A 1 560 ? 48.346 18.403 28.552 1.00 13.31 560 MET A O 1
ATOM 4412 N N . GLU A 1 561 ? 50.420 18.091 29.337 1.00 14.42 561 GLU A N 1
ATOM 4413 C CA . GLU A 1 561 ? 50.010 16.932 30.115 1.00 16.50 561 GLU A CA 1
ATOM 4414 C C . GLU A 1 561 ? 49.013 17.251 31.228 1.00 15.17 561 GLU A C 1
ATOM 4415 O O . GLU A 1 561 ? 47.996 16.568 31.361 1.00 15.70 561 GLU A O 1
ATOM 4421 N N . ALA A 1 562 ? 49.295 18.283 32.021 1.00 14.89 562 ALA A N 1
ATOM 4422 C CA . ALA A 1 562 ? 48.418 18.628 33.142 1.00 15.56 562 ALA A CA 1
ATOM 4423 C C . ALA A 1 562 ? 47.693 19.970 33.061 1.00 14.97 562 ALA A C 1
ATOM 4424 O O . ALA A 1 562 ? 47.019 20.371 34.011 1.00 13.78 562 ALA A O 1
ATOM 4426 N N . HIS A 1 563 ? 47.841 20.671 31.941 1.00 14.22 563 HIS A N 1
ATOM 4427 C CA . HIS A 1 563 ? 47.143 21.937 31.743 1.00 13.60 563 HIS A CA 1
ATOM 4428 C C . HIS A 1 563 ? 47.023 22.214 30.252 1.00 13.05 563 HIS A C 1
ATOM 4429 O O . HIS A 1 563 ? 47.652 21.540 29.438 1.00 14.41 563 HIS A O 1
ATOM 4436 N N . ILE A 1 564 ? 46.204 23.198 29.899 1.00 13.57 564 ILE A N 1
ATOM 4437 C CA . ILE A 1 564 ? 46.005 23.563 28.500 1.00 12.59 564 ILE A CA 1
ATOM 4438 C C . ILE A 1 564 ? 46.098 25.074 28.336 1.00 12.31 564 ILE A C 1
ATOM 4439 O O . ILE A 1 564 ? 45.485 25.817 29.098 1.00 13.12 564 ILE A O 1
ATOM 4444 N N . ASN A 1 565 ? 46.867 25.534 27.352 1.00 11.35 565 ASN A N 1
ATOM 4445 C CA . ASN A 1 565 ? 46.955 26.972 27.103 1.00 11.44 565 ASN A CA 1
ATOM 4446 C C . ASN A 1 565 ? 45.952 27.300 25.999 1.00 9.80 565 ASN A C 1
ATOM 4447 O O . ASN A 1 565 ? 46.013 26.728 24.912 1.00 11.31 565 ASN A O 1
ATOM 4452 N N . PHE A 1 566 ? 45.022 28.207 26.290 1.00 10.49 566 PHE A N 1
ATOM 4453 C CA . PHE A 1 566 ? 43.996 28.603 25.325 1.00 10.55 566 PHE A CA 1
ATOM 4454 C C . PHE A 1 566 ? 44.126 30.054 24.909 1.00 10.39 566 PHE A C 1
ATOM 4455 O O . PHE A 1 566 ? 44.520 30.909 25.705 1.00 11.71 566 PHE A O 1
ATOM 4463 N N . SER A 1 567 ? 43.763 30.319 23.659 1.00 11.40 567 SER A N 1
ATOM 4464 C CA . SER A 1 567 ? 43.749 31.660 23.110 1.00 13.53 567 SER A CA 1
ATOM 4465 C C . SER A 1 567 ? 42.362 31.817 22.494 1.00 11.78 567 SER A C 1
ATOM 4466 O O . SER A 1 567 ? 41.903 30.921 21.788 1.00 11.22 567 SER A O 1
ATOM 4469 N N . LEU A 1 568 ? 41.684 32.927 22.778 1.00 12.36 568 LEU A N 1
ATOM 4470 C CA . LEU A 1 568 ? 40.360 33.169 22.203 1.00 12.25 568 LEU A CA 1
ATOM 4471 C C . LEU A 1 568 ? 40.270 34.612 21.732 1.00 11.98 568 LEU A C 1
ATOM 4472 O O . LEU A 1 568 ? 40.614 35.534 22.473 1.00 12.96 568 LEU A O 1
ATOM 4477 N N . SER A 1 569 ? 39.818 34.805 20.497 1.00 11.88 569 SER A N 1
ATOM 4478 C CA . SER A 1 569 ? 39.697 36.145 19.933 1.00 11.54 569 SER A CA 1
ATOM 4479 C C . SER A 1 569 ? 38.291 36.431 19.413 1.00 12.21 569 SER A C 1
ATOM 4480 O O . SER A 1 569 ? 37.535 35.512 19.089 1.00 12.92 569 SER A O 1
ATOM 4483 N N . ALA A 1 570 ? 37.959 37.717 19.334 1.00 12.36 570 ALA A N 1
ATOM 4484 C CA . ALA A 1 570 ? 36.656 38.176 18.856 1.00 12.19 570 ALA A CA 1
ATOM 4485 C C . ALA A 1 570 ? 36.797 39.622 18.387 1.00 13.07 570 ALA A C 1
ATOM 4486 O O . ALA A 1 570 ? 37.830 40.255 18.619 1.00 13.93 570 ALA A O 1
ATOM 4488 N N . TYR A 1 571 ? 35.768 40.144 17.724 1.00 13.82 571 TYR A N 1
ATOM 4489 C CA . TYR A 1 571 ? 35.795 41.526 17.255 1.00 14.37 571 TYR A CA 1
ATOM 4490 C C . TYR A 1 571 ? 34.803 42.356 18.066 1.00 15.86 571 TYR A C 1
ATOM 4491 O O . TYR A 1 571 ? 33.652 41.963 18.246 1.00 15.94 571 TYR A O 1
ATOM 4500 N N . ASN A 1 572 ? 35.255 43.504 18.555 1.00 14.56 572 ASN A N 1
ATOM 4501 C CA . ASN A 1 572 ? 34.404 44.371 19.357 1.00 15.98 572 ASN A CA 1
ATOM 4502 C C . ASN A 1 572 ? 33.212 44.941 18.598 1.00 16.41 572 ASN A C 1
ATOM 4503 O O . ASN A 1 572 ? 32.188 45.263 19.202 1.00 17.24 572 ASN A O 1
ATOM 4508 N N . SER A 1 573 ? 33.338 45.055 17.280 1.00 17.13 573 SER A N 1
ATOM 4509 C CA . SER A 1 573 ? 32.254 45.587 16.465 1.00 19.12 573 SER A CA 1
ATOM 4510 C C . SER A 1 573 ? 31.012 44.699 16.526 1.00 17.61 573 SER A C 1
ATOM 4511 O O . SER A 1 573 ? 29.913 45.144 16.197 1.00 17.33 573 SER A O 1
ATOM 4514 N N . CYS A 1 574 ? 31.189 43.447 16.947 1.00 15.63 574 CYS A N 1
ATOM 4515 C CA . CYS A 1 574 ? 30.074 42.508 17.088 1.00 15.81 574 CYS A CA 1
ATOM 4516 C C . CYS A 1 574 ? 29.752 42.415 18.577 1.00 14.57 574 CYS A C 1
ATOM 4517 O O . CYS A 1 574 ? 30.420 41.707 19.321 1.00 13.32 574 CYS A O 1
ATOM 4520 N N . ALA A 1 575 ? 28.723 43.129 19.011 1.00 15.01 575 ALA A N 1
ATOM 4521 C CA . ALA A 1 575 ? 28.350 43.150 20.422 1.00 14.21 575 ALA A CA 1
ATOM 4522 C C . ALA A 1 575 ? 28.007 41.795 21.029 1.00 15.50 575 ALA A C 1
ATOM 4523 O O . ALA A 1 575 ? 28.107 41.614 22.248 1.00 15.51 575 ALA A O 1
ATOM 4525 N N . GLU A 1 576 ? 27.619 40.839 20.191 1.00 14.89 576 GLU A N 1
ATOM 4526 C CA . GLU A 1 576 ? 27.234 39.519 20.682 1.00 16.98 576 GLU A CA 1
ATOM 4527 C C . GLU A 1 576 ? 28.386 38.593 21.056 1.00 16.45 576 GLU A C 1
ATOM 4528 O O . GLU A 1 576 ? 28.170 37.547 21.670 1.00 16.97 576 GLU A O 1
ATOM 4534 N N . THR A 1 577 ? 29.608 38.968 20.698 1.00 14.46 577 THR A N 1
ATOM 4535 C CA . THR A 1 577 ? 30.753 38.136 21.035 1.00 13.69 577 THR A CA 1
ATOM 4536 C C . THR A 1 577 ? 31.649 38.799 22.076 1.00 13.95 577 THR A C 1
ATOM 4537 O O . THR A 1 577 ? 31.764 40.024 22.132 1.00 14.82 577 THR A O 1
ATOM 4541 N N . ASN A 1 578 ? 32.267 37.975 22.912 1.00 13.89 578 ASN A N 1
ATOM 4542 C CA . ASN A 1 578 ? 33.184 38.454 23.937 1.00 15.07 578 ASN A CA 1
ATOM 4543 C C . ASN A 1 578 ? 34.125 37.302 24.275 1.00 13.33 578 ASN A C 1
ATOM 4544 O O . ASN A 1 578 ? 33.693 36.264 24.769 1.00 14.24 578 ASN A O 1
ATOM 4549 N N . ALA A 1 579 ? 35.411 37.495 24.002 1.00 13.37 579 ALA A N 1
ATOM 4550 C CA . ALA A 1 579 ? 36.417 36.460 24.233 1.00 13.36 579 ALA A CA 1
ATOM 4551 C C . ALA A 1 579 ? 36.530 35.964 25.670 1.00 13.93 579 ALA A C 1
ATOM 4552 O O . ALA A 1 579 ? 36.591 34.755 25.909 1.00 14.27 579 ALA A O 1
ATOM 4554 N N . ALA A 1 580 ? 36.566 36.884 26.628 1.00 13.64 580 ALA A N 1
ATOM 4555 C CA . ALA A 1 580 ? 36.690 36.494 28.028 1.00 14.60 580 ALA A CA 1
ATOM 4556 C C . ALA A 1 580 ? 35.470 35.698 28.485 1.00 15.05 580 ALA A C 1
ATOM 4557 O O . ALA A 1 580 ? 35.585 34.773 29.290 1.00 14.27 580 ALA A O 1
ATOM 4559 N N . ARG A 1 581 ? 34.301 36.055 27.968 1.00 14.93 581 ARG A N 1
ATOM 4560 C CA . ARG A 1 581 ? 33.081 35.351 28.340 1.00 14.95 581 ARG A CA 1
ATOM 4561 C C . ARG A 1 581 ? 33.114 33.916 27.810 1.00 13.84 581 ARG A C 1
ATOM 4562 O O . ARG A 1 581 ? 32.810 32.971 28.536 1.00 13.26 581 ARG A O 1
ATOM 4570 N N . LEU A 1 582 ? 33.491 33.745 26.547 1.00 13.60 582 LEU A N 1
ATOM 4571 C CA . LEU A 1 582 ? 33.557 32.402 25.986 1.00 11.72 582 LEU A CA 1
ATOM 4572 C C . LEU A 1 582 ? 34.617 31.592 26.742 1.00 11.45 582 LEU A C 1
ATOM 4573 O O . LEU A 1 582 ? 34.438 30.400 26.993 1.00 11.56 582 LEU A O 1
ATOM 4578 N N . ALA A 1 583 ? 35.716 32.244 27.114 1.00 12.51 583 ALA A N 1
ATOM 4579 C CA . ALA A 1 583 ? 36.783 31.567 27.846 1.00 13.01 583 ALA A CA 1
ATOM 4580 C C . ALA A 1 583 ? 36.252 31.041 29.176 1.00 13.77 583 ALA A C 1
ATOM 4581 O O . ALA A 1 583 ? 36.559 29.917 29.571 1.00 12.90 583 ALA A O 1
ATOM 4583 N N . HIS A 1 584 ? 35.452 31.857 29.861 1.00 14.10 584 HIS A N 1
ATOM 4584 C CA . HIS A 1 584 ? 34.880 31.453 31.142 1.00 14.42 584 HIS A CA 1
ATOM 4585 C C . HIS A 1 584 ? 33.970 30.245 30.973 1.00 13.00 584 HIS A C 1
ATOM 4586 O O . HIS A 1 584 ? 34.068 29.278 31.726 1.00 13.11 584 HIS A O 1
ATOM 4593 N N . TYR A 1 585 ? 33.078 30.302 29.988 1.00 13.33 585 TYR A N 1
ATOM 4594 C CA . TYR A 1 585 ? 32.168 29.186 29.753 1.00 12.64 585 TYR A CA 1
ATOM 4595 C C . TYR A 1 585 ? 32.939 27.936 29.341 1.00 12.72 585 TYR A C 1
ATOM 4596 O O . TYR A 1 585 ? 32.569 26.820 29.719 1.00 12.15 585 TYR A O 1
ATOM 4605 N N . LEU A 1 586 ? 34.017 28.120 28.578 1.00 12.63 586 LEU A N 1
ATOM 4606 C CA . LEU A 1 586 ? 34.832 26.989 28.145 1.00 11.34 586 LEU A CA 1
ATOM 4607 C C . LEU A 1 586 ? 35.462 26.321 29.364 1.00 12.44 586 LEU A C 1
ATOM 4608 O O . LEU A 1 586 ? 35.482 25.093 29.474 1.00 11.46 586 LEU A O 1
ATOM 4613 N N . GLU A 1 587 ? 35.977 27.128 30.286 1.00 12.43 587 GLU A N 1
ATOM 4614 C CA . GLU A 1 587 ? 36.579 26.578 31.490 1.00 12.89 587 GLU A CA 1
ATOM 4615 C C . GLU A 1 587 ? 35.556 25.752 32.273 1.00 13.12 587 GLU A C 1
ATOM 4616 O O . GLU A 1 587 ? 35.856 24.639 32.706 1.00 11.81 587 GLU A O 1
ATOM 4622 N N . LYS A 1 588 ? 34.347 26.279 32.453 1.00 13.79 588 LYS A N 1
ATOM 4623 C CA . LYS A 1 588 ? 33.338 25.524 33.191 1.00 14.43 588 LYS A CA 1
ATOM 4624 C C . LYS A 1 588 ? 32.867 24.286 32.424 1.00 13.17 588 LYS A C 1
ATOM 4625 O O . LYS A 1 588 ? 32.591 23.258 33.029 1.00 13.04 588 LYS A O 1
ATOM 4631 N N . ALA A 1 589 ? 32.776 24.378 31.100 1.00 12.59 589 ALA A N 1
ATOM 4632 C CA . ALA A 1 589 ? 32.353 23.224 30.304 1.00 12.18 589 ALA A CA 1
ATOM 4633 C C . ALA A 1 589 ? 33.328 22.066 30.521 1.00 11.72 589 ALA A C 1
ATOM 4634 O O . ALA A 1 589 ? 32.919 20.928 30.742 1.00 12.29 589 ALA A O 1
ATOM 4636 N N . LEU A 1 590 ? 34.621 22.361 30.453 1.00 12.27 590 LEU A N 1
ATOM 4637 C CA . LEU A 1 590 ? 35.651 21.344 30.649 1.00 10.67 590 LEU A CA 1
ATOM 4638 C C . LEU A 1 590 ? 35.522 20.721 32.039 1.00 12.05 590 LEU A C 1
ATOM 4639 O O . LEU A 1 590 ? 35.582 19.498 32.195 1.00 11.34 590 LEU A O 1
ATOM 4644 N N . LEU A 1 591 ? 35.341 21.567 33.048 1.00 10.71 591 LEU A N 1
ATOM 4645 C CA . LEU A 1 591 ? 35.194 21.082 34.418 1.00 12.43 591 LEU A CA 1
ATOM 4646 C C . LEU A 1 591 ? 33.931 20.242 34.607 1.00 12.42 591 LEU A C 1
ATOM 4647 O O . LEU A 1 591 ? 33.964 19.215 35.291 1.00 12.25 591 LEU A O 1
ATOM 4652 N N . ASP A 1 592 ? 32.827 20.676 34.003 1.00 13.23 592 ASP A N 1
ATOM 4653 C CA . ASP A 1 592 ? 31.559 19.953 34.115 1.00 13.16 592 ASP A CA 1
ATOM 4654 C C . ASP A 1 592 ? 31.644 18.586 33.450 1.00 13.37 592 ASP A C 1
ATOM 4655 O O . ASP A 1 592 ? 31.061 17.616 33.933 1.00 13.88 592 ASP A O 1
ATOM 4660 N N . MET A 1 593 ? 32.363 18.514 32.332 1.00 12.65 593 MET A N 1
ATOM 4661 C CA . MET A 1 593 ? 32.520 17.251 31.623 1.00 12.92 593 MET A CA 1
ATOM 4662 C C . MET A 1 59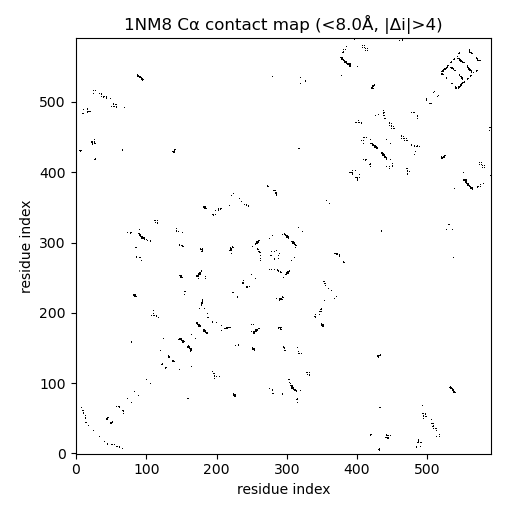3 ? 33.358 16.275 32.445 1.00 12.40 593 MET A C 1
ATOM 4663 O O . MET A 1 593 ? 33.049 15.084 32.502 1.00 12.05 593 MET A O 1
ATOM 4668 N N . ARG A 1 594 ? 34.411 16.773 33.089 1.00 13.01 594 ARG A N 1
ATOM 4669 C CA . ARG A 1 594 ? 35.237 15.904 33.920 1.00 13.37 594 ARG A CA 1
ATOM 4670 C C . ARG A 1 594 ? 34.400 15.402 35.096 1.00 13.03 594 ARG A C 1
ATOM 4671 O O . ARG A 1 594 ? 34.418 14.215 35.421 1.00 13.39 594 ARG A O 1
ATOM 4679 N N . ALA A 1 595 ? 33.658 16.310 35.723 1.00 13.86 595 ALA A N 1
ATOM 4680 C CA . ALA A 1 595 ? 32.818 15.946 36.861 1.00 14.33 595 ALA A CA 1
ATOM 4681 C C . ALA A 1 595 ? 31.808 14.861 36.488 1.00 15.32 595 ALA A C 1
ATOM 4682 O O . ALA A 1 595 ? 31.613 13.902 37.238 1.00 16.30 595 ALA A O 1
ATOM 4684 N N . LEU A 1 596 ? 31.170 15.005 35.331 1.00 14.45 596 LEU A N 1
ATOM 4685 C CA . LEU A 1 596 ? 30.184 14.017 34.897 1.00 15.32 596 LEU A CA 1
ATOM 4686 C C . LEU A 1 596 ? 30.813 12.642 34.693 1.00 16.11 596 LEU A C 1
ATOM 4687 O O . LEU A 1 596 ? 30.296 11.635 35.178 1.00 15.78 596 LEU A O 1
ATOM 4692 N N . LEU A 1 597 ? 31.931 12.602 33.978 1.00 15.64 597 LEU A N 1
ATOM 4693 C CA . LEU A 1 597 ? 32.611 11.341 33.715 1.00 17.46 597 LEU A CA 1
ATOM 4694 C C . LEU A 1 597 ? 33.162 10.661 34.967 1.00 18.76 597 LEU A C 1
ATOM 4695 O O . LEU A 1 597 ? 33.058 9.444 35.107 1.00 16.96 597 LEU A O 1
ATOM 4700 N N . GLN A 1 598 ? 33.740 11.441 35.875 1.00 18.59 598 GLN A N 1
ATOM 4701 C CA . GLN A 1 598 ? 34.316 10.873 37.093 1.00 21.89 598 GLN A CA 1
ATOM 4702 C C . GLN A 1 598 ? 33.315 10.315 38.096 1.00 22.87 598 GLN A C 1
ATOM 4703 O O . GLN A 1 598 ? 33.698 9.591 39.016 1.00 24.10 598 GLN A O 1
ATOM 4709 N N . SER A 1 599 ? 32.041 10.653 37.942 1.00 23.81 599 SER A N 1
ATOM 4710 C CA . SER A 1 599 ? 31.038 10.141 38.866 1.00 27.05 599 SER A CA 1
ATOM 4711 C C . SER A 1 599 ? 30.674 8.720 38.448 1.00 28.18 599 SER A C 1
ATOM 4712 O O . SER A 1 599 ? 31.111 8.309 37.350 1.00 30.34 599 SER A O 1
#

Radius of gyration: 24.7 Å; Cα contacts (8 Å, |Δi|>4): 1134; chains: 1; bounding box: 75×58×57 Å

Sequence (591 aa):
HHTDPLPRLPVPPLQQSLDHYLKALQPIVSEEEWAHTKQLVDEFQASGGVGERLQKGLERRARKTENWLSEWWLKTAYLQYRQPVVIYSSPGVMLPKQDFVDLQGQLRFAAKLIEGVLDFKVMIDNETLPVEYLGGKPLCMNQYYQILSSCRVPGPKQDTVSNFSKTKKPPTHITVVHNYQFFELDVYHSDGTPLTADQIFVQLEKIWNSSLQTNKEPVGILTSNHRNSWAKAYNTLIKDKVNRDSVRSIQKSIFTVCLDATMPRVSEDVYRSHVAGQMLHGGGSRLNSGNRWFDKTLQFIVAEDGSCGLVYEHAAAEGPPIVTLLDYVIEYTKKPELVRSPMVPLPMPKKLRFNITPEIKSDIEKAKQNLSIMIQDLDITVMVFHHFGKDFPKSEKLSPDAFIQMALQLAYYRIYGQACATYESASLRMFHLGRTDTIRSASMDSLTFVKAMDDSSVTEHQKVELLRKAVQAHRGYTDRAIRGEAFDRHLLGLKLQAIEDLVSTPDIFMDTSYAIAMHFHLSTSQVPAKTDCVMFFGPVVPDGYGVCYNPMEAHINFSLSAYNSCAETNAARLAHYLEKALLDMRALLQS

B-factor: mean 18.08, std 7.6, range [7.38, 52.34]

Secondary structure (DSSP, 8-state):
--PPPPPPPP---HHHHHHHHHHHHTTTS-HHHHHHHHHHHHHHHSTTSHHHHHHHHHHHHHHHSSSTTHHHHIIIIIIT--S-SBTTTB-EEEPPPP---SHHHHHHHHHHHHHHHHHHHHHHHHT-PPPPEETTEE---GGGGGTTTEEEE--SSS-EEEE-TTSSS---EEEEEETTEEEEEE-B-TTSPBPPHHHHHHHHHHHHHT-----S--GGGGGGS-HHHHHHHHHHHTTSHHHHHHHHHHHHSS-EEEEEPPPS---STTHHHHHHHHHHH-S-TTTTTTS--TTBSEEEEEETTS-EEEEE-TTS--HHHHHHHHHHHHHHHHSPP--PPPP---PPPEEE-----HHHHHHHHHHHHHHHHHHHHEEEEEEEE-S-SSHHHHHTT--HHHHHHHHHHHHHHHHHSS---EEEEEE-TTSTT--EEEEE---HHHHHHHHHHT-TTS-HHHHHHHHHHHHHHHHHHHHHHHTT--SHHHHHHHHHHHHHTTPPPPHHHHSHHHHHHT--SEEEEE---SSS-EEE---SSTT-EEEEEEE-SS-EEEEEEEETTSTT--HHHHHHHHHHHHHHHHHHHH-

Organism: Homo sapiens (NCBI:txid9606)